Protein AF-G1S7N4-F1 (afdb_monomer)

Solvent-accessible surface area (backbone atoms only — not comparable to full-atom values): 25214 Å² total; per-residue (Å²): 138,88,87,84,89,86,87,91,74,90,84,89,83,88,89,77,92,83,83,85,86,85,81,84,84,90,81,89,83,88,86,82,87,86,81,86,86,88,81,84,91,76,93,77,82,84,87,90,83,66,101,62,57,67,59,55,54,50,50,52,52,51,50,50,48,54,49,49,54,50,48,50,54,49,51,53,50,48,52,52,49,52,53,48,49,54,50,48,53,52,52,48,52,50,52,52,52,56,69,61,59,63,69,69,56,65,60,51,51,48,52,50,53,52,49,52,52,52,50,52,50,51,54,50,51,51,49,54,50,51,51,50,52,50,52,52,53,53,50,52,51,51,54,49,49,51,53,50,53,51,49,52,51,53,51,52,52,54,51,51,51,50,53,51,53,49,51,52,50,52,50,52,48,52,52,47,52,53,51,50,54,52,50,48,53,51,50,51,51,52,51,49,52,52,53,50,51,54,49,50,51,50,51,52,50,48,55,50,50,53,50,48,52,65,62,58,63,69,75,77,70,72,74,61,60,65,61,53,53,51,51,55,50,51,50,52,51,51,50,52,51,47,53,49,52,52,50,52,50,52,50,51,52,52,49,50,52,50,51,52,50,52,49,50,52,52,51,50,52,53,49,51,52,51,51,51,54,50,49,52,50,49,50,54,50,51,48,52,51,50,53,51,53,48,56,60,65,69,74,74,72,84,88,80,93,81,87,84,80,87,76,88,86,87,90,82,90,82,91,76,85,89,80,84,81,86,79,88,74,86,89,81,81,88,83,86,91,88,82,86,78,88,80,90,84,81,90,84,87,86,88,82,89,80,89,82,89,80,82,89,74,87,79,77,79,78,77,78,82,77,80,76,65,51,74,51,74,51,74,44,68,60,98,90,40,85,73,48,77,50,77,50,77,46,81,124

pLDDT: mean 70.78, std 25.37, range [26.88, 98.69]

Mean predicted aligned error: 23.78 Å

InterPro domains:
  IPR003054 Keratin, type II [PR01276] (62-70)
  IPR003054 Keratin, type II [PR01276] (89-101)
  IPR003054 Keratin, type II [PR01276] (134-147)
  IPR003054 Keratin, type II [PR01276] (148-167)
  IPR003054 Keratin, type II [PR01276] (259-276)
  IPR039008 Intermediate filament, rod domain [PF00038] (60-296)
  IPR039008 Intermediate filament, rod domain [PS51842] (60-296)
  IPR039008 Intermediate filament, rod domain [SM01391] (59-325)

Secondary structure (DSSP, 8-state):
----------------S-PPPPP---------------------------TTHHHHHHHHHHHHHHHHHHHHHHHHHHHHHHHHHHHHHHHHHHHHHHHHS--THHHHHHHHHHHHHHHHHHHHHHHHHHHHHHHHHHHHHHHHHHHHHHHHHHHHHHHHHHHHHHHHHHHHHHHHHHHHHHHHHHHHHHHHHHHHHHHHHHHHHHHHHHHHHHHTSS------HHHHHHHHHHHHHHHHHHHHHHHHHHHHHHHHHHHHHHHHHHHHHHHHHHHHHHHHHHHHHHHHHHHHHHHHHTTS-------------------------------------------------------------------------EEEEEEEEETTEEEEEEEEEE--

Sequence (396 aa):
MNGVSWSQGLQEGISAWFGPPASTPASTMSISPTRCPPLGPRAFSSRSYTSGFSRVAAAEKEQIKTLNNKFASFIDKVRFLEQQNKMLETKWSLLQQQKTARSNMDNMFESYINNLRRQLETLGQEKLKLEAELGNMQGLVEDFKNKYEDEINKRTEMENEFVLIKKDVDEAYMNKVELESRLEGLTDEINFLRQLYEEEIRELQSQISDTSVVLSMDNSRSLDMDSIIAEVKAQYEDIANRSRAEAESMYQIKYEELQSLAGKHGDDLRRTKTEISEMNRNISRLQAEIEGLKGQVWAGLGELVLTPHLSGYRLESGMQNMSIHTKTTSGYAGGLSSAYGGLTSPGLSYGLGSSFGSGAGSSSFSRTSSSRAVVVKKIETRDGKLVSESSDVLPK

Radius of gyration: 112.79 Å; Cα contacts (8 Å, |Δi|>4): 38; chains: 1; bounding box: 217×65×321 Å

Organism: Nomascus leucogenys (NCBI:txid61853)

Structure (mmCIF, N/CA/C/O backbone):
data_AF-G1S7N4-F1
#
_entry.id   AF-G1S7N4-F1
#
loop_
_atom_site.group_PDB
_atom_site.id
_atom_site.type_symbol
_atom_site.label_atom_id
_atom_site.label_alt_id
_atom_site.label_comp_id
_atom_site.label_asym_id
_atom_site.label_entity_id
_atom_site.label_seq_id
_atom_site.pdbx_PDB_ins_code
_atom_site.Cartn_x
_atom_site.Cartn_y
_atom_site.Cartn_z
_atom_site.occupancy
_atom_site.B_iso_or_equiv
_atom_site.auth_seq_id
_atom_site.auth_comp_id
_atom_site.auth_asym_id
_atom_site.auth_atom_id
_atom_site.pdbx_PDB_model_num
ATOM 1 N N . MET A 1 1 ? 31.625 20.925 -44.565 1.00 39.47 1 MET A N 1
ATOM 2 C CA . MET A 1 1 ? 32.464 22.113 -44.303 1.00 39.47 1 MET A CA 1
ATOM 3 C C . MET A 1 1 ? 33.794 21.881 -44.981 1.00 39.47 1 MET A C 1
ATOM 5 O O . MET A 1 1 ? 34.461 20.899 -44.690 1.00 39.47 1 MET A O 1
ATOM 9 N N . ASN A 1 2 ? 34.070 22.713 -45.977 1.00 36.34 2 ASN A N 1
ATOM 10 C CA . ASN A 1 2 ? 35.227 22.623 -46.853 1.00 36.34 2 ASN A CA 1
ATOM 11 C C . ASN A 1 2 ? 36.459 23.214 -46.169 1.00 36.34 2 ASN A C 1
ATOM 13 O O . ASN A 1 2 ? 36.339 24.235 -45.497 1.00 36.34 2 ASN A O 1
ATOM 17 N N . GLY A 1 3 ? 37.628 22.645 -46.457 1.00 39.12 3 GLY A N 1
ATOM 18 C CA . GLY A 1 3 ? 38.875 23.399 -46.415 1.00 39.12 3 GLY A CA 1
ATOM 19 C C . GLY A 1 3 ? 40.030 22.659 -45.770 1.00 39.12 3 GLY A C 1
ATOM 20 O O . GLY A 1 3 ? 40.224 22.784 -44.572 1.00 39.12 3 GLY A O 1
ATOM 21 N N . VAL A 1 4 ? 40.853 22.002 -46.591 1.00 42.09 4 VAL A N 1
ATOM 22 C CA . VAL A 1 4 ? 42.312 22.061 -46.434 1.00 42.09 4 VAL A CA 1
ATOM 23 C C . VAL A 1 4 ? 42.925 22.040 -47.835 1.00 42.09 4 VAL A C 1
ATOM 25 O O . VAL A 1 4 ? 42.759 21.084 -48.589 1.00 42.09 4 VAL A O 1
ATOM 28 N N . SER A 1 5 ? 43.587 23.139 -48.193 1.00 41.69 5 SER A N 1
ATOM 29 C CA . SER A 1 5 ? 44.336 23.318 -49.432 1.00 41.69 5 SER A CA 1
ATOM 30 C C . SER A 1 5 ? 45.743 22.766 -49.278 1.00 41.69 5 SER A C 1
ATOM 32 O O . SER A 1 5 ? 46.443 23.229 -48.388 1.00 41.69 5 SER A O 1
ATOM 34 N N . TRP A 1 6 ? 46.191 21.894 -50.176 1.00 33.62 6 TRP A N 1
ATOM 35 C CA . TRP A 1 6 ? 47.615 21.695 -50.458 1.00 33.62 6 TRP A CA 1
ATOM 36 C C . TRP A 1 6 ? 47.750 21.141 -51.873 1.00 33.62 6 TRP A C 1
ATOM 38 O O . TRP A 1 6 ? 47.408 19.985 -52.102 1.00 33.62 6 TRP A O 1
ATOM 48 N N . SER A 1 7 ? 48.193 21.985 -52.810 1.00 34.75 7 SER A N 1
ATOM 49 C CA . SER A 1 7 ? 49.022 21.654 -53.986 1.00 34.75 7 SER A CA 1
ATOM 50 C C . SER A 1 7 ? 48.958 22.804 -54.995 1.00 34.75 7 SER A C 1
ATOM 52 O O . SER A 1 7 ? 48.232 22.752 -55.982 1.00 34.75 7 SER A O 1
ATOM 54 N N . GLN A 1 8 ? 49.731 23.859 -54.745 1.00 35.53 8 GLN A N 1
ATOM 55 C CA . GLN A 1 8 ? 50.234 24.728 -55.809 1.00 35.53 8 GLN A CA 1
ATOM 56 C C . GLN A 1 8 ? 51.742 24.511 -55.865 1.00 35.53 8 GLN A C 1
ATOM 58 O O . GLN A 1 8 ? 52.514 25.132 -55.141 1.00 35.53 8 GLN A O 1
ATOM 63 N N . GLY A 1 9 ? 52.136 23.539 -56.681 1.00 38.28 9 GLY A N 1
ATOM 64 C CA . GLY A 1 9 ? 53.497 23.371 -57.154 1.00 38.28 9 GLY A CA 1
ATOM 65 C C . GLY A 1 9 ? 53.548 23.805 -58.611 1.00 38.28 9 GLY A C 1
ATOM 66 O O . GLY A 1 9 ? 52.822 23.255 -59.430 1.00 38.28 9 GLY A O 1
ATOM 67 N N . LEU A 1 10 ? 54.390 24.805 -58.875 1.00 40.97 10 LEU A N 1
ATOM 68 C CA . LEU A 1 10 ? 55.195 24.975 -60.085 1.00 40.97 10 LEU A CA 1
ATOM 69 C C . LEU A 1 10 ? 54.587 24.517 -61.420 1.00 40.97 10 LEU A C 1
ATOM 71 O O . LEU A 1 10 ? 54.681 23.343 -61.757 1.00 40.97 10 LEU A O 1
ATOM 75 N N . GLN A 1 11 ? 54.150 25.480 -62.238 1.00 36.50 11 GLN A N 1
ATOM 76 C CA . GLN A 1 11 ? 54.560 25.619 -63.648 1.00 36.50 11 GLN A CA 1
ATOM 77 C C . GLN A 1 11 ? 53.815 26.799 -64.290 1.00 36.50 11 GLN A C 1
ATOM 79 O O . GLN A 1 11 ? 52.856 26.630 -65.034 1.00 36.50 11 GLN A O 1
ATOM 84 N N . GLU A 1 12 ? 54.287 28.017 -64.026 1.00 37.84 12 GLU A N 1
ATOM 85 C CA . GLU A 1 12 ? 54.107 29.121 -64.970 1.00 37.84 12 GLU A CA 1
ATOM 86 C C . GLU A 1 12 ? 55.441 29.339 -65.675 1.00 37.84 12 GLU A C 1
ATOM 88 O O . GLU A 1 12 ? 56.440 29.719 -65.067 1.00 37.84 12 GLU A O 1
ATOM 93 N N . GLY A 1 13 ? 55.471 29.027 -66.964 1.00 45.19 13 GLY A N 1
ATOM 94 C CA . GLY A 1 13 ? 56.643 29.222 -67.797 1.00 45.19 13 GLY A CA 1
ATOM 95 C C . GLY A 1 13 ? 56.572 28.359 -69.043 1.00 45.19 13 GLY A C 1
ATOM 96 O O . GLY A 1 13 ? 56.747 27.150 -68.967 1.00 45.19 13 GLY A O 1
ATOM 97 N N . ILE A 1 14 ? 56.424 29.032 -70.187 1.00 42.94 14 ILE A N 1
ATOM 98 C CA . ILE A 1 14 ? 56.493 28.512 -71.563 1.00 42.94 14 ILE A CA 1
ATOM 99 C C . ILE A 1 14 ? 55.135 28.074 -72.143 1.00 42.94 14 ILE A C 1
ATOM 101 O O . ILE A 1 14 ? 54.878 26.908 -72.419 1.00 42.94 14 ILE A O 1
ATOM 105 N N . SER A 1 15 ? 54.282 29.059 -72.425 1.00 38.66 15 SER A N 1
ATOM 106 C CA . SER A 1 15 ? 53.223 28.940 -73.441 1.00 38.66 15 SER A CA 1
ATOM 107 C C . SER A 1 15 ? 52.902 30.299 -74.075 1.00 38.66 15 SER A C 1
ATOM 109 O O . SER A 1 15 ? 51.749 30.685 -74.240 1.00 38.66 15 SER A O 1
ATOM 111 N N . ALA A 1 16 ? 53.949 31.046 -74.421 1.00 43.06 16 ALA A N 1
ATOM 112 C CA . ALA A 1 16 ? 53.898 32.053 -75.474 1.00 43.06 16 ALA A CA 1
ATOM 113 C C . ALA A 1 16 ? 54.702 31.480 -76.644 1.00 43.06 16 ALA A C 1
ATOM 115 O O . ALA A 1 16 ? 55.712 30.832 -76.391 1.00 43.06 16 ALA A O 1
ATOM 116 N N . TRP A 1 17 ? 54.288 31.756 -77.882 1.00 37.06 17 TRP A N 1
ATOM 117 C CA . TRP A 1 17 ? 54.787 31.174 -79.140 1.00 37.06 17 TRP A CA 1
ATOM 118 C C . TRP A 1 17 ? 54.134 29.836 -79.505 1.00 37.06 17 TRP A C 1
ATOM 120 O O . TRP A 1 17 ? 54.704 28.787 -79.267 1.00 37.06 17 TRP A O 1
ATOM 130 N N . PHE A 1 18 ? 52.918 29.880 -80.054 1.00 32.66 18 PHE A N 1
ATOM 131 C CA . PHE A 1 18 ? 52.463 29.145 -81.252 1.00 32.66 18 PHE A CA 1
ATOM 132 C C . PHE A 1 18 ? 50.929 29.223 -81.309 1.00 32.66 18 PHE A C 1
ATOM 134 O O . PHE A 1 18 ? 50.224 28.506 -80.605 1.00 32.66 18 PHE A O 1
ATOM 141 N N . GLY A 1 19 ? 50.409 30.138 -82.130 1.00 38.75 19 GLY A N 1
ATOM 142 C CA . GLY A 1 19 ? 48.990 30.180 -82.491 1.00 38.75 19 GLY A CA 1
ATOM 143 C C . GLY A 1 19 ? 48.681 29.225 -83.658 1.00 38.75 19 GLY A C 1
ATOM 144 O O . GLY A 1 19 ? 49.576 28.955 -84.464 1.00 38.75 19 GLY A O 1
ATOM 145 N N . PRO A 1 20 ? 47.443 28.711 -83.776 1.00 50.19 20 PRO A N 1
ATOM 146 C CA . PRO A 1 20 ? 47.034 27.830 -84.872 1.00 50.19 20 PRO A CA 1
ATOM 147 C C . PRO A 1 20 ? 46.727 28.615 -86.168 1.00 50.19 20 PRO A C 1
ATOM 149 O O . PRO A 1 20 ? 46.264 29.756 -86.088 1.00 50.19 20 PRO A O 1
ATOM 152 N N . PRO A 1 21 ? 46.927 28.030 -87.369 1.00 41.19 21 PRO A N 1
ATOM 153 C CA . PRO A 1 21 ? 46.545 28.665 -88.625 1.00 41.19 21 PRO A CA 1
ATOM 154 C C . PRO A 1 21 ? 45.056 28.439 -88.927 1.00 41.19 21 PRO A C 1
ATOM 156 O O . PRO A 1 21 ? 44.538 27.330 -88.797 1.00 41.19 21 PRO A O 1
ATOM 159 N N . ALA A 1 22 ? 44.375 29.500 -89.362 1.00 37.22 22 ALA A N 1
ATOM 160 C CA . ALA A 1 22 ? 42.995 29.458 -89.830 1.00 37.22 22 ALA A CA 1
ATOM 161 C C . ALA A 1 22 ? 42.919 29.032 -91.308 1.00 37.22 22 ALA A C 1
ATOM 163 O O . ALA A 1 22 ? 43.669 29.508 -92.160 1.00 37.22 22 ALA A O 1
ATOM 164 N N . SER A 1 23 ? 41.983 28.136 -91.603 1.00 35.53 23 SER A N 1
ATOM 165 C CA . SER A 1 23 ? 41.665 27.592 -92.923 1.00 35.53 23 SER A CA 1
ATOM 166 C C . SER A 1 23 ? 40.649 28.457 -93.694 1.00 35.53 23 SER A C 1
ATOM 168 O O . SER A 1 23 ? 39.532 28.615 -93.219 1.00 35.53 23 SER A O 1
ATOM 170 N N . THR A 1 24 ? 41.064 28.942 -94.880 1.00 38.09 24 THR A N 1
ATOM 171 C CA . THR A 1 24 ? 40.389 29.019 -96.218 1.00 38.09 24 THR A CA 1
ATOM 172 C C . THR A 1 24 ? 38.927 29.525 -96.350 1.00 38.09 24 THR A C 1
ATOM 174 O O . THR A 1 24 ? 38.082 29.159 -95.542 1.00 38.09 24 THR A O 1
ATOM 177 N N . PRO A 1 25 ? 38.565 30.259 -97.435 1.00 39.50 25 PRO A N 1
ATOM 178 C CA . PRO A 1 25 ? 38.350 29.620 -98.746 1.00 39.50 25 PRO A CA 1
ATOM 179 C C . PRO A 1 25 ? 38.911 30.361 -99.973 1.00 39.50 25 PRO A C 1
ATOM 181 O O . PRO A 1 25 ? 39.214 31.550 -99.967 1.00 39.50 25 PRO A O 1
ATOM 184 N N . ALA A 1 26 ? 39.041 29.577 -101.042 1.00 31.44 26 ALA A N 1
ATOM 185 C CA . ALA A 1 26 ? 39.477 29.949 -102.376 1.00 31.44 26 ALA A CA 1
ATOM 186 C C . ALA A 1 26 ? 38.503 30.896 -103.101 1.00 31.44 26 ALA A C 1
ATOM 188 O O . ALA A 1 26 ? 37.286 30.797 -102.956 1.00 31.44 26 ALA A O 1
ATOM 189 N N . SER A 1 27 ? 39.044 31.731 -103.990 1.00 30.22 27 SER A N 1
ATOM 190 C CA . SER A 1 27 ? 38.336 32.186 -105.188 1.00 30.22 27 SER A CA 1
ATOM 191 C C . SER A 1 27 ? 39.319 32.370 -106.339 1.00 30.22 27 SER A C 1
ATOM 193 O O . SER A 1 27 ? 40.205 33.219 -106.332 1.00 30.22 27 SER A O 1
ATOM 195 N N . THR A 1 28 ? 39.145 31.479 -107.304 1.00 33.62 28 THR A N 1
ATOM 196 C CA . THR A 1 28 ? 39.736 31.413 -108.634 1.00 33.62 28 THR A CA 1
ATOM 197 C C . THR A 1 28 ? 39.333 32.631 -109.462 1.00 33.62 28 THR A C 1
ATOM 199 O O . THR A 1 28 ? 38.143 32.918 -109.548 1.00 33.62 28 THR A O 1
ATOM 202 N N . MET A 1 29 ? 40.274 33.267 -110.166 1.00 30.34 29 MET A N 1
ATOM 203 C CA . MET A 1 29 ? 39.966 33.938 -111.432 1.00 30.34 29 MET A CA 1
ATOM 204 C C . MET A 1 29 ? 41.006 33.609 -112.502 1.00 30.34 29 MET A C 1
ATOM 206 O O . MET A 1 29 ? 42.206 33.509 -112.265 1.00 30.34 29 MET A O 1
ATOM 210 N N . SER A 1 30 ? 40.444 33.343 -113.670 1.00 33.22 30 SER A N 1
ATOM 211 C CA . SER A 1 30 ? 40.960 32.706 -114.870 1.00 33.22 30 SER A CA 1
ATOM 212 C C . SER A 1 30 ? 41.893 33.584 -115.694 1.00 33.22 30 SER A C 1
ATOM 214 O O . SER A 1 30 ? 41.615 34.766 -115.890 1.00 33.22 30 SER A O 1
ATOM 216 N N . ILE A 1 31 ? 42.889 32.962 -116.329 1.00 34.22 31 ILE A N 1
ATOM 217 C CA . ILE A 1 31 ? 43.518 33.499 -117.538 1.00 34.22 31 ILE A CA 1
ATOM 218 C C . ILE A 1 31 ? 43.319 32.472 -118.656 1.00 34.22 31 ILE A C 1
ATOM 220 O O . ILE A 1 31 ? 43.728 31.317 -118.557 1.00 34.22 31 ILE A O 1
ATOM 224 N N . SER A 1 32 ? 42.641 32.905 -119.710 1.00 30.86 32 SER A N 1
ATOM 225 C CA . SER A 1 32 ? 42.476 32.220 -120.996 1.00 30.86 32 SER A CA 1
ATOM 226 C C . SER A 1 32 ? 42.790 33.253 -122.098 1.00 30.86 32 SER A C 1
ATOM 228 O O . SER A 1 32 ? 42.878 34.444 -121.803 1.00 30.86 32 SER A O 1
ATOM 230 N N . PRO A 1 33 ? 43.075 32.838 -123.339 1.00 50.97 33 PRO A N 1
ATOM 231 C CA . PRO A 1 33 ? 44.357 33.094 -123.984 1.00 50.97 33 PRO A CA 1
ATOM 232 C C . PRO A 1 33 ? 44.255 34.111 -125.127 1.00 50.97 33 PRO A C 1
ATOM 234 O O . PRO A 1 33 ? 43.214 34.220 -125.772 1.00 50.97 33 PRO A O 1
ATOM 237 N N . THR A 1 34 ? 45.371 34.760 -125.477 1.00 33.53 34 THR A N 1
ATOM 238 C CA . THR A 1 34 ? 45.449 35.555 -126.713 1.00 33.53 34 THR A CA 1
ATOM 239 C C . THR A 1 34 ? 46.555 35.046 -127.629 1.00 33.53 34 THR A C 1
ATOM 241 O O . THR A 1 34 ? 47.684 34.774 -127.232 1.00 33.53 34 THR A O 1
ATOM 244 N N . ARG A 1 35 ? 46.133 34.865 -128.874 1.00 32.75 35 ARG A N 1
ATOM 245 C CA . ARG A 1 35 ? 46.729 34.165 -130.006 1.00 32.75 35 ARG A CA 1
ATOM 246 C C . ARG A 1 35 ? 47.730 35.071 -130.736 1.00 32.75 35 ARG A C 1
ATOM 248 O O . ARG A 1 35 ? 47.398 36.214 -131.032 1.00 32.75 35 ARG A O 1
ATOM 255 N N . CYS A 1 36 ? 48.898 34.547 -131.108 1.00 34.16 36 CYS A N 1
ATOM 256 C CA . CYS A 1 36 ? 49.729 35.138 -132.166 1.00 34.16 36 CYS A CA 1
ATOM 257 C C . CYS A 1 36 ? 49.051 34.987 -133.542 1.00 34.16 36 CYS A C 1
ATOM 259 O O . CYS A 1 36 ? 48.459 33.933 -133.801 1.00 34.16 36 CYS A O 1
ATOM 261 N N . PRO A 1 37 ? 49.238 35.941 -134.472 1.00 41.88 37 PRO A N 1
ATOM 262 C CA . PRO A 1 37 ? 49.241 35.669 -135.903 1.00 41.88 37 PRO A CA 1
ATOM 263 C C . PRO A 1 37 ? 50.655 35.802 -136.516 1.00 41.88 37 PRO A C 1
ATOM 265 O O . PRO A 1 37 ? 51.534 36.433 -135.926 1.00 41.88 37 PRO A O 1
ATOM 268 N N . PRO A 1 38 ? 50.898 35.178 -137.683 1.00 61.12 38 PRO A N 1
ATOM 269 C CA . PRO A 1 38 ? 52.233 34.884 -138.197 1.00 61.12 38 PRO A CA 1
ATOM 270 C C . PRO A 1 38 ? 52.680 35.881 -139.274 1.00 61.12 38 PRO A C 1
ATOM 272 O O . PRO A 1 38 ? 51.873 36.284 -140.107 1.00 61.12 38 PRO A O 1
ATOM 275 N N . LEU A 1 39 ? 53.977 36.193 -139.346 1.00 35.56 39 LEU A N 1
ATOM 276 C CA . LEU A 1 39 ? 54.600 36.731 -140.560 1.00 35.56 39 LEU A CA 1
ATOM 277 C C . LEU A 1 39 ? 55.994 36.121 -140.747 1.00 35.56 39 LEU A C 1
ATOM 279 O O . LEU A 1 39 ? 56.809 36.084 -139.828 1.00 35.56 39 LEU A O 1
ATOM 283 N N . GLY A 1 40 ? 56.197 35.582 -141.949 1.00 36.06 40 GLY A N 1
ATOM 284 C CA . GLY A 1 40 ? 57.387 34.875 -142.401 1.00 36.06 40 GLY A CA 1
ATOM 285 C C . GLY A 1 40 ? 58.600 35.770 -142.709 1.00 36.06 40 GLY A C 1
ATOM 286 O O . GLY A 1 40 ? 58.663 36.928 -142.300 1.00 36.06 40 GLY A O 1
ATOM 287 N N . PRO A 1 41 ? 59.599 35.210 -143.409 1.00 54.38 41 PRO A N 1
ATOM 288 C CA . PRO A 1 41 ? 61.005 35.556 -143.261 1.00 54.38 41 PRO A CA 1
ATOM 289 C C . PRO A 1 41 ? 61.397 36.791 -144.074 1.00 54.38 41 PRO A C 1
ATOM 291 O O . PRO A 1 41 ? 61.035 36.925 -145.242 1.00 54.38 41 PRO A O 1
ATOM 294 N N . ARG A 1 42 ? 62.248 37.647 -143.500 1.00 32.38 42 ARG A N 1
ATOM 295 C CA . ARG A 1 42 ? 63.056 38.584 -144.284 1.00 32.38 42 ARG A CA 1
ATOM 296 C C . ARG A 1 42 ? 64.507 38.520 -143.841 1.00 32.38 42 ARG A C 1
ATOM 298 O O . ARG A 1 42 ? 64.875 38.942 -142.750 1.00 32.38 42 ARG A O 1
ATOM 305 N N . ALA A 1 43 ? 65.299 37.952 -144.740 1.00 35.41 43 ALA A N 1
ATOM 306 C CA . ALA A 1 43 ? 66.739 38.049 -144.771 1.00 35.41 43 ALA A CA 1
ATOM 307 C C . ALA A 1 43 ? 67.182 39.511 -144.622 1.00 35.41 43 ALA A C 1
ATOM 309 O O . ALA A 1 43 ? 66.701 40.388 -145.343 1.00 35.41 43 ALA A O 1
ATOM 310 N N . PHE A 1 44 ? 68.146 39.750 -143.735 1.00 30.17 44 PHE A N 1
ATOM 311 C CA . PHE A 1 44 ? 69.046 40.882 -143.866 1.00 30.17 44 PHE A CA 1
ATOM 312 C C . PHE A 1 44 ? 70.484 40.386 -143.753 1.00 30.17 44 PHE A C 1
ATOM 314 O O . PHE A 1 44 ? 70.863 39.652 -142.843 1.00 30.17 44 PHE A O 1
ATOM 321 N N . SER A 1 45 ? 71.225 40.747 -144.788 1.00 32.78 45 SER A N 1
ATOM 322 C CA . SER A 1 45 ? 72.570 40.328 -145.120 1.00 32.78 45 SER A CA 1
ATOM 323 C C . SER A 1 45 ? 73.600 40.851 -144.120 1.00 32.78 45 SER A C 1
ATOM 325 O O . SER A 1 45 ? 73.632 42.036 -143.808 1.00 32.78 45 SER A O 1
ATOM 327 N N . SER A 1 46 ? 74.471 39.932 -143.709 1.00 36.81 46 SER A N 1
ATOM 328 C CA . SER A 1 46 ? 75.930 40.057 -143.609 1.00 36.81 46 SER A CA 1
ATOM 329 C C . SER A 1 46 ? 76.519 41.421 -143.230 1.00 36.81 46 SER A C 1
ATOM 331 O O . SER A 1 46 ? 76.550 42.344 -144.045 1.00 36.81 46 SER A O 1
ATOM 333 N N . ARG A 1 47 ? 77.246 41.458 -142.105 1.00 34.31 47 ARG A N 1
ATOM 334 C CA . ARG A 1 47 ? 78.582 42.065 -142.127 1.00 34.31 47 ARG A CA 1
ATOM 335 C C . ARG A 1 47 ? 79.545 41.375 -141.166 1.00 34.31 47 ARG A C 1
ATOM 337 O O . ARG A 1 47 ? 79.380 41.379 -139.954 1.00 34.31 47 ARG A O 1
ATOM 344 N N . SER A 1 48 ? 80.533 40.741 -141.775 1.00 40.00 48 SER A N 1
ATOM 345 C CA . SER A 1 48 ? 81.621 39.971 -141.191 1.00 40.00 48 SER A CA 1
ATOM 346 C C . SER A 1 48 ? 82.766 40.869 -140.733 1.00 40.00 48 SER A C 1
ATOM 348 O O . SER A 1 48 ? 83.415 41.452 -141.589 1.00 40.00 48 SER A O 1
ATOM 350 N N . TYR A 1 49 ? 83.044 40.888 -139.428 1.00 38.22 49 TYR A N 1
ATOM 351 C CA . TYR A 1 49 ? 84.342 41.139 -138.774 1.00 38.22 49 TYR A CA 1
ATOM 352 C C . TYR A 1 49 ? 84.150 40.534 -137.360 1.00 38.22 49 TYR A C 1
ATOM 354 O O . TYR A 1 49 ? 83.231 40.936 -136.667 1.00 38.22 49 TYR A O 1
ATOM 362 N N . THR A 1 50 ? 84.808 39.493 -136.846 1.00 39.69 50 THR A N 1
ATOM 363 C CA . THR A 1 50 ? 86.239 39.241 -136.667 1.00 39.69 50 THR A CA 1
ATOM 364 C C . THR A 1 50 ? 86.413 37.791 -136.160 1.00 39.69 50 THR A C 1
ATOM 366 O O . THR A 1 50 ? 85.610 37.275 -135.380 1.00 39.69 50 THR A O 1
ATOM 369 N N . SER A 1 51 ? 87.481 37.115 -136.568 1.00 47.44 51 SER A N 1
ATOM 370 C CA . SER A 1 51 ? 87.830 35.715 -136.272 1.00 47.44 51 SER A CA 1
ATOM 371 C C . SER A 1 51 ? 88.352 35.454 -134.837 1.00 47.44 51 SER A C 1
ATOM 373 O O . SER A 1 51 ? 89.115 34.518 -134.612 1.00 47.44 51 SER A O 1
ATOM 375 N N . GLY A 1 52 ? 87.908 36.238 -133.842 1.00 51.59 52 GLY A N 1
ATOM 376 C CA . GLY A 1 52 ? 88.226 36.062 -132.409 1.00 51.59 52 GLY A CA 1
ATOM 377 C C . GLY A 1 52 ? 87.006 35.854 -131.494 1.00 51.59 52 GLY A C 1
ATOM 378 O O . GLY A 1 52 ? 87.108 35.182 -130.467 1.00 51.59 52 GLY A O 1
ATOM 379 N N . PHE A 1 53 ? 85.827 36.346 -131.891 1.00 52.94 53 PHE A N 1
ATOM 380 C CA . PHE A 1 53 ? 84.604 36.329 -131.071 1.00 52.94 53 PHE A CA 1
ATOM 381 C C . PHE A 1 53 ? 83.982 34.926 -130.928 1.00 52.94 53 PHE A C 1
ATOM 383 O O . PHE A 1 53 ? 83.369 34.601 -129.914 1.00 52.94 53 PHE A O 1
ATOM 390 N N . SER A 1 54 ? 84.205 34.044 -131.909 1.00 56.25 54 SER A N 1
ATOM 391 C CA . SER A 1 54 ? 83.666 32.677 -131.895 1.00 56.25 54 SER A CA 1
ATOM 392 C C . SER A 1 54 ? 84.307 31.773 -130.833 1.00 56.25 54 SER A C 1
ATOM 394 O O . SER A 1 54 ? 83.673 30.807 -130.418 1.00 56.25 54 SER A O 1
ATOM 396 N N . ARG A 1 55 ? 85.539 32.058 -130.376 1.00 60.31 55 ARG A N 1
ATOM 397 C CA . ARG A 1 55 ? 86.202 31.281 -129.308 1.00 60.31 55 ARG A CA 1
ATOM 398 C C . ARG A 1 55 ? 85.712 31.683 -127.918 1.00 60.31 55 ARG A C 1
ATOM 400 O O . ARG A 1 55 ? 85.509 30.807 -127.085 1.00 60.31 55 ARG A O 1
ATOM 407 N N . VAL A 1 56 ? 85.475 32.977 -127.691 1.00 65.25 56 VAL A N 1
ATOM 408 C CA . VAL A 1 56 ? 84.932 33.497 -126.424 1.00 65.25 56 VAL A CA 1
ATOM 409 C C . VAL A 1 56 ? 83.463 33.100 -126.265 1.00 65.25 56 VAL A C 1
ATOM 411 O O . VAL A 1 56 ? 83.109 32.534 -125.240 1.00 65.25 56 VAL A O 1
ATOM 414 N N . ALA A 1 57 ? 82.643 33.247 -127.313 1.00 64.56 57 ALA A N 1
ATOM 415 C CA . ALA A 1 57 ? 81.243 32.813 -127.291 1.00 64.56 57 ALA A CA 1
ATOM 416 C C . ALA A 1 57 ? 81.085 31.286 -127.127 1.00 64.56 57 ALA A C 1
ATOM 418 O O . ALA A 1 57 ? 80.140 30.819 -126.494 1.00 64.56 57 ALA A O 1
ATOM 419 N N . ALA A 1 58 ? 82.012 30.483 -127.666 1.00 70.69 58 ALA A N 1
ATOM 420 C CA . ALA A 1 58 ? 82.019 29.035 -127.451 1.00 70.69 58 ALA A CA 1
ATOM 421 C C . ALA A 1 58 ? 82.445 28.655 -126.021 1.00 70.69 58 ALA A C 1
ATOM 423 O O . ALA A 1 58 ? 81.835 27.766 -125.429 1.00 70.69 58 ALA A O 1
ATOM 424 N N . ALA A 1 59 ? 83.445 29.338 -125.453 1.00 73.75 59 ALA A N 1
ATOM 425 C CA . ALA A 1 59 ? 83.882 29.130 -124.072 1.00 73.75 59 ALA A CA 1
ATOM 426 C C . ALA A 1 59 ? 82.812 29.563 -123.052 1.00 73.75 59 ALA A C 1
ATOM 428 O O . ALA A 1 59 ? 82.537 28.830 -122.106 1.00 73.75 59 ALA A O 1
ATOM 429 N N . GLU A 1 60 ? 82.150 30.699 -123.279 1.00 77.31 60 GLU A N 1
ATOM 430 C CA . GLU A 1 60 ? 81.025 31.187 -122.472 1.00 77.31 60 GLU A CA 1
ATOM 431 C C . GLU A 1 60 ? 79.825 30.233 -122.556 1.00 77.31 60 GLU A C 1
ATOM 433 O O . GLU A 1 60 ? 79.251 29.855 -121.537 1.00 77.31 60 GLU A O 1
ATOM 438 N N . LYS A 1 61 ? 79.506 29.726 -123.754 1.00 81.62 61 LYS A N 1
ATOM 439 C CA . LYS A 1 61 ? 78.482 28.687 -123.936 1.00 81.62 61 LYS A CA 1
ATOM 440 C C . LYS A 1 61 ? 78.809 27.406 -123.162 1.00 81.62 61 LYS A C 1
ATOM 442 O O . LYS A 1 61 ? 77.899 26.782 -122.623 1.00 81.62 61 LYS A O 1
ATOM 447 N N . GLU A 1 62 ? 80.075 27.003 -123.088 1.00 79.19 62 GLU A N 1
ATOM 448 C CA . GLU A 1 62 ? 80.494 25.809 -122.342 1.00 79.19 62 GLU A CA 1
ATOM 449 C C . GLU A 1 62 ? 80.482 26.030 -120.820 1.00 79.19 62 GLU A C 1
ATOM 451 O O . GLU A 1 62 ? 80.076 25.145 -120.062 1.00 79.19 62 GLU A O 1
ATOM 456 N N . GLN A 1 63 ? 80.822 27.236 -120.358 1.00 80.94 63 GLN A N 1
ATOM 457 C CA . GLN A 1 63 ? 80.638 27.630 -118.960 1.00 80.94 63 GLN A CA 1
ATOM 458 C C . GLN A 1 63 ? 79.157 27.661 -118.571 1.00 80.94 63 GLN A C 1
ATOM 460 O O . GLN A 1 63 ? 78.797 27.119 -117.527 1.00 80.94 63 GLN A O 1
ATOM 465 N N . ILE A 1 64 ? 78.285 28.199 -119.430 1.00 83.06 64 ILE A N 1
ATOM 466 C CA . ILE A 1 64 ? 76.830 28.196 -119.228 1.00 83.06 64 ILE A CA 1
ATOM 467 C C . ILE A 1 64 ? 76.291 26.764 -119.195 1.00 83.06 64 ILE A C 1
ATOM 469 O O . ILE A 1 64 ? 75.472 26.449 -118.339 1.00 83.06 64 ILE A O 1
ATOM 473 N N . LYS A 1 65 ? 76.770 25.858 -120.055 1.00 84.81 65 LYS A N 1
ATOM 474 C CA . LYS A 1 65 ? 76.403 24.432 -119.973 1.00 84.81 65 LYS A CA 1
ATOM 475 C C . LYS A 1 65 ? 76.881 23.786 -118.680 1.00 84.81 65 LYS A C 1
ATOM 477 O O . LYS A 1 65 ? 76.120 23.059 -118.056 1.00 84.81 65 LYS A O 1
ATOM 482 N N . THR A 1 66 ? 78.114 24.054 -118.259 1.00 85.38 66 THR A N 1
ATOM 483 C CA . THR A 1 66 ? 78.658 23.520 -117.004 1.00 85.38 66 THR A CA 1
ATOM 484 C C . THR A 1 66 ? 77.844 24.013 -115.810 1.00 85.38 66 THR A C 1
ATOM 486 O O . THR A 1 66 ? 77.529 23.241 -114.906 1.00 85.38 66 THR A O 1
ATOM 489 N N . LEU A 1 67 ? 77.455 25.288 -115.822 1.00 88.94 67 LEU A N 1
ATOM 490 C CA . LEU A 1 67 ? 76.598 25.883 -114.807 1.00 88.94 67 LEU A CA 1
ATOM 491 C C . LEU A 1 67 ? 75.178 25.303 -114.854 1.00 88.94 67 LEU A C 1
ATOM 493 O O . LEU A 1 67 ? 74.638 24.943 -113.816 1.00 88.94 67 LEU A O 1
ATOM 497 N N . ASN A 1 68 ? 74.607 25.118 -116.043 1.00 88.56 68 ASN A N 1
ATOM 498 C CA . ASN A 1 68 ? 73.301 24.485 -116.224 1.00 88.56 68 ASN A CA 1
ATOM 499 C C . ASN A 1 68 ? 73.296 23.022 -115.776 1.00 88.56 68 ASN A C 1
ATOM 501 O O . ASN A 1 68 ? 72.341 22.594 -115.140 1.00 88.56 68 ASN A O 1
ATOM 505 N N . ASN A 1 69 ? 74.366 22.268 -116.025 1.00 89.31 69 ASN A N 1
ATOM 506 C CA . ASN A 1 69 ? 74.511 20.900 -115.528 1.00 89.31 69 ASN A CA 1
ATOM 507 C C . ASN A 1 69 ? 74.600 20.878 -113.995 1.00 89.31 69 ASN A C 1
ATOM 509 O O . ASN A 1 69 ? 73.995 20.022 -113.351 1.00 89.31 69 ASN A O 1
ATOM 513 N N . LYS A 1 70 ? 75.287 21.860 -113.391 1.00 89.81 70 LYS A N 1
ATOM 514 C CA . LYS A 1 70 ? 75.281 22.047 -111.933 1.00 89.81 70 LYS A CA 1
ATOM 515 C C . LYS A 1 70 ? 73.878 22.392 -111.426 1.00 89.81 70 LYS A C 1
ATOM 517 O O . LYS A 1 70 ? 73.429 21.766 -110.470 1.00 89.81 70 LYS A O 1
ATOM 522 N N . PHE A 1 71 ? 73.150 23.302 -112.075 1.00 91.44 71 PHE A N 1
ATOM 523 C CA . PHE A 1 71 ? 71.767 23.619 -111.705 1.00 91.44 71 PHE A CA 1
ATOM 524 C C . PHE A 1 71 ? 70.831 22.420 -111.845 1.00 91.44 71 PHE A C 1
ATOM 526 O O . PHE A 1 71 ? 70.049 22.181 -110.934 1.00 91.44 71 PHE A O 1
ATOM 533 N N . ALA A 1 72 ? 70.950 21.622 -112.907 1.00 88.50 72 ALA A N 1
ATOM 534 C CA . ALA A 1 72 ? 70.189 20.386 -113.060 1.00 88.50 72 ALA A CA 1
ATOM 535 C C . ALA A 1 72 ? 70.461 19.421 -111.893 1.00 88.50 72 ALA A C 1
ATOM 537 O O . ALA A 1 72 ? 69.519 18.954 -111.259 1.00 88.50 72 ALA A O 1
ATOM 538 N N . SER A 1 73 ? 71.733 19.232 -111.513 1.00 90.94 73 SER A N 1
ATOM 539 C CA . SER A 1 73 ? 72.088 18.389 -110.362 1.00 90.94 73 SER A CA 1
ATOM 540 C C . SER A 1 73 ? 71.543 18.916 -109.026 1.00 90.94 73 SER A C 1
ATOM 542 O O . SER A 1 73 ? 71.110 18.130 -108.182 1.00 90.94 73 SER A O 1
ATOM 544 N N . PHE A 1 74 ? 71.505 20.241 -108.832 1.00 94.06 74 PHE A N 1
ATOM 545 C CA . PHE A 1 74 ? 70.906 20.851 -107.643 1.00 94.06 74 PHE A CA 1
ATOM 546 C C . PHE A 1 74 ? 69.382 20.724 -107.640 1.00 94.06 74 PHE A C 1
ATOM 548 O O . PHE A 1 74 ? 68.815 20.415 -106.597 1.00 94.06 74 PHE A O 1
ATOM 555 N N . ILE A 1 75 ? 68.720 20.902 -108.785 1.00 92.12 75 ILE A N 1
ATOM 556 C CA . ILE A 1 75 ? 67.269 20.721 -108.926 1.00 92.12 75 ILE A CA 1
ATOM 557 C C . ILE A 1 75 ? 66.884 19.271 -108.619 1.00 92.12 75 ILE A C 1
ATOM 559 O O . ILE A 1 75 ? 65.943 19.042 -107.861 1.00 92.12 75 ILE A O 1
ATOM 563 N N . ASP A 1 76 ? 67.631 18.294 -109.132 1.00 93.00 76 ASP A N 1
ATOM 564 C CA . ASP A 1 76 ? 67.393 16.880 -108.834 1.00 93.00 76 ASP A CA 1
ATOM 565 C C . ASP A 1 76 ? 67.623 16.572 -107.352 1.00 93.00 76 ASP A C 1
ATOM 567 O O . ASP A 1 76 ? 66.849 15.832 -106.739 1.00 93.00 76 ASP A O 1
ATOM 571 N N . LYS A 1 77 ? 68.634 17.195 -106.731 1.00 94.12 77 LYS A N 1
ATOM 572 C CA . LYS A 1 77 ? 68.871 17.052 -105.292 1.00 94.12 77 LYS A CA 1
ATOM 573 C C . LYS A 1 77 ? 67.750 17.667 -104.454 1.00 94.12 77 LYS A C 1
ATOM 575 O O . LYS A 1 77 ? 67.345 17.047 -103.474 1.00 94.12 77 LYS A O 1
ATOM 580 N N . VAL A 1 78 ? 67.239 18.839 -104.832 1.00 94.44 78 VAL A N 1
ATOM 581 C CA . VAL A 1 78 ? 66.097 19.482 -104.165 1.00 94.44 78 VAL A CA 1
ATOM 582 C C . VAL A 1 78 ? 64.849 18.618 -104.311 1.00 94.44 78 VAL A C 1
ATOM 584 O O . VAL A 1 78 ? 64.238 18.302 -103.300 1.00 94.44 78 VAL A O 1
ATOM 587 N N . ARG A 1 79 ? 64.536 18.122 -105.513 1.00 92.69 79 ARG A N 1
ATOM 588 C CA . ARG A 1 79 ? 63.399 17.209 -105.736 1.00 92.69 79 ARG A CA 1
ATOM 589 C C . ARG A 1 79 ? 63.510 15.928 -104.918 1.00 92.69 79 ARG A C 1
ATOM 591 O O . ARG A 1 79 ? 62.529 15.479 -104.333 1.00 92.69 79 ARG A O 1
ATOM 598 N N . PHE A 1 80 ? 64.706 15.347 -104.846 1.00 95.00 80 PHE A N 1
ATOM 599 C CA . PHE A 1 80 ? 64.960 14.170 -104.021 1.00 95.00 80 PHE A CA 1
ATOM 600 C C . PHE A 1 80 ? 64.746 14.465 -102.529 1.00 95.00 80 PHE A C 1
ATOM 602 O O . PHE A 1 80 ? 64.116 13.671 -101.834 1.00 95.00 80 PHE A O 1
ATOM 609 N N . LEU A 1 81 ? 65.225 15.610 -102.035 1.00 95.00 81 LEU A N 1
ATOM 610 C CA . LEU A 1 81 ? 65.027 16.032 -100.646 1.00 95.00 81 LEU A CA 1
ATOM 611 C C . LEU A 1 81 ? 63.563 16.377 -100.342 1.00 95.00 81 LEU A C 1
ATOM 613 O O . LEU A 1 81 ? 63.064 15.991 -99.293 1.00 95.00 81 LEU A O 1
ATOM 617 N N . GLU A 1 82 ? 62.849 17.028 -101.257 1.00 94.06 82 GLU A N 1
ATOM 618 C CA . GLU A 1 82 ? 61.407 17.281 -101.150 1.00 94.06 82 GLU A CA 1
ATOM 619 C C . GLU A 1 82 ? 60.624 15.969 -101.084 1.00 94.06 82 GLU A C 1
ATOM 621 O O . GLU A 1 82 ? 59.736 15.806 -100.247 1.00 94.06 82 GLU A O 1
ATOM 626 N N . GLN A 1 83 ? 60.985 14.993 -101.920 1.00 94.69 83 GLN A N 1
ATOM 627 C CA . GLN A 1 83 ? 60.364 13.674 -101.901 1.00 94.69 83 GLN A CA 1
ATOM 628 C C . GLN A 1 83 ? 60.666 12.921 -100.598 1.00 94.69 83 GLN A C 1
ATOM 630 O O . GLN A 1 83 ? 59.773 12.276 -100.043 1.00 94.69 83 GLN A O 1
ATOM 635 N N . GLN A 1 84 ? 61.892 13.025 -100.076 1.00 96.12 84 GLN A N 1
ATOM 636 C CA . GLN A 1 84 ? 62.247 12.471 -98.768 1.00 96.12 84 GLN A CA 1
ATOM 637 C C . GLN A 1 84 ? 61.488 13.154 -97.628 1.00 96.12 84 GLN A C 1
ATOM 639 O O . GLN A 1 84 ? 60.942 12.455 -96.778 1.00 96.12 84 GLN A O 1
ATOM 644 N N . ASN A 1 85 ? 61.384 14.484 -97.629 1.00 95.06 85 ASN A N 1
ATOM 645 C CA . ASN A 1 85 ? 60.611 15.223 -96.631 1.00 95.06 85 ASN A CA 1
ATOM 646 C C . ASN A 1 85 ? 59.137 14.828 -96.672 1.00 95.06 85 ASN A C 1
ATOM 648 O O . ASN A 1 85 ? 58.571 14.505 -95.635 1.00 95.06 85 ASN A O 1
ATOM 652 N N . LYS A 1 86 ? 58.540 14.707 -97.859 1.00 95.88 86 LYS A N 1
ATOM 653 C CA . LYS A 1 86 ? 57.155 14.241 -98.009 1.00 95.88 86 LYS A CA 1
ATOM 654 C C . LYS A 1 86 ? 56.955 12.808 -97.497 1.00 95.88 86 LYS A C 1
ATOM 656 O O . LYS A 1 86 ? 55.927 12.479 -96.898 1.00 95.88 86 LYS A O 1
ATOM 661 N N . MET A 1 87 ? 57.947 11.935 -97.694 1.00 94.94 87 MET A N 1
ATOM 662 C CA . MET A 1 87 ? 57.946 10.594 -97.101 1.00 94.94 87 MET A CA 1
ATOM 663 C C . MET A 1 87 ? 58.056 10.645 -95.569 1.00 94.94 87 MET A C 1
ATOM 665 O O . MET A 1 87 ? 57.409 9.862 -94.879 1.00 94.94 87 MET A O 1
ATOM 669 N N . LEU A 1 88 ? 58.870 11.544 -95.019 1.00 95.62 88 LEU A N 1
ATOM 670 C CA . LEU A 1 88 ? 59.011 11.708 -93.573 1.00 95.62 88 LEU A CA 1
ATOM 671 C C . LEU A 1 88 ? 57.752 12.307 -92.942 1.00 95.62 88 LEU A C 1
ATOM 673 O O . LEU A 1 88 ? 57.326 11.822 -91.902 1.00 95.62 88 LEU A O 1
ATOM 677 N N . GLU A 1 89 ? 57.108 13.275 -93.589 1.00 94.25 89 GLU A N 1
ATOM 678 C CA . GLU A 1 89 ? 55.834 13.858 -93.157 1.00 94.25 89 GLU A CA 1
ATOM 679 C C . GLU A 1 89 ? 54.720 12.808 -93.099 1.00 94.25 89 GLU A C 1
ATOM 681 O O . GLU A 1 89 ? 53.995 12.717 -92.110 1.00 94.25 89 GLU A O 1
ATOM 686 N N . THR A 1 90 ? 54.610 11.962 -94.127 1.00 93.50 90 THR A N 1
ATOM 687 C CA . THR A 1 90 ? 53.622 10.869 -94.147 1.00 93.50 90 THR A CA 1
ATOM 688 C C . THR A 1 90 ? 53.923 9.803 -93.094 1.00 93.50 90 THR A C 1
ATOM 690 O O . THR A 1 90 ? 53.010 9.374 -92.388 1.00 93.50 90 THR A O 1
ATOM 693 N N . LYS A 1 91 ? 55.195 9.420 -92.911 1.00 93.38 91 LYS A N 1
ATOM 694 C CA . LYS A 1 91 ? 55.612 8.511 -91.827 1.00 93.38 91 LYS A CA 1
ATOM 695 C C . LYS A 1 91 ? 55.338 9.099 -90.443 1.00 93.38 91 LYS A C 1
ATOM 697 O O . LYS A 1 91 ? 54.847 8.385 -89.574 1.00 93.38 91 LYS A O 1
ATOM 702 N N . TRP A 1 92 ? 55.614 10.387 -90.244 1.00 90.50 92 TRP A N 1
ATOM 703 C CA . TRP A 1 92 ? 55.318 11.103 -89.005 1.00 90.50 92 TRP A CA 1
ATOM 704 C C . TRP A 1 92 ? 53.815 11.140 -88.728 1.00 90.50 92 TRP A C 1
ATOM 706 O O . TRP A 1 92 ? 53.390 10.816 -87.624 1.00 90.50 92 TRP A O 1
ATOM 716 N N . SER A 1 93 ? 53.000 11.452 -89.739 1.00 89.31 93 SER A N 1
ATOM 717 C CA . SER A 1 93 ? 51.540 11.461 -89.621 1.00 89.31 93 SER A CA 1
ATOM 718 C C . SER A 1 93 ? 50.988 10.089 -89.215 1.00 89.31 93 SER A C 1
ATOM 720 O O . SER A 1 93 ? 50.188 10.000 -88.284 1.00 89.31 93 SER A O 1
ATOM 722 N N . LEU A 1 94 ? 51.475 9.011 -89.838 1.00 88.00 94 LEU A N 1
ATOM 723 C CA . LEU A 1 94 ? 51.078 7.639 -89.508 1.00 88.00 94 LEU A CA 1
ATOM 724 C C . LEU A 1 94 ? 51.514 7.221 -88.099 1.00 88.00 94 LEU A C 1
ATOM 726 O O . LEU A 1 94 ? 50.711 6.667 -87.353 1.00 88.00 94 LEU A O 1
ATOM 730 N N . LEU A 1 95 ? 52.755 7.517 -87.703 1.00 86.81 95 LEU A N 1
ATOM 731 C CA . LEU A 1 95 ? 53.244 7.219 -86.352 1.00 86.81 95 LEU A CA 1
ATOM 732 C C . LEU A 1 95 ? 52.485 8.011 -85.285 1.00 86.81 95 LEU A C 1
ATOM 734 O O . LEU A 1 95 ? 52.161 7.470 -84.227 1.00 86.81 95 LEU A O 1
ATOM 738 N N . GLN A 1 96 ? 52.151 9.269 -85.566 1.00 83.81 96 GLN A N 1
ATOM 739 C CA . GLN A 1 96 ? 51.344 10.086 -84.671 1.00 83.81 96 GLN A CA 1
ATOM 740 C C . GLN A 1 96 ? 49.928 9.514 -84.532 1.00 83.81 96 GLN A C 1
ATOM 742 O O . GLN A 1 96 ? 49.421 9.411 -83.416 1.00 83.81 96 GLN A O 1
ATOM 747 N N . GLN A 1 97 ? 49.304 9.075 -85.629 1.00 79.88 97 GLN A N 1
ATOM 748 C CA . GLN A 1 97 ? 48.008 8.391 -85.586 1.00 79.88 97 GLN A CA 1
ATOM 749 C C . GLN A 1 97 ? 48.085 7.066 -84.818 1.00 79.88 97 GLN A C 1
ATOM 751 O O . GLN A 1 97 ? 47.210 6.798 -84.002 1.00 79.88 97 GLN A O 1
ATOM 756 N N . GLN A 1 98 ? 49.153 6.283 -84.988 1.00 75.62 98 GLN A N 1
ATOM 757 C CA . GLN A 1 98 ? 49.357 5.031 -84.256 1.00 75.62 98 GLN A CA 1
ATOM 758 C C . GLN A 1 98 ? 49.571 5.260 -82.753 1.00 75.62 98 GLN A C 1
ATOM 760 O O . GLN A 1 98 ? 49.010 4.533 -81.943 1.00 75.62 98 GLN A O 1
ATOM 765 N N . LYS A 1 99 ? 50.314 6.299 -82.354 1.00 65.19 99 LYS A N 1
ATOM 766 C CA . LYS A 1 99 ? 50.424 6.708 -80.942 1.00 65.19 99 LYS A CA 1
ATOM 767 C C . LYS A 1 99 ? 49.084 7.201 -80.379 1.00 65.19 99 LYS A C 1
ATOM 769 O O . LYS A 1 99 ? 48.837 7.089 -79.183 1.00 65.19 99 LYS A O 1
ATOM 774 N N . THR A 1 100 ? 48.223 7.734 -81.246 1.00 61.59 100 THR A N 1
ATOM 775 C CA . THR A 1 100 ? 46.872 8.203 -80.903 1.00 61.59 100 THR A CA 1
ATOM 776 C C . THR A 1 100 ? 45.822 7.090 -80.976 1.00 61.59 100 THR A C 1
ATOM 778 O O . THR A 1 100 ? 44.701 7.294 -80.510 1.00 61.59 100 THR A O 1
ATOM 781 N N . ALA A 1 101 ? 46.166 5.891 -81.469 1.00 61.00 101 ALA A N 1
ATOM 782 C CA . ALA A 1 101 ? 45.400 4.675 -81.214 1.00 61.00 101 ALA A CA 1
ATOM 783 C C . ALA A 1 101 ? 45.556 4.345 -79.721 1.00 61.00 101 ALA A C 1
ATOM 785 O O . ALA A 1 101 ? 46.383 3.531 -79.313 1.00 61.00 101 ALA A O 1
ATOM 786 N N . ARG A 1 102 ? 44.825 5.102 -78.897 1.00 63.94 102 ARG A N 1
ATOM 787 C CA . ARG A 1 102 ? 44.862 5.048 -77.440 1.00 63.94 102 ARG A CA 1
ATOM 788 C C . ARG A 1 102 ? 44.649 3.607 -77.004 1.00 63.94 102 ARG A C 1
ATOM 790 O O . ARG A 1 102 ? 43.681 2.964 -77.410 1.00 63.94 102 ARG A O 1
ATOM 797 N N . SER A 1 103 ? 45.562 3.100 -76.185 1.00 70.81 103 SER A N 1
ATOM 798 C CA . SER A 1 103 ? 45.393 1.809 -75.536 1.00 70.81 103 SER A CA 1
ATOM 799 C C . SER A 1 103 ? 44.082 1.823 -74.739 1.00 70.81 103 SER A C 1
ATOM 801 O O . SER A 1 103 ? 43.783 2.778 -74.029 1.00 70.81 103 SER A O 1
ATOM 803 N N . ASN A 1 104 ? 43.299 0.742 -74.804 1.00 79.62 104 ASN A N 1
ATOM 804 C CA . ASN A 1 104 ? 42.055 0.580 -74.030 1.00 79.62 104 ASN A CA 1
ATOM 805 C C . ASN A 1 104 ? 42.290 0.484 -72.500 1.00 79.62 104 ASN A C 1
ATOM 807 O O . ASN A 1 104 ? 41.391 0.162 -71.730 1.00 79.62 104 ASN A O 1
ATOM 811 N N . MET A 1 105 ? 43.523 0.714 -72.055 1.00 81.75 105 MET A N 1
ATOM 812 C CA . MET A 1 105 ? 43.967 0.578 -70.678 1.00 81.75 105 MET A CA 1
ATOM 813 C C . MET A 1 105 ? 43.339 1.644 -69.775 1.00 81.75 105 MET A C 1
ATOM 815 O O . MET A 1 105 ? 42.844 1.290 -68.709 1.00 81.75 105 MET A O 1
ATOM 819 N N . ASP A 1 106 ? 43.261 2.899 -70.231 1.00 86.50 106 ASP A N 1
ATOM 820 C CA . ASP A 1 106 ? 42.623 3.984 -69.471 1.00 86.50 106 ASP A CA 1
ATOM 821 C C . ASP A 1 106 ? 41.138 3.685 -69.215 1.00 86.50 106 ASP A C 1
ATOM 823 O O . ASP A 1 106 ? 40.657 3.837 -68.096 1.00 86.50 106 ASP A O 1
ATOM 827 N N . ASN A 1 107 ? 40.423 3.155 -70.214 1.00 88.75 107 ASN A N 1
ATOM 828 C CA . ASN A 1 107 ? 39.021 2.757 -70.055 1.00 88.75 107 ASN A CA 1
ATOM 829 C C . ASN A 1 107 ? 38.854 1.573 -69.090 1.00 88.75 107 ASN A C 1
ATOM 831 O O . ASN A 1 107 ? 37.887 1.535 -68.331 1.00 88.75 107 ASN A O 1
ATOM 835 N N . MET A 1 108 ? 39.772 0.597 -69.106 1.00 91.75 108 MET A N 1
ATOM 836 C CA . MET A 1 108 ? 39.730 -0.526 -68.161 1.00 91.75 108 MET A CA 1
ATOM 837 C C . MET A 1 108 ? 40.010 -0.068 -66.729 1.00 91.75 108 MET A C 1
ATOM 839 O O . MET A 1 108 ? 39.288 -0.475 -65.818 1.00 91.75 108 MET A O 1
ATOM 843 N N . PHE A 1 109 ? 41.006 0.802 -66.527 1.00 93.88 109 PHE A N 1
ATOM 844 C CA . PHE A 1 109 ? 41.277 1.381 -65.214 1.00 93.88 109 PHE A CA 1
ATOM 845 C C . PHE A 1 109 ? 40.119 2.247 -64.737 1.00 93.88 109 PHE A C 1
ATOM 847 O O . PHE A 1 109 ? 39.718 2.102 -63.587 1.00 93.88 109 PHE A O 1
ATOM 854 N N . GLU A 1 110 ? 39.502 3.051 -65.604 1.00 95.62 110 GLU A N 1
ATOM 855 C CA . GLU A 1 110 ? 38.339 3.835 -65.194 1.00 95.62 110 GLU A CA 1
ATOM 856 C C . GLU A 1 110 ? 37.110 2.978 -64.904 1.00 95.62 110 GLU A C 1
ATOM 858 O O . GLU A 1 110 ? 36.392 3.224 -63.935 1.00 95.62 110 GLU A O 1
ATOM 863 N N . SER A 1 111 ? 36.872 1.911 -65.667 1.00 95.81 111 SER A N 1
ATOM 864 C CA . SER A 1 111 ? 35.822 0.946 -65.330 1.00 95.81 111 SER A CA 1
ATOM 865 C C . SER A 1 111 ? 36.087 0.275 -63.978 1.00 95.81 111 SER A C 1
ATOM 867 O O . SER A 1 111 ? 35.147 0.062 -63.210 1.00 95.81 111 SER A O 1
ATOM 869 N N . TYR A 1 112 ? 37.345 -0.052 -63.670 1.00 96.75 112 TYR A N 1
ATOM 870 C CA . TYR A 1 112 ? 37.732 -0.648 -62.392 1.00 96.75 112 TYR A CA 1
ATOM 871 C C . TYR A 1 112 ? 37.583 0.342 -61.228 1.00 96.75 112 TYR A C 1
ATOM 873 O O . TYR A 1 112 ? 36.973 0.005 -60.215 1.00 96.75 112 TYR A O 1
ATOM 881 N N . ILE A 1 113 ? 38.041 1.587 -61.391 1.00 96.94 113 ILE A N 1
ATOM 882 C CA . ILE A 1 113 ? 37.867 2.669 -60.411 1.00 96.94 113 ILE A CA 1
ATOM 883 C C . ILE A 1 113 ? 36.378 2.912 -60.149 1.00 96.94 113 ILE A C 1
ATOM 885 O O . ILE A 1 113 ? 35.962 2.994 -58.994 1.00 96.94 113 ILE A O 1
ATOM 889 N N . ASN A 1 114 ? 35.552 2.975 -61.194 1.00 97.56 114 ASN A N 1
ATOM 890 C CA . ASN A 1 114 ? 34.109 3.147 -61.046 1.00 97.56 114 ASN A CA 1
ATOM 891 C C . ASN A 1 114 ? 33.446 1.948 -60.358 1.00 97.56 114 ASN A C 1
ATOM 893 O O . ASN A 1 114 ? 32.547 2.137 -59.538 1.00 97.56 114 ASN A O 1
ATOM 897 N N . ASN A 1 115 ? 33.897 0.721 -60.634 1.00 97.62 115 ASN A N 1
ATOM 898 C CA . ASN A 1 115 ? 33.419 -0.462 -59.925 1.00 97.62 115 ASN A CA 1
ATOM 899 C C . ASN A 1 115 ? 33.757 -0.393 -58.427 1.00 97.62 115 ASN A C 1
ATOM 901 O O . ASN A 1 115 ? 32.860 -0.559 -57.603 1.00 97.62 115 ASN A O 1
ATOM 905 N N . LEU A 1 116 ? 35.003 -0.058 -58.074 1.00 97.69 116 LEU A N 1
ATOM 906 C CA . LEU A 1 116 ? 35.426 0.117 -56.682 1.00 97.69 116 LEU A CA 1
ATOM 907 C C . LEU A 1 116 ? 34.656 1.238 -55.974 1.00 97.69 116 LEU A C 1
ATOM 909 O O . LEU A 1 116 ? 34.249 1.072 -54.828 1.00 97.69 116 LEU A O 1
ATOM 913 N N . ARG A 1 117 ? 34.398 2.361 -56.656 1.00 98.00 117 ARG A N 1
ATOM 914 C CA . ARG A 1 117 ? 33.573 3.454 -56.115 1.00 98.00 117 ARG A CA 1
ATOM 915 C C . ARG A 1 117 ? 32.146 2.995 -55.814 1.00 98.00 117 ARG A C 1
ATOM 917 O O . ARG A 1 117 ? 31.645 3.295 -54.737 1.00 98.00 117 ARG A O 1
ATOM 924 N N . ARG A 1 118 ? 31.517 2.220 -56.709 1.00 97.69 118 ARG A N 1
ATOM 925 C CA . ARG A 1 118 ? 30.178 1.645 -56.466 1.00 97.69 118 ARG A CA 1
ATOM 926 C C . ARG A 1 118 ? 30.179 0.642 -55.314 1.00 97.69 118 ARG A C 1
ATOM 928 O O . ARG A 1 118 ? 29.234 0.635 -54.531 1.00 97.69 118 ARG A O 1
ATOM 935 N N . GLN A 1 119 ? 31.220 -0.184 -55.186 1.00 98.00 119 GLN A N 1
ATOM 936 C CA . GLN A 1 119 ? 31.358 -1.093 -54.041 1.00 98.00 119 GLN A CA 1
ATOM 937 C C . GLN A 1 119 ? 31.477 -0.315 -52.727 1.00 98.00 119 GLN A C 1
ATOM 939 O O . GLN A 1 119 ? 30.779 -0.632 -51.770 1.00 98.00 119 GLN A O 1
ATOM 944 N N . LEU A 1 120 ? 32.304 0.734 -52.696 1.00 98.19 120 LEU A N 1
ATOM 945 C CA . LEU A 1 120 ? 32.454 1.597 -51.526 1.00 98.19 120 LEU A CA 1
ATOM 946 C C . LEU A 1 120 ? 31.134 2.283 -51.153 1.00 98.19 120 LEU A C 1
ATOM 948 O O . LEU A 1 120 ? 30.796 2.348 -49.977 1.00 98.19 120 LEU A O 1
ATOM 952 N N . GLU A 1 121 ? 30.381 2.770 -52.140 1.00 98.06 121 GLU A N 1
ATOM 953 C CA . GLU A 1 121 ? 29.068 3.377 -51.911 1.00 98.06 121 GLU A CA 1
ATOM 954 C C . GLU A 1 121 ? 28.054 2.358 -51.372 1.00 98.06 121 GLU A C 1
ATOM 956 O O . GLU A 1 121 ? 27.351 2.654 -50.410 1.00 98.06 121 GLU A O 1
ATOM 961 N N . THR A 1 122 ? 28.033 1.141 -51.924 1.00 98.12 122 THR A N 1
ATOM 962 C CA . THR A 1 122 ? 27.153 0.052 -51.461 1.00 98.12 122 THR A CA 1
ATOM 963 C C . THR A 1 122 ? 27.475 -0.334 -50.017 1.00 98.12 122 THR A C 1
ATOM 965 O O . THR A 1 122 ? 26.588 -0.333 -49.167 1.00 98.12 122 THR A O 1
ATOM 968 N N . LEU A 1 123 ? 28.756 -0.562 -49.705 1.00 98.12 123 LEU A N 1
ATOM 969 C CA . LEU A 1 123 ? 29.215 -0.836 -48.339 1.00 98.12 123 LEU A CA 1
ATOM 970 C C . LEU A 1 123 ? 28.931 0.343 -47.396 1.00 98.12 123 LEU A C 1
ATOM 972 O O . LEU A 1 123 ? 28.593 0.142 -46.233 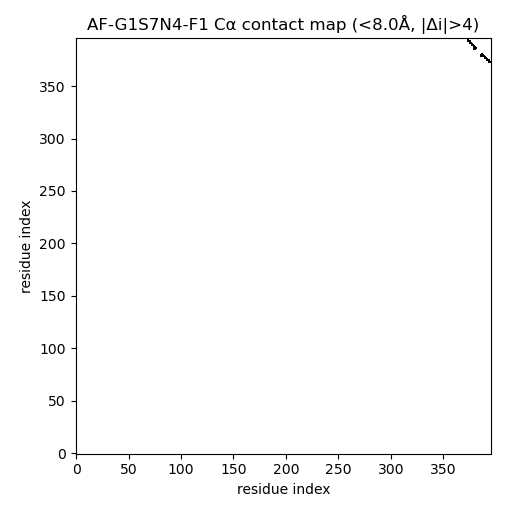1.00 98.12 123 LEU A O 1
ATOM 976 N N . GLY A 1 124 ? 29.037 1.580 -47.888 1.00 98.31 124 GLY A N 1
ATOM 977 C CA . GLY A 1 124 ? 28.675 2.782 -47.140 1.00 98.31 124 GLY A CA 1
ATOM 978 C C . GLY A 1 124 ? 27.188 2.826 -46.785 1.00 98.31 124 GLY A C 1
ATOM 979 O O . GLY A 1 124 ? 26.843 3.137 -45.647 1.00 98.31 124 GLY A O 1
ATOM 980 N N . GLN A 1 125 ? 26.306 2.469 -47.720 1.00 98.31 125 GLN A N 1
ATOM 981 C CA . GLN A 1 125 ? 24.862 2.376 -47.479 1.00 98.31 125 GLN A CA 1
ATOM 982 C C . GLN A 1 125 ? 24.516 1.247 -46.500 1.00 98.31 125 GLN A C 1
ATOM 984 O O . GLN A 1 125 ? 23.715 1.456 -45.590 1.00 98.31 125 GLN A O 1
ATOM 989 N N . GLU A 1 126 ? 25.141 0.075 -46.640 1.00 98.19 126 GLU A N 1
ATOM 990 C CA . GLU A 1 126 ? 24.973 -1.044 -45.704 1.00 98.19 126 GLU A CA 1
ATOM 991 C C . GLU A 1 126 ? 25.429 -0.670 -44.293 1.00 98.19 126 GLU A C 1
ATOM 993 O O . GLU A 1 126 ? 24.716 -0.935 -43.326 1.00 98.19 126 GLU A O 1
ATOM 998 N N . LYS A 1 127 ? 26.569 0.018 -44.172 1.00 98.31 127 LYS A N 1
ATOM 999 C CA . LYS A 1 127 ? 27.048 0.550 -42.897 1.00 98.31 127 LYS A CA 1
ATOM 1000 C C . LYS A 1 127 ? 26.020 1.491 -42.265 1.00 98.31 127 LYS A C 1
ATOM 1002 O O . LYS A 1 127 ? 25.676 1.294 -41.106 1.00 98.31 127 LYS A O 1
ATOM 1007 N N . LEU A 1 128 ? 25.508 2.473 -43.010 1.00 98.31 128 LEU A N 1
ATOM 1008 C CA . LEU A 1 128 ? 24.501 3.413 -42.497 1.00 98.31 128 LEU A CA 1
ATOM 1009 C C . LEU A 1 128 ? 23.215 2.697 -42.066 1.00 98.31 128 LEU A C 1
ATOM 1011 O O . LEU A 1 128 ? 22.619 3.045 -41.048 1.00 98.31 128 LEU A O 1
ATOM 1015 N N . LYS A 1 129 ? 22.795 1.675 -42.819 1.00 98.38 129 LYS A N 1
ATOM 1016 C CA . LYS A 1 129 ? 21.642 0.844 -42.466 1.00 98.38 129 LYS A CA 1
ATOM 1017 C C . LYS A 1 129 ? 21.876 0.097 -41.149 1.00 98.38 129 LYS A C 1
ATOM 1019 O O . LYS A 1 129 ? 21.012 0.135 -40.278 1.00 98.38 129 LYS A O 1
ATOM 1024 N N . LEU A 1 130 ? 23.037 -0.539 -40.987 1.00 98.19 130 LEU A N 1
ATOM 1025 C CA . LEU A 1 130 ? 23.399 -1.244 -39.754 1.00 98.19 130 LEU A CA 1
ATOM 1026 C C . LEU A 1 130 ? 23.540 -0.288 -38.563 1.00 98.19 130 LEU A C 1
ATOM 1028 O O . LEU A 1 130 ? 23.124 -0.629 -37.461 1.00 98.19 130 LEU A O 1
ATOM 1032 N N . GLU A 1 131 ? 24.073 0.918 -38.769 1.00 98.38 131 GLU A N 1
ATOM 1033 C CA . GLU A 1 131 ? 24.136 1.959 -37.735 1.00 98.38 131 GLU A CA 1
ATOM 1034 C C . GLU A 1 131 ? 22.732 2.400 -37.290 1.00 98.38 131 GLU A C 1
ATOM 1036 O O . GLU A 1 131 ? 22.488 2.556 -36.093 1.00 98.38 131 GLU A O 1
ATOM 1041 N N . ALA A 1 132 ? 21.786 2.535 -38.225 1.00 98.25 132 ALA A N 1
ATOM 1042 C CA . ALA A 1 132 ? 20.395 2.841 -37.901 1.00 98.25 132 ALA A CA 1
ATOM 1043 C C . ALA A 1 132 ? 19.700 1.688 -37.151 1.00 98.25 132 ALA A C 1
ATOM 1045 O O . ALA A 1 132 ? 19.002 1.928 -36.166 1.00 98.25 132 ALA A O 1
ATOM 1046 N N . GLU A 1 133 ? 19.904 0.436 -37.573 1.00 98.38 133 GLU A N 1
ATOM 1047 C CA . GLU A 1 133 ? 19.380 -0.746 -36.871 1.00 98.38 133 GLU A CA 1
ATOM 1048 C C . GLU A 1 133 ? 19.963 -0.873 -35.457 1.00 98.38 133 GLU A C 1
ATOM 1050 O O . GLU A 1 133 ? 19.218 -1.132 -34.511 1.00 98.38 133 GLU A O 1
ATOM 1055 N N . LEU A 1 134 ? 21.265 -0.620 -35.291 1.00 98.38 134 LEU A N 1
ATOM 1056 C CA . LEU A 1 134 ? 21.920 -0.583 -33.986 1.00 98.38 134 LEU A CA 1
ATOM 1057 C C . LEU A 1 134 ? 21.301 0.492 -33.086 1.00 98.38 134 LEU A C 1
ATOM 1059 O O . LEU A 1 134 ? 20.963 0.191 -31.944 1.00 98.38 134 LEU A O 1
ATOM 1063 N N . GLY A 1 135 ? 21.108 1.711 -33.600 1.00 98.44 135 GLY A N 1
ATOM 1064 C CA . GLY A 1 135 ? 20.461 2.796 -32.859 1.00 98.44 135 GLY A CA 1
ATOM 1065 C C . GLY A 1 135 ? 19.026 2.453 -32.446 1.00 98.44 135 GLY A C 1
ATOM 1066 O O . GLY A 1 135 ? 18.647 2.676 -31.299 1.00 98.44 135 GLY A O 1
ATOM 1067 N N . ASN A 1 136 ? 18.250 1.831 -33.339 1.00 98.31 136 ASN A N 1
ATOM 1068 C CA . ASN A 1 136 ? 16.894 1.369 -33.031 1.00 98.31 136 ASN A CA 1
ATOM 1069 C C . ASN A 1 136 ? 16.885 0.299 -31.930 1.00 98.31 136 ASN A C 1
ATOM 1071 O O . ASN A 1 136 ? 16.072 0.366 -31.010 1.00 98.31 136 ASN A O 1
ATOM 1075 N N . MET A 1 137 ? 17.791 -0.682 -32.002 1.00 97.94 137 MET A N 1
ATOM 1076 C CA . MET A 1 137 ? 17.898 -1.730 -30.983 1.00 97.94 137 MET A CA 1
ATOM 1077 C C . MET A 1 137 ? 18.371 -1.172 -29.639 1.00 97.94 137 MET A C 1
ATOM 1079 O O . MET A 1 137 ? 17.841 -1.562 -28.604 1.00 97.94 137 MET A O 1
ATOM 1083 N N . GLN A 1 138 ? 19.319 -0.231 -29.639 1.00 98.44 138 GLN A N 1
ATOM 1084 C CA . GLN A 1 138 ? 19.751 0.473 -28.429 1.00 98.44 138 GLN A CA 1
ATOM 1085 C C . GLN A 1 138 ? 18.602 1.261 -27.793 1.00 98.44 138 GLN A C 1
ATOM 1087 O O . GLN A 1 138 ? 18.402 1.155 -26.586 1.00 98.44 138 GLN A O 1
ATOM 1092 N N . GLY A 1 139 ? 17.815 1.984 -28.596 1.00 98.31 139 GLY A N 1
ATOM 1093 C CA . GLY A 1 139 ? 16.620 2.682 -28.120 1.00 98.31 139 GLY A CA 1
ATOM 1094 C C . GLY A 1 139 ? 15.605 1.725 -27.494 1.00 98.31 139 GLY A C 1
ATOM 1095 O O . GLY A 1 139 ? 15.146 1.960 -26.384 1.00 98.31 139 GLY A O 1
ATOM 1096 N N . LEU A 1 140 ? 15.333 0.590 -28.146 1.00 98.38 140 LEU A N 1
ATOM 1097 C CA . LEU A 1 140 ? 14.416 -0.418 -27.614 1.00 98.38 140 LEU A CA 1
ATOM 1098 C C . LEU A 1 140 ? 14.910 -1.024 -26.288 1.00 98.38 140 LEU A C 1
ATOM 1100 O O . LEU A 1 140 ? 14.112 -1.259 -25.381 1.00 98.38 140 LEU A O 1
ATOM 1104 N N . VAL A 1 141 ? 16.215 -1.280 -26.165 1.00 98.56 141 VAL A N 1
ATOM 1105 C CA . VAL A 1 141 ? 16.822 -1.761 -24.915 1.00 98.56 141 VAL A CA 1
ATOM 1106 C C . VAL A 1 141 ? 16.682 -0.722 -23.804 1.00 98.56 141 VAL A C 1
ATOM 1108 O O . VAL A 1 141 ? 16.304 -1.092 -22.693 1.00 98.56 141 VAL A O 1
ATOM 1111 N N . GLU A 1 142 ? 16.929 0.557 -24.091 1.00 98.44 142 GLU A N 1
ATOM 1112 C CA . GLU A 1 142 ? 16.768 1.628 -23.102 1.00 98.44 142 GLU A CA 1
ATOM 1113 C C . GLU A 1 142 ? 15.296 1.805 -22.700 1.00 98.44 142 GLU A C 1
ATOM 1115 O O . GLU A 1 142 ? 14.996 1.924 -21.516 1.00 98.44 142 GLU A O 1
ATOM 1120 N N . ASP A 1 143 ? 14.355 1.708 -23.643 1.00 98.56 143 ASP A N 1
ATOM 1121 C CA . ASP A 1 143 ? 12.919 1.739 -23.351 1.00 98.56 143 ASP A CA 1
ATOM 1122 C C . ASP A 1 143 ? 12.495 0.590 -22.429 1.00 98.56 143 ASP A C 1
ATOM 1124 O O . ASP A 1 143 ? 11.692 0.783 -21.514 1.00 98.56 143 ASP A O 1
ATOM 1128 N N . PHE A 1 144 ? 13.009 -0.625 -22.655 1.00 98.19 144 PHE A N 1
ATOM 1129 C CA . PHE A 1 144 ? 12.745 -1.751 -21.761 1.00 98.19 144 PHE A CA 1
ATOM 1130 C C . PHE A 1 144 ? 13.379 -1.545 -20.393 1.00 98.19 144 PHE A C 1
ATOM 1132 O O . PHE A 1 144 ? 12.717 -1.795 -19.391 1.00 98.19 144 PHE A O 1
ATOM 1139 N N . LYS A 1 145 ? 14.623 -1.068 -20.338 1.00 98.56 145 LYS A N 1
ATOM 1140 C CA . LYS A 1 145 ? 15.300 -0.743 -19.083 1.00 98.56 145 LYS A CA 1
ATOM 1141 C C . LYS A 1 145 ? 14.501 0.280 -18.270 1.00 98.56 145 LYS A C 1
ATOM 1143 O O . LYS A 1 145 ? 14.205 0.001 -17.114 1.00 98.56 145 LYS A O 1
ATOM 1148 N N . ASN A 1 146 ? 14.058 1.373 -18.889 1.00 98.44 146 ASN A N 1
ATOM 1149 C CA . ASN A 1 146 ? 13.219 2.385 -18.243 1.00 98.44 146 ASN A CA 1
ATOM 1150 C C . ASN A 1 146 ? 11.906 1.782 -17.723 1.00 98.44 146 ASN A C 1
ATOM 1152 O O . ASN A 1 146 ? 11.537 2.002 -16.576 1.00 98.44 146 ASN A O 1
ATOM 1156 N N . LYS A 1 147 ? 11.232 0.939 -18.520 1.00 98.56 147 LYS A N 1
ATOM 1157 C CA . LYS A 1 147 ? 10.019 0.228 -18.073 1.00 98.56 147 LYS A CA 1
ATOM 1158 C C . LYS A 1 147 ? 10.279 -0.691 -16.878 1.00 98.56 147 LYS A C 1
ATOM 1160 O O . LYS A 1 147 ? 9.430 -0.780 -15.998 1.00 98.56 147 LYS A O 1
ATOM 1165 N N . TYR A 1 148 ? 11.417 -1.386 -16.844 1.00 98.50 148 TYR A N 1
ATOM 1166 C CA . TYR A 1 148 ? 11.790 -2.223 -15.703 1.00 98.50 148 TYR A CA 1
ATOM 1167 C C . TYR A 1 148 ? 12.090 -1.387 -14.459 1.00 98.50 148 TYR A C 1
ATOM 1169 O O . TYR A 1 148 ? 11.648 -1.756 -13.376 1.00 98.50 148 TYR A O 1
ATOM 1177 N N . GLU A 1 149 ? 12.804 -0.272 -14.602 1.00 98.25 149 GLU A N 1
ATOM 1178 C CA . GLU A 1 149 ? 13.066 0.658 -13.499 1.00 98.25 149 GLU A CA 1
ATOM 1179 C C . GLU A 1 149 ? 11.757 1.243 -12.943 1.00 98.25 149 GLU A C 1
ATOM 1181 O O . GLU A 1 149 ? 11.546 1.221 -11.731 1.00 98.25 149 GLU A O 1
ATOM 1186 N N . ASP A 1 150 ? 10.831 1.660 -13.810 1.00 98.19 150 ASP A N 1
ATOM 1187 C CA . ASP A 1 150 ? 9.500 2.134 -13.414 1.00 98.19 150 ASP A CA 1
ATOM 1188 C C . ASP A 1 150 ? 8.691 1.056 -12.685 1.00 98.19 150 ASP A C 1
ATOM 1190 O O . ASP A 1 150 ? 8.050 1.339 -11.673 1.00 98.19 150 ASP A O 1
ATOM 1194 N N . GLU A 1 151 ? 8.710 -0.186 -13.173 1.00 98.44 151 GLU A N 1
ATOM 1195 C CA . GLU A 1 151 ? 7.989 -1.293 -12.539 1.00 98.44 151 GLU A CA 1
ATOM 1196 C C . GLU A 1 151 ? 8.601 -1.665 -11.181 1.00 98.44 151 GLU A C 1
ATOM 1198 O O . GLU A 1 151 ? 7.874 -1.951 -10.230 1.00 98.44 151 GLU A O 1
ATOM 1203 N N . ILE A 1 152 ? 9.930 -1.601 -11.047 1.00 98.31 152 ILE A N 1
ATOM 1204 C CA . ILE A 1 152 ? 10.620 -1.770 -9.762 1.00 98.31 152 ILE A CA 1
ATOM 1205 C C . ILE A 1 152 ? 10.219 -0.659 -8.790 1.00 98.31 152 ILE A C 1
ATOM 1207 O O . ILE A 1 152 ? 9.922 -0.945 -7.627 1.00 98.31 152 ILE A O 1
ATOM 1211 N N . ASN A 1 153 ? 10.174 0.592 -9.250 1.00 98.19 153 ASN A N 1
ATOM 1212 C CA . ASN A 1 153 ? 9.768 1.727 -8.427 1.00 98.19 153 ASN A CA 1
ATOM 1213 C C . ASN A 1 153 ? 8.311 1.584 -7.967 1.00 98.19 153 ASN A C 1
ATOM 1215 O O . ASN A 1 153 ? 8.049 1.671 -6.769 1.00 98.19 153 ASN A O 1
ATOM 1219 N N . LYS A 1 154 ? 7.385 1.259 -8.879 1.00 98.31 154 LYS A N 1
ATOM 1220 C CA . LYS A 1 154 ? 5.973 0.994 -8.550 1.00 98.31 154 LYS A CA 1
ATOM 1221 C C . LYS A 1 154 ? 5.818 -0.167 -7.580 1.00 98.31 154 LYS A C 1
ATOM 1223 O O . LYS A 1 154 ? 5.078 -0.059 -6.609 1.00 98.31 154 LYS A O 1
ATOM 1228 N N . ARG A 1 155 ? 6.529 -1.276 -7.804 1.00 98.50 155 ARG A N 1
ATOM 1229 C CA . ARG A 1 155 ? 6.532 -2.407 -6.871 1.00 98.50 155 ARG A CA 1
ATOM 1230 C C . ARG A 1 155 ? 6.995 -1.965 -5.486 1.00 98.50 155 ARG A C 1
ATOM 1232 O O . ARG A 1 155 ? 6.364 -2.332 -4.505 1.00 98.50 155 ARG A O 1
ATOM 1239 N N . THR A 1 156 ? 8.074 -1.191 -5.413 1.00 98.12 156 THR A N 1
ATOM 1240 C CA . THR A 1 156 ? 8.625 -0.693 -4.146 1.00 98.12 156 THR A CA 1
ATOM 1241 C C . THR A 1 156 ? 7.632 0.224 -3.433 1.00 98.12 156 THR A C 1
ATOM 1243 O O . THR A 1 156 ? 7.464 0.117 -2.223 1.00 98.12 156 THR A O 1
ATOM 1246 N N . GLU A 1 157 ? 6.936 1.092 -4.167 1.00 98.25 157 GLU A N 1
ATOM 1247 C CA . GLU A 1 157 ? 5.885 1.961 -3.631 1.00 98.25 157 GLU A CA 1
ATOM 1248 C C . GLU A 1 157 ? 4.718 1.144 -3.057 1.00 98.25 157 GLU A C 1
ATOM 1250 O O . GLU A 1 157 ? 4.388 1.296 -1.882 1.00 98.25 157 GLU A O 1
ATOM 1255 N N . MET A 1 158 ? 4.187 0.187 -3.824 1.00 97.62 158 MET A N 1
ATOM 1256 C CA . MET A 1 158 ? 3.123 -0.716 -3.364 1.00 97.62 158 MET A CA 1
ATOM 1257 C C . MET A 1 158 ? 3.564 -1.591 -2.179 1.00 97.62 158 MET A C 1
ATOM 1259 O O . MET A 1 158 ? 2.772 -1.882 -1.286 1.00 97.62 158 MET A O 1
ATOM 1263 N N . GLU A 1 159 ? 4.824 -2.028 -2.147 1.00 98.12 159 GLU A N 1
ATOM 1264 C CA . GLU A 1 159 ? 5.384 -2.810 -1.041 1.00 98.12 159 GLU A CA 1
ATOM 1265 C C . GLU A 1 159 ? 5.538 -1.956 0.228 1.00 98.12 159 GLU A C 1
ATOM 1267 O O . GLU A 1 159 ? 5.219 -2.419 1.323 1.00 98.12 159 GLU A O 1
ATOM 1272 N N . ASN A 1 160 ? 5.915 -0.682 0.091 1.00 98.25 160 ASN A N 1
ATOM 1273 C CA . ASN A 1 160 ? 5.911 0.271 1.200 1.00 98.25 160 ASN A CA 1
ATOM 1274 C C . ASN A 1 160 ? 4.488 0.522 1.727 1.00 98.25 160 ASN A C 1
ATOM 1276 O O . ASN A 1 160 ? 4.277 0.482 2.940 1.00 98.25 160 ASN A O 1
ATOM 1280 N N . GLU A 1 161 ? 3.504 0.731 0.846 1.00 98.38 161 GLU A N 1
ATOM 1281 C CA . GLU A 1 161 ? 2.093 0.860 1.237 1.00 98.38 161 GLU A CA 1
ATOM 1282 C C . GLU A 1 161 ? 1.590 -0.395 1.957 1.00 98.38 161 GLU A C 1
ATOM 1284 O O . GLU A 1 161 ? 0.944 -0.301 3.000 1.00 98.38 161 GLU A O 1
ATOM 1289 N N . PHE A 1 162 ? 1.942 -1.580 1.457 1.00 98.50 162 PHE A N 1
ATOM 1290 C CA . PHE A 1 162 ? 1.600 -2.846 2.097 1.00 98.50 162 PHE A CA 1
ATOM 1291 C C . PHE A 1 162 ? 2.172 -2.948 3.518 1.00 98.50 162 PHE A C 1
ATOM 1293 O O . PHE A 1 162 ? 1.475 -3.383 4.437 1.00 98.50 162 PHE A O 1
ATOM 1300 N N . VAL A 1 163 ? 3.420 -2.519 3.727 1.00 98.62 163 VAL A N 1
ATOM 1301 C CA . VAL A 1 163 ? 4.042 -2.485 5.060 1.00 98.62 163 VAL A CA 1
ATOM 1302 C C . VAL A 1 163 ? 3.316 -1.512 5.995 1.00 98.62 163 VAL A C 1
ATOM 1304 O O . VAL A 1 163 ? 3.116 -1.842 7.165 1.00 98.62 163 VAL A O 1
ATOM 1307 N N . LEU A 1 164 ? 2.883 -0.348 5.500 1.00 98.38 164 LEU A N 1
ATOM 1308 C CA . LEU A 1 164 ? 2.092 0.606 6.285 1.00 98.38 164 LEU A CA 1
ATOM 1309 C C . LEU A 1 164 ? 0.730 0.025 6.673 1.00 98.38 164 LEU A C 1
ATOM 1311 O O . LEU A 1 164 ? 0.391 0.016 7.852 1.00 98.38 164 LEU A O 1
ATOM 1315 N N . ILE A 1 165 ? -0.001 -0.553 5.717 1.00 98.25 165 ILE A N 1
ATOM 1316 C CA . ILE A 1 165 ? -1.297 -1.192 5.983 1.00 98.25 165 ILE A CA 1
ATOM 1317 C C . ILE A 1 165 ? -1.139 -2.332 6.991 1.00 98.25 165 ILE A C 1
ATOM 1319 O O . ILE A 1 165 ? -1.966 -2.488 7.885 1.00 98.25 165 ILE A O 1
ATOM 1323 N N . LYS A 1 166 ? -0.065 -3.123 6.891 1.00 98.56 166 LYS A N 1
ATOM 1324 C CA . LYS A 1 166 ? 0.224 -4.178 7.865 1.00 98.56 166 LYS A CA 1
ATOM 1325 C C . LYS A 1 166 ? 0.408 -3.608 9.273 1.00 98.56 166 LYS A C 1
ATOM 1327 O O . LYS A 1 166 ? -0.169 -4.141 10.215 1.00 98.56 166 LYS A O 1
ATOM 1332 N N . LYS A 1 167 ? 1.169 -2.519 9.410 1.00 98.69 167 LYS A N 1
ATOM 1333 C CA . LYS A 1 167 ? 1.341 -1.825 10.691 1.00 98.69 167 LYS A CA 1
ATOM 1334 C C . LYS A 1 167 ? -0.002 -1.325 11.238 1.00 98.69 167 LYS A C 1
ATOM 1336 O O . LYS A 1 167 ? -0.263 -1.513 12.422 1.00 98.69 167 LYS A O 1
ATOM 1341 N N . ASP A 1 168 ? -0.850 -0.739 10.396 1.00 98.44 168 ASP A N 1
ATOM 1342 C CA . ASP A 1 168 ? -2.166 -0.235 10.808 1.00 98.44 168 ASP A CA 1
ATOM 1343 C C . ASP A 1 168 ? -3.107 -1.376 11.236 1.00 98.44 168 ASP A C 1
ATOM 1345 O O . ASP A 1 168 ? -3.865 -1.235 12.196 1.00 98.44 168 ASP A O 1
ATOM 1349 N N . VAL A 1 169 ? -3.033 -2.537 10.572 1.00 98.69 169 VAL A N 1
ATOM 1350 C CA . VAL A 1 169 ? -3.755 -3.756 10.978 1.00 98.69 169 VAL A CA 1
ATOM 1351 C C . VAL A 1 169 ? -3.262 -4.263 12.330 1.00 98.69 169 VAL A C 1
ATOM 1353 O O . VAL A 1 169 ? -4.088 -4.583 13.184 1.00 98.69 169 VAL A O 1
ATOM 1356 N N . ASP A 1 170 ? -1.947 -4.314 12.545 1.00 98.62 170 ASP A N 1
ATOM 1357 C CA . ASP A 1 170 ? -1.368 -4.722 13.826 1.00 98.62 170 ASP A CA 1
ATOM 1358 C C . ASP A 1 170 ? -1.781 -3.747 14.948 1.00 98.62 170 ASP A C 1
ATOM 1360 O O . ASP A 1 170 ? -2.179 -4.177 16.029 1.00 98.62 170 ASP A O 1
ATOM 1364 N N . GLU A 1 171 ? -1.779 -2.435 14.690 1.00 98.44 171 GLU A N 1
ATOM 1365 C CA . GLU A 1 171 ? -2.244 -1.412 15.637 1.00 98.44 171 GLU A CA 1
ATOM 1366 C C . GLU A 1 171 ? -3.741 -1.557 15.955 1.00 98.44 171 GLU A C 1
ATOM 1368 O O . GLU A 1 171 ? -4.139 -1.561 17.123 1.00 98.44 171 GLU A O 1
ATOM 1373 N N . ALA A 1 172 ? -4.581 -1.746 14.935 1.00 98.56 172 ALA A N 1
ATOM 1374 C CA . ALA A 1 172 ? -6.005 -2.007 15.115 1.00 98.56 172 ALA A CA 1
ATOM 1375 C C . ALA A 1 172 ? -6.255 -3.303 15.902 1.00 98.56 172 ALA A C 1
ATOM 1377 O O . ALA A 1 172 ? -7.154 -3.347 16.744 1.00 98.56 172 ALA A O 1
ATOM 1378 N N . TYR A 1 173 ? -5.449 -4.342 15.671 1.00 98.56 173 TYR A N 1
ATOM 1379 C CA . TYR A 1 173 ? -5.523 -5.595 16.413 1.00 98.56 173 TYR A CA 1
ATOM 1380 C C . TYR A 1 173 ? -5.139 -5.407 17.885 1.00 98.56 173 TYR A C 1
ATOM 1382 O O . TYR A 1 173 ? -5.863 -5.875 18.761 1.00 98.56 173 TYR A O 1
ATOM 1390 N N . MET A 1 174 ? -4.065 -4.669 18.182 1.00 98.44 174 MET A N 1
ATOM 1391 C CA . MET A 1 174 ? -3.680 -4.355 19.564 1.00 98.44 174 MET A CA 1
ATOM 1392 C C . MET A 1 174 ? -4.772 -3.564 20.295 1.00 98.44 174 MET A C 1
ATOM 1394 O O . MET A 1 174 ? -5.131 -3.915 21.418 1.00 98.44 174 MET A O 1
ATOM 1398 N N . ASN A 1 175 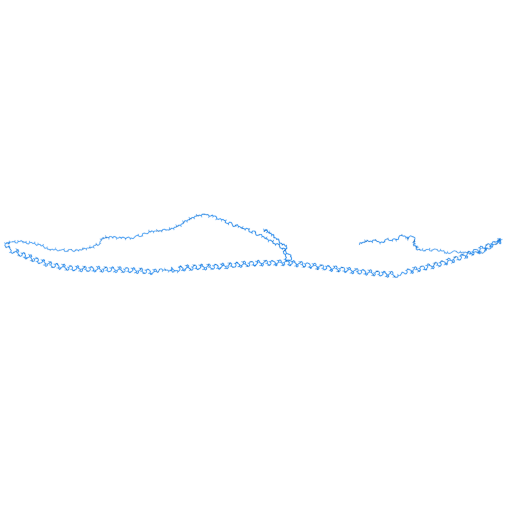? -5.359 -2.557 19.640 1.00 98.44 175 ASN A N 1
ATOM 1399 C CA . ASN A 1 175 ? -6.481 -1.791 20.189 1.00 98.44 175 ASN A CA 1
ATOM 1400 C C . ASN A 1 175 ? -7.712 -2.673 20.430 1.00 98.44 175 ASN A C 1
ATOM 1402 O O . ASN A 1 175 ? -8.373 -2.553 21.460 1.00 98.44 175 ASN A O 1
ATOM 1406 N N . LYS A 1 176 ? -8.019 -3.580 19.495 1.00 98.56 176 LYS A N 1
ATOM 1407 C CA . LYS A 1 176 ? -9.103 -4.553 19.652 1.00 98.56 176 LYS A CA 1
ATOM 1408 C C . LYS A 1 176 ? -8.873 -5.423 20.889 1.00 98.56 176 LYS A C 1
ATOM 1410 O O . LYS A 1 176 ? -9.775 -5.525 21.712 1.00 98.56 176 LYS A O 1
ATOM 1415 N N . VAL A 1 177 ? -7.682 -6.005 21.038 1.00 98.62 177 VAL A N 1
ATOM 1416 C CA . VAL A 1 177 ? -7.339 -6.863 22.183 1.00 98.62 177 VAL A CA 1
ATOM 1417 C C . VAL A 1 177 ? -7.417 -6.088 23.504 1.00 98.62 177 VAL A C 1
ATOM 1419 O O . VAL A 1 177 ? -7.942 -6.601 24.490 1.00 98.62 177 VAL A O 1
ATOM 1422 N N . GLU A 1 178 ? -6.957 -4.834 23.539 1.00 98.38 178 GLU A N 1
ATOM 1423 C CA . GLU A 1 178 ? -7.090 -3.983 24.728 1.00 98.38 178 GLU A CA 1
ATOM 1424 C C . GLU A 1 178 ? -8.565 -3.727 25.086 1.00 98.38 178 GLU A C 1
ATOM 1426 O O . GLU A 1 178 ? -8.949 -3.809 26.255 1.00 98.38 178 GLU A O 1
ATOM 1431 N N . LEU A 1 179 ? -9.408 -3.440 24.090 1.00 98.31 179 LEU A N 1
ATOM 1432 C CA . LEU A 1 179 ? -10.844 -3.247 24.296 1.00 98.31 179 LEU A CA 1
ATOM 1433 C C . LEU A 1 179 ? -11.546 -4.534 24.741 1.00 98.31 179 LEU A C 1
ATOM 1435 O O . LEU A 1 179 ? -12.412 -4.463 25.609 1.00 98.31 179 LEU A O 1
ATOM 1439 N N . GLU A 1 180 ? -11.166 -5.692 24.200 1.00 98.25 180 GLU A N 1
ATOM 1440 C CA . GLU A 1 180 ? -11.673 -6.999 24.635 1.00 98.25 180 GLU A CA 1
ATOM 1441 C C . GLU A 1 180 ? -11.321 -7.268 26.106 1.00 98.25 180 GLU A C 1
ATOM 1443 O O . GLU A 1 180 ? -12.201 -7.642 26.875 1.00 98.25 180 GLU A O 1
ATOM 1448 N N . SER A 1 181 ? -10.092 -6.966 26.538 1.00 98.50 181 SER A N 1
ATOM 1449 C CA . SER A 1 181 ? -9.694 -7.085 27.949 1.00 98.50 181 SER A CA 1
ATOM 1450 C C . SER A 1 181 ? -10.481 -6.141 28.869 1.00 98.50 181 SER A C 1
ATOM 1452 O O . SER A 1 181 ? -10.893 -6.535 29.960 1.00 98.50 181 SER A O 1
ATOM 1454 N N . ARG A 1 182 ? -10.744 -4.898 28.438 1.00 98.06 182 ARG A N 1
ATOM 1455 C CA . ARG A 1 182 ? -11.597 -3.967 29.201 1.00 98.06 182 ARG A CA 1
ATOM 1456 C C . ARG A 1 182 ? -13.044 -4.449 29.277 1.00 98.06 182 ARG A C 1
ATOM 1458 O O . ARG A 1 182 ? -13.680 -4.285 30.314 1.00 98.06 182 ARG A O 1
ATOM 1465 N N . LEU A 1 183 ? -13.565 -5.022 28.192 1.00 98.56 183 LEU A N 1
ATOM 1466 C CA . LEU A 1 183 ? -14.904 -5.604 28.152 1.00 98.56 183 LEU A CA 1
ATOM 1467 C C . LEU A 1 183 ? -15.013 -6.791 29.109 1.00 98.56 183 LEU A C 1
ATOM 1469 O O . LEU A 1 183 ? -15.997 -6.876 29.841 1.00 98.56 183 LEU A O 1
ATOM 1473 N N . GLU A 1 184 ? -14.014 -7.672 29.129 1.00 98.31 184 GLU A N 1
ATOM 1474 C CA . GLU A 1 184 ? -13.936 -8.794 30.068 1.00 98.31 184 GLU A CA 1
ATOM 1475 C C . GLU A 1 184 ? -13.918 -8.288 31.516 1.00 98.31 184 GLU A C 1
ATOM 1477 O O . GLU A 1 184 ? -14.781 -8.672 32.301 1.00 98.31 184 GLU A O 1
ATOM 1482 N N . GLY A 1 185 ? -13.062 -7.308 31.835 1.00 98.44 185 GLY A N 1
ATOM 1483 C CA . GLY A 1 185 ? -13.018 -6.700 33.169 1.00 98.44 185 GLY A CA 1
ATOM 1484 C C . GLY A 1 185 ? -14.348 -6.070 33.611 1.00 98.44 185 GLY A C 1
ATOM 1485 O O . GLY A 1 185 ? -14.785 -6.274 34.741 1.00 98.44 185 GLY A O 1
ATOM 1486 N N . LEU A 1 186 ? -15.039 -5.351 32.718 1.00 98.31 186 LEU A N 1
ATOM 1487 C CA . LEU A 1 186 ? -16.370 -4.797 33.005 1.00 98.31 186 LEU A CA 1
ATOM 1488 C C . LEU A 1 186 ? -17.440 -5.887 33.151 1.00 98.31 186 LEU A C 1
ATOM 1490 O O . LEU A 1 186 ? -18.377 -5.741 33.935 1.00 98.31 186 LEU A O 1
ATOM 1494 N N . THR A 1 187 ? -17.324 -6.978 32.397 1.00 98.31 187 THR A N 1
ATOM 1495 C CA . THR A 1 187 ? -18.241 -8.120 32.495 1.00 98.31 187 THR A CA 1
ATOM 1496 C C . THR A 1 187 ? -18.088 -8.815 33.845 1.00 98.31 187 THR A C 1
ATOM 1498 O O . THR A 1 187 ? -19.093 -9.123 34.489 1.00 98.31 187 THR A O 1
ATOM 1501 N N . ASP A 1 188 ? -16.853 -8.997 34.306 1.00 98.38 188 ASP A N 1
ATOM 1502 C CA . ASP A 1 188 ? -16.555 -9.539 35.629 1.00 98.38 188 ASP A CA 1
ATOM 1503 C C . ASP A 1 188 ? -17.080 -8.632 36.745 1.00 98.38 188 ASP A C 1
ATOM 1505 O O . ASP A 1 188 ? -17.702 -9.126 37.686 1.00 98.38 188 ASP A O 1
ATOM 1509 N N . GLU A 1 189 ? -16.932 -7.309 36.619 1.00 98.31 189 GLU A N 1
ATOM 1510 C CA . GLU A 1 189 ? -17.495 -6.346 37.5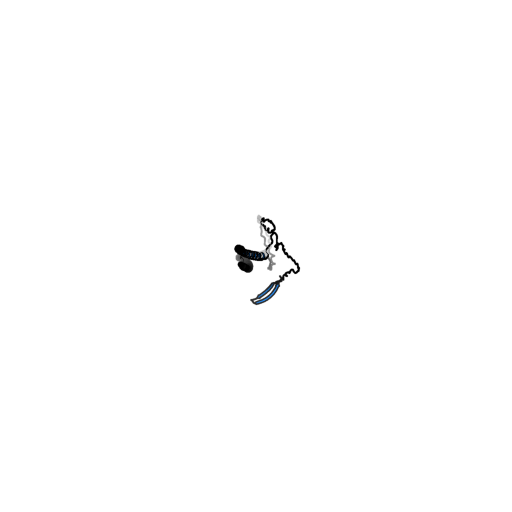74 1.00 98.31 189 GLU A CA 1
ATOM 1511 C C . GLU A 1 189 ? -19.029 -6.424 37.631 1.00 98.31 189 GLU A C 1
ATOM 1513 O O . GLU A 1 189 ? -19.613 -6.483 38.715 1.00 98.31 189 GLU A O 1
ATOM 1518 N N . ILE A 1 190 ? -19.702 -6.510 36.478 1.00 98.19 190 ILE A N 1
ATOM 1519 C CA . ILE A 1 190 ? -21.159 -6.702 36.417 1.00 98.19 190 ILE A CA 1
ATOM 1520 C C . ILE A 1 190 ? -21.567 -8.011 37.100 1.00 98.19 190 ILE A C 1
ATOM 1522 O O . ILE A 1 190 ? -22.549 -8.040 37.845 1.00 98.19 190 ILE A O 1
ATOM 1526 N N . ASN A 1 191 ? -20.843 -9.101 36.849 1.00 98.31 191 ASN A N 1
ATOM 1527 C CA . ASN A 1 191 ? -21.133 -10.396 37.458 1.00 98.31 191 ASN A CA 1
ATOM 1528 C C . ASN A 1 191 ? -20.912 -10.370 38.973 1.00 98.31 191 ASN A C 1
ATOM 1530 O O . ASN A 1 191 ? -21.742 -10.900 39.712 1.00 98.31 191 ASN A O 1
ATOM 1534 N N . PHE A 1 192 ? -19.849 -9.711 39.434 1.00 98.56 192 PHE A N 1
ATOM 1535 C CA . PHE A 1 192 ? -19.587 -9.489 40.851 1.00 98.56 192 PHE A CA 1
ATOM 1536 C C . PHE A 1 192 ? -20.723 -8.704 41.512 1.00 98.56 192 PHE A C 1
ATOM 1538 O O . PHE A 1 192 ? -21.265 -9.157 42.515 1.00 98.56 192 PHE A O 1
ATOM 1545 N N . LEU A 1 193 ? -21.148 -7.578 40.928 1.00 98.25 193 LEU A N 1
ATOM 1546 C CA . LEU A 1 193 ? -22.245 -6.770 41.471 1.00 98.25 193 LEU A CA 1
ATOM 1547 C C . LEU A 1 193 ? -23.570 -7.539 41.506 1.00 98.25 193 LEU A C 1
ATOM 1549 O O . LEU A 1 193 ? -24.314 -7.440 42.476 1.00 98.25 193 LEU A O 1
ATOM 1553 N N . ARG A 1 194 ? -23.864 -8.345 40.479 1.00 97.94 194 ARG A N 1
ATOM 1554 C CA . ARG A 1 194 ? -25.048 -9.220 40.477 1.00 97.94 194 ARG A CA 1
ATOM 1555 C C . ARG A 1 194 ? -25.011 -10.231 41.619 1.00 97.94 194 ARG A C 1
ATOM 1557 O O . ARG A 1 194 ? -26.017 -10.390 42.300 1.00 97.94 194 ARG A O 1
ATOM 1564 N N . GLN A 1 195 ? -23.873 -10.896 41.830 1.00 98.00 195 GLN A N 1
ATOM 1565 C CA . GLN A 1 195 ? -23.706 -11.838 42.941 1.00 98.00 195 GLN A CA 1
ATOM 1566 C C . GLN A 1 195 ? -23.800 -11.131 44.296 1.00 98.00 195 GLN A C 1
ATOM 1568 O O . GLN A 1 195 ? -24.463 -11.637 45.193 1.00 98.00 195 GLN A O 1
ATOM 1573 N N . LEU A 1 196 ? -23.194 -9.947 44.423 1.00 98.31 196 LEU A N 1
ATOM 1574 C CA . LEU A 1 196 ? -23.243 -9.135 45.636 1.00 98.31 196 LEU A CA 1
ATOM 1575 C C . LEU A 1 196 ? -24.682 -8.768 46.008 1.00 98.31 196 LEU A C 1
ATOM 1577 O O . LEU A 1 196 ? -25.086 -8.987 47.145 1.00 98.31 196 LEU A O 1
ATOM 1581 N N . TYR A 1 197 ? -25.464 -8.249 45.059 1.00 97.75 197 TYR A N 1
ATOM 1582 C CA . TYR A 1 197 ? -26.855 -7.876 45.322 1.00 97.75 197 TYR A CA 1
ATOM 1583 C C . TYR A 1 197 ? -27.748 -9.084 45.600 1.00 97.75 197 TYR A C 1
ATOM 1585 O O . TYR A 1 197 ? -28.646 -8.994 46.430 1.00 97.75 197 TYR A O 1
ATOM 1593 N N . GLU A 1 198 ? -27.505 -10.222 44.950 1.00 97.69 198 GLU A N 1
ATOM 1594 C CA . GLU A 1 198 ? -28.218 -11.464 45.264 1.00 97.69 198 GLU A CA 1
ATOM 1595 C C . GLU A 1 198 ? -27.935 -11.923 46.706 1.00 97.69 198 GLU A C 1
ATOM 1597 O O . GLU A 1 198 ? -28.845 -12.359 47.411 1.00 97.69 198 GLU A O 1
ATOM 1602 N N . GLU A 1 199 ? -26.688 -11.789 47.167 1.00 96.38 199 GLU A N 1
ATOM 1603 C CA . GLU A 1 199 ? -26.311 -12.104 48.546 1.00 96.38 199 GLU A CA 1
ATOM 1604 C C . GLU A 1 199 ? -26.919 -11.116 49.547 1.00 96.38 199 GLU A C 1
ATOM 1606 O O . GLU A 1 199 ? -27.483 -11.539 50.552 1.00 96.38 199 GLU A O 1
ATOM 1611 N N . GLU A 1 200 ? -26.881 -9.815 49.251 1.00 97.00 200 GLU A N 1
ATOM 1612 C CA . GLU A 1 200 ? -27.490 -8.773 50.084 1.00 97.00 200 GLU A CA 1
ATOM 1613 C C . GLU A 1 200 ? -29.005 -8.984 50.216 1.00 97.00 200 GLU A C 1
ATOM 1615 O O . GLU A 1 200 ? -29.553 -8.927 51.317 1.00 97.00 200 GLU A O 1
ATOM 1620 N N . ILE A 1 201 ? -29.693 -9.310 49.115 1.00 96.81 201 ILE A N 1
ATOM 1621 C CA . ILE A 1 201 ? -31.120 -9.658 49.141 1.00 96.81 201 ILE A CA 1
ATOM 1622 C C . ILE A 1 201 ? -31.356 -10.890 50.018 1.00 96.81 201 ILE A C 1
ATOM 1624 O O . ILE A 1 201 ? -32.301 -10.894 50.810 1.00 96.81 201 ILE A O 1
ATOM 1628 N N . ARG A 1 202 ? -30.518 -11.927 49.905 1.00 95.81 202 ARG A N 1
ATOM 1629 C CA . ARG A 1 202 ? -30.636 -13.141 50.723 1.00 95.81 202 ARG A CA 1
ATOM 1630 C C . ARG A 1 202 ? -30.424 -12.851 52.207 1.00 95.81 202 ARG A C 1
ATOM 1632 O O . ARG A 1 202 ? -31.183 -13.356 53.032 1.00 95.81 202 ARG A O 1
ATOM 1639 N N . GLU A 1 203 ? -29.440 -12.027 52.551 1.00 95.44 203 GLU A N 1
ATOM 1640 C CA . GLU A 1 203 ? -29.177 -11.614 53.929 1.00 95.44 203 GLU A CA 1
ATOM 1641 C C . GLU A 1 203 ? -30.355 -10.814 54.499 1.00 95.44 203 GLU A C 1
ATOM 1643 O O . GLU A 1 203 ? -30.846 -11.126 55.583 1.00 95.44 203 GLU A O 1
ATOM 1648 N N . LEU A 1 204 ? -30.881 -9.843 53.747 1.00 94.56 204 LEU A N 1
ATOM 1649 C CA . LEU A 1 204 ? -32.060 -9.074 54.152 1.00 94.56 204 LEU A CA 1
ATOM 1650 C C . LEU A 1 204 ? -33.297 -9.966 54.318 1.00 94.56 204 LEU A C 1
ATOM 1652 O O . LEU A 1 204 ? -34.042 -9.810 55.284 1.00 94.56 204 LEU A O 1
ATOM 1656 N N . GLN A 1 205 ? -33.514 -10.930 53.418 1.00 93.81 205 GLN A N 1
ATOM 1657 C CA . GLN A 1 205 ? -34.581 -11.922 53.565 1.00 93.81 205 GLN A CA 1
ATOM 1658 C C . GLN A 1 205 ? -34.399 -12.768 54.829 1.00 93.81 205 GLN A C 1
ATOM 1660 O O . GLN A 1 205 ? -35.383 -12.982 55.537 1.00 93.81 205 GLN A O 1
ATOM 1665 N N . SER A 1 206 ? -33.167 -13.184 55.147 1.00 92.50 206 SER A N 1
ATOM 1666 C CA . SER A 1 206 ? -32.851 -13.892 56.395 1.00 92.50 206 SER A CA 1
ATOM 1667 C C . SER A 1 206 ? -33.181 -13.038 57.616 1.00 92.50 206 SER A C 1
ATOM 1669 O O . SER A 1 206 ? -33.887 -13.497 58.507 1.00 92.50 206 SER A O 1
ATOM 1671 N N . GLN A 1 207 ? -32.754 -11.771 57.641 1.00 91.62 207 GLN A N 1
ATOM 1672 C CA . GLN A 1 207 ? -33.041 -10.852 58.748 1.00 91.62 207 GLN A CA 1
ATOM 1673 C C . GLN A 1 207 ? -34.549 -10.628 58.935 1.00 91.62 207 GLN A C 1
ATOM 1675 O O . GLN A 1 207 ? -35.040 -10.589 60.069 1.00 91.62 207 GLN A O 1
ATOM 1680 N N . ILE A 1 208 ? -35.305 -10.511 57.835 1.00 89.06 208 ILE A N 1
ATOM 1681 C CA . ILE A 1 208 ? -36.769 -10.422 57.870 1.00 89.06 208 ILE A CA 1
ATOM 1682 C C . ILE A 1 208 ? -37.366 -11.720 58.415 1.00 89.06 208 ILE A C 1
ATOM 1684 O O . ILE A 1 208 ? -38.245 -11.647 59.272 1.00 89.06 208 ILE A O 1
ATOM 1688 N N . SER A 1 209 ? -36.910 -12.895 57.966 1.00 85.94 209 SER A N 1
ATOM 1689 C CA . SER A 1 209 ? -37.414 -14.172 58.481 1.00 85.94 209 SER A CA 1
ATOM 1690 C C . SER A 1 209 ? -37.064 -14.384 59.950 1.00 85.94 209 SER A C 1
ATOM 1692 O O . SER A 1 209 ? -37.936 -14.789 60.708 1.00 85.94 209 SER A O 1
ATOM 1694 N N . ASP A 1 210 ? -35.857 -14.033 60.388 1.00 78.12 210 ASP A N 1
ATOM 1695 C CA . ASP A 1 210 ? -35.422 -14.160 61.781 1.00 78.12 210 ASP A CA 1
ATOM 1696 C C . ASP A 1 210 ? -36.240 -13.231 62.687 1.00 78.12 210 ASP A C 1
ATOM 1698 O O . ASP A 1 210 ? -36.760 -13.654 63.719 1.00 78.12 210 ASP A O 1
ATOM 1702 N N . THR A 1 211 ? -36.457 -11.981 62.262 1.00 73.94 211 THR A N 1
ATOM 1703 C CA . THR A 1 211 ? -37.327 -11.030 62.975 1.00 73.94 211 THR A CA 1
ATOM 1704 C C . THR A 1 211 ? -38.785 -11.485 62.956 1.00 73.94 211 THR A C 1
ATOM 1706 O O . THR A 1 211 ? -39.472 -11.398 63.971 1.00 73.94 211 THR A O 1
ATOM 1709 N N . SER A 1 212 ? -39.269 -12.013 61.827 1.00 67.75 212 SER A N 1
ATOM 1710 C CA . SER A 1 212 ? -40.606 -12.598 61.715 1.00 67.75 212 SER A CA 1
ATOM 1711 C C . SER A 1 212 ? -40.772 -13.785 62.657 1.00 67.75 212 SER A C 1
ATOM 1713 O O . SER A 1 212 ? -41.833 -13.905 63.252 1.00 67.75 212 SER A O 1
ATOM 1715 N N . VAL A 1 213 ? -39.752 -14.634 62.822 1.00 63.50 213 VAL A N 1
ATOM 1716 C CA . VAL A 1 213 ? -39.770 -15.780 63.742 1.00 63.50 213 VAL A CA 1
ATOM 1717 C C . VAL A 1 213 ? -39.752 -15.316 65.202 1.00 63.50 213 VAL A C 1
ATOM 1719 O O . VAL A 1 213 ? -40.502 -15.842 66.024 1.00 63.50 213 VAL A O 1
ATOM 1722 N N . VAL A 1 214 ? -38.970 -14.280 65.526 1.00 60.72 214 VAL A N 1
ATOM 1723 C CA . VAL A 1 214 ? -38.975 -13.640 66.856 1.00 60.72 214 VAL A CA 1
ATOM 1724 C C . VAL A 1 214 ? -40.337 -13.007 67.167 1.00 60.72 214 VAL A C 1
ATOM 1726 O O . VAL A 1 214 ? -40.821 -13.111 68.292 1.00 60.72 214 VAL A O 1
ATOM 1729 N N . LEU A 1 215 ? -40.998 -12.394 66.182 1.00 59.00 215 LEU A N 1
ATOM 1730 C CA . LEU A 1 215 ? -42.343 -11.825 66.335 1.00 59.00 215 LEU A CA 1
ATOM 1731 C C . LEU A 1 215 ? -43.459 -12.883 66.274 1.00 59.00 215 LEU A C 1
ATOM 1733 O O . LEU A 1 215 ? -44.544 -12.650 66.808 1.00 59.00 215 LEU A O 1
ATOM 1737 N N . SER A 1 216 ? -43.202 -14.045 65.668 1.00 54.56 216 SER A N 1
ATOM 1738 C CA . SER A 1 216 ? -44.109 -15.195 65.641 1.00 54.56 216 SER A CA 1
ATOM 1739 C C . SER A 1 216 ? -43.917 -16.147 66.824 1.00 54.56 216 SER A C 1
ATOM 1741 O O . SER A 1 216 ? -44.500 -17.229 66.809 1.00 54.56 216 SER A O 1
ATOM 1743 N N . MET A 1 217 ? -43.150 -15.771 67.858 1.00 59.19 217 MET A N 1
ATOM 1744 C CA . MET A 1 217 ? -43.310 -16.350 69.198 1.00 59.19 217 MET A CA 1
ATOM 1745 C C . MET A 1 217 ? -44.719 -16.015 69.704 1.00 59.19 217 MET A C 1
ATOM 1747 O O . MET A 1 217 ? -44.896 -15.045 70.431 1.00 59.19 217 MET A O 1
ATOM 1751 N N . ASP A 1 218 ? -45.721 -16.771 69.251 1.00 56.34 218 ASP A N 1
ATOM 1752 C CA . ASP A 1 218 ? -47.096 -16.847 69.757 1.00 56.34 218 ASP A CA 1
ATOM 1753 C C . ASP A 1 218 ? -47.659 -15.550 70.371 1.00 56.34 218 ASP A C 1
ATOM 1755 O O . ASP A 1 218 ? -48.287 -15.546 71.429 1.00 56.34 218 ASP A O 1
ATOM 1759 N N . ASN A 1 219 ? -47.506 -14.421 69.672 1.00 56.72 219 ASN A N 1
ATOM 1760 C CA . ASN A 1 219 ? -48.164 -13.169 70.053 1.00 56.72 219 ASN A CA 1
ATOM 1761 C C . ASN A 1 219 ? -49.638 -13.133 69.596 1.00 56.72 219 ASN A C 1
ATOM 1763 O O . ASN A 1 219 ? -50.304 -12.104 69.644 1.00 56.72 219 ASN A O 1
ATOM 1767 N N . SER A 1 220 ? -50.167 -14.280 69.160 1.00 57.00 220 SER A N 1
ATOM 1768 C CA . SER A 1 220 ? -51.599 -14.534 69.004 1.00 57.00 220 SER A CA 1
ATOM 1769 C C . SER A 1 220 ? -52.160 -15.235 70.243 1.00 57.00 220 SER A C 1
ATOM 1771 O O . SER A 1 220 ? -52.975 -16.148 70.162 1.00 57.00 220 SER A O 1
ATOM 1773 N N . ARG A 1 221 ? -51.777 -14.778 71.438 1.00 61.19 221 ARG A N 1
ATOM 1774 C CA . ARG A 1 221 ? -52.555 -15.065 72.644 1.00 61.19 221 ARG A CA 1
ATOM 1775 C C . ARG A 1 221 ? -53.815 -14.202 72.604 1.00 61.19 221 ARG A C 1
ATOM 1777 O O . ARG A 1 221 ? -53.957 -13.261 73.380 1.00 61.19 221 ARG A O 1
ATOM 1784 N N . SER A 1 222 ? -54.717 -14.482 71.662 1.00 63.00 222 SER A N 1
ATOM 1785 C CA . SER A 1 222 ? -56.081 -13.976 71.752 1.00 63.00 222 SER A CA 1
ATOM 1786 C C . SER A 1 222 ? -56.633 -14.493 73.073 1.00 63.00 222 SER A C 1
ATOM 1788 O O . SER A 1 222 ? -56.820 -15.697 73.245 1.00 63.00 222 SER A O 1
ATOM 1790 N N . LEU A 1 223 ? -56.793 -13.596 74.043 1.00 67.00 223 LEU A N 1
ATOM 1791 C CA . LEU A 1 223 ? -57.490 -13.915 75.276 1.00 67.00 223 LEU A CA 1
ATOM 1792 C C . LEU A 1 223 ? -58.910 -14.301 74.872 1.00 67.00 223 LEU A C 1
ATOM 1794 O O . LEU A 1 223 ? -59.602 -13.504 74.239 1.00 67.00 223 LEU A O 1
ATOM 1798 N N . ASP A 1 224 ? -59.310 -15.534 75.175 1.00 74.12 224 ASP A N 1
ATOM 1799 C CA . ASP A 1 224 ? -60.681 -15.988 74.981 1.00 74.12 224 ASP A CA 1
ATOM 1800 C C . ASP A 1 224 ? -61.578 -15.232 75.966 1.00 74.12 224 ASP A C 1
ATOM 1802 O O . ASP A 1 224 ? -61.770 -15.617 77.124 1.00 74.12 224 ASP A O 1
ATOM 1806 N N . MET A 1 225 ? -62.055 -14.076 75.508 1.00 78.12 225 MET A N 1
ATOM 1807 C CA . MET A 1 225 ? -62.889 -13.180 76.296 1.00 78.12 225 MET A CA 1
ATOM 1808 C C . MET A 1 225 ? -64.209 -13.854 76.668 1.00 78.12 225 MET A C 1
ATOM 1810 O O . MET A 1 225 ? -64.745 -13.560 77.733 1.00 78.12 225 MET A O 1
ATOM 1814 N N . ASP A 1 226 ? -64.700 -14.791 75.855 1.00 84.56 226 ASP A N 1
ATOM 1815 C CA . ASP A 1 226 ? -65.949 -15.499 76.122 1.00 84.56 226 ASP A CA 1
ATOM 1816 C C . ASP A 1 226 ? -65.788 -16.477 77.289 1.00 84.56 226 ASP A C 1
ATOM 1818 O O . ASP A 1 226 ? -66.642 -16.503 78.180 1.00 84.56 226 ASP A O 1
ATOM 1822 N N . SER A 1 227 ? -64.662 -17.197 77.364 1.00 84.12 227 SER A N 1
ATOM 1823 C CA . SER A 1 227 ? -64.340 -18.040 78.524 1.00 84.12 227 SER A CA 1
ATOM 1824 C C . SER A 1 227 ? -64.197 -17.221 79.810 1.00 84.12 227 SER A C 1
ATOM 1826 O O . SER A 1 227 ? -64.739 -17.610 80.845 1.00 84.12 227 SER A O 1
ATOM 1828 N N . ILE A 1 228 ? -63.513 -16.070 79.768 1.00 84.12 228 ILE A N 1
ATOM 1829 C CA . ILE A 1 228 ? -63.340 -15.209 80.953 1.00 84.12 228 ILE A CA 1
ATOM 1830 C C . ILE A 1 228 ? -64.691 -14.628 81.403 1.00 84.12 228 ILE A C 1
ATOM 1832 O O . ILE A 1 228 ? -64.996 -14.601 82.595 1.00 84.12 228 ILE A O 1
ATOM 1836 N N . ILE A 1 229 ? -65.537 -14.194 80.465 1.00 88.50 229 ILE A N 1
ATOM 1837 C CA . ILE A 1 229 ? -66.877 -13.677 80.775 1.00 88.50 229 ILE A CA 1
ATOM 1838 C C . ILE A 1 229 ? -67.771 -14.782 81.354 1.00 88.50 229 ILE A C 1
ATOM 1840 O O . ILE A 1 229 ? -68.534 -14.513 82.285 1.00 88.50 229 ILE A O 1
ATOM 1844 N N . ALA A 1 230 ? -67.695 -16.009 80.832 1.00 91.06 230 ALA A N 1
ATOM 1845 C CA . ALA A 1 230 ? -68.439 -17.150 81.360 1.00 91.06 230 ALA A CA 1
ATOM 1846 C C . ALA A 1 230 ? -68.023 -17.484 82.802 1.00 91.06 230 ALA A C 1
ATOM 1848 O O . ALA A 1 230 ? -68.889 -17.687 83.653 1.00 91.06 230 ALA A O 1
ATOM 1849 N N . GLU A 1 231 ? -66.723 -17.460 83.101 1.00 90.38 231 GLU A N 1
ATOM 1850 C CA . GLU A 1 231 ? -66.206 -17.711 84.449 1.00 90.38 231 GLU A CA 1
ATOM 1851 C C . GLU A 1 231 ? -66.626 -16.618 85.443 1.00 90.38 231 GLU A C 1
ATOM 1853 O O . GLU A 1 231 ? -67.103 -16.921 86.537 1.00 90.38 231 GLU A O 1
ATOM 1858 N N . VAL A 1 232 ? -66.551 -15.342 85.049 1.00 92.31 232 VAL A N 1
ATOM 1859 C CA . VAL A 1 232 ? -67.028 -14.231 85.887 1.00 92.31 232 VAL A CA 1
ATOM 1860 C C . VAL A 1 232 ? -68.532 -14.352 86.156 1.00 92.31 232 VAL A C 1
ATOM 1862 O O . VAL A 1 232 ? -68.965 -14.171 87.294 1.00 92.31 232 VAL A O 1
ATOM 1865 N N . LYS A 1 233 ? -69.340 -14.701 85.146 1.00 90.69 233 LYS A N 1
ATOM 1866 C CA . LYS A 1 233 ? -70.784 -14.934 85.324 1.00 90.69 233 LYS A CA 1
ATOM 1867 C C . LYS A 1 233 ? -71.064 -16.075 86.302 1.00 90.69 233 LYS A C 1
ATOM 1869 O O . LYS A 1 233 ? -71.878 -15.888 87.203 1.00 90.69 233 LYS A O 1
ATOM 1874 N N . ALA A 1 234 ? -70.363 -17.200 86.170 1.00 91.88 234 ALA A N 1
ATOM 1875 C CA . ALA A 1 234 ? -70.507 -18.339 87.075 1.00 91.88 234 ALA A CA 1
ATOM 1876 C C . ALA A 1 234 ? -70.174 -17.956 88.527 1.00 91.88 234 ALA A C 1
ATOM 1878 O O . ALA A 1 234 ? -70.925 -18.285 89.442 1.00 91.88 234 ALA A O 1
ATOM 1879 N N . GLN A 1 235 ? -69.114 -17.171 88.750 1.00 91.75 235 GLN A N 1
ATOM 1880 C CA . GLN A 1 235 ? -68.783 -16.697 90.096 1.00 91.75 235 GLN A CA 1
ATOM 1881 C C . GLN A 1 235 ? -69.853 -15.770 90.686 1.00 91.75 235 GLN A C 1
ATOM 1883 O O . GLN A 1 235 ? -70.141 -15.857 91.880 1.00 91.75 235 GLN A O 1
ATOM 1888 N N . TYR A 1 236 ? -70.464 -14.898 89.881 1.00 90.88 236 TYR A N 1
ATOM 1889 C CA . TYR A 1 236 ? -71.568 -14.057 90.351 1.00 90.88 236 TYR A CA 1
ATOM 1890 C C . TYR A 1 236 ? -72.814 -14.873 90.700 1.00 90.88 236 TYR A C 1
ATOM 1892 O O . TYR A 1 236 ? -73.444 -14.592 91.721 1.00 90.88 236 TYR A O 1
ATOM 1900 N N . GLU A 1 237 ? -73.149 -15.889 89.904 1.00 91.56 237 GLU A N 1
ATOM 1901 C CA . GLU A 1 237 ? -74.240 -16.816 90.223 1.00 91.56 237 GLU A CA 1
ATOM 1902 C C . GLU A 1 237 ? -73.957 -17.589 91.517 1.00 91.56 237 GLU A C 1
ATOM 1904 O O . GLU A 1 237 ? -74.826 -17.663 92.385 1.00 91.56 237 GLU A O 1
ATOM 1909 N N . ASP A 1 238 ? -72.730 -18.069 91.718 1.00 93.00 238 ASP A N 1
ATOM 1910 C CA . ASP A 1 238 ? -72.327 -18.760 92.946 1.00 93.00 238 ASP A CA 1
ATOM 1911 C C . ASP A 1 238 ? -72.379 -17.859 94.183 1.00 93.00 238 ASP A C 1
ATOM 1913 O O . ASP A 1 238 ? -72.786 -18.300 95.261 1.00 93.00 238 ASP A O 1
ATOM 1917 N N . ILE A 1 239 ? -71.960 -16.597 94.059 1.00 91.56 239 ILE A N 1
ATOM 1918 C CA . ILE A 1 239 ? -72.035 -15.617 95.151 1.00 91.56 239 ILE A CA 1
ATOM 1919 C C . ILE A 1 239 ? -73.498 -15.282 95.460 1.00 91.56 239 ILE A C 1
ATOM 1921 O O . ILE A 1 239 ? -73.876 -15.234 96.631 1.00 91.56 239 ILE A O 1
ATOM 1925 N N . ALA A 1 240 ? -74.337 -15.095 94.439 1.00 89.94 240 ALA A N 1
ATOM 1926 C CA . ALA A 1 240 ? -75.762 -14.835 94.618 1.00 89.94 240 ALA A CA 1
ATOM 1927 C C . ALA A 1 240 ? -76.478 -16.026 95.278 1.00 89.94 240 ALA A C 1
ATOM 1929 O O . ALA A 1 240 ? -77.258 -15.836 96.211 1.00 89.94 240 ALA A O 1
ATOM 1930 N N . ASN A 1 241 ? -76.163 -17.251 94.854 1.00 91.19 241 ASN A N 1
ATOM 1931 C CA . ASN A 1 241 ? -76.703 -18.475 95.439 1.00 91.19 241 ASN A CA 1
ATOM 1932 C C . ASN A 1 241 ? -76.241 -18.667 96.887 1.00 91.19 241 ASN A C 1
ATOM 1934 O O . ASN A 1 241 ? -77.063 -18.989 97.744 1.00 91.19 241 ASN A O 1
ATOM 1938 N N . ARG A 1 242 ? -74.962 -18.406 97.196 1.00 91.94 242 ARG A N 1
ATOM 1939 C CA . ARG A 1 242 ? -74.458 -18.417 98.580 1.00 91.94 242 ARG A CA 1
ATOM 1940 C C . ARG A 1 242 ? -75.160 -17.384 99.450 1.00 91.94 242 ARG A C 1
ATOM 1942 O O . ARG A 1 242 ? -75.650 -17.736 100.515 1.00 91.94 242 ARG A O 1
ATOM 1949 N N . SER A 1 243 ? -75.290 -16.147 98.975 1.00 91.12 243 SER A N 1
ATOM 1950 C CA . SER A 1 243 ? -75.993 -15.090 99.709 1.00 91.12 243 SER A CA 1
ATOM 1951 C C . SER A 1 243 ? -77.462 -15.447 99.957 1.00 91.12 243 SER A C 1
ATOM 1953 O O . SER A 1 243 ? -77.984 -15.218 101.049 1.00 91.12 243 SER A O 1
ATOM 1955 N N . ARG A 1 244 ? -78.123 -16.072 98.977 1.00 90.62 244 ARG A N 1
ATOM 1956 C CA . ARG A 1 244 ? -79.489 -16.573 99.133 1.00 90.62 244 ARG A CA 1
ATOM 1957 C C . ARG A 1 244 ? -79.573 -17.692 100.172 1.00 90.62 244 ARG A C 1
ATOM 1959 O O . ARG A 1 244 ? -80.430 -17.623 101.046 1.00 90.62 244 ARG A O 1
ATOM 1966 N N . ALA A 1 245 ? -78.688 -18.684 100.105 1.00 89.94 245 ALA A N 1
ATOM 1967 C CA . ALA A 1 245 ? -78.659 -19.796 101.053 1.00 89.94 245 ALA A CA 1
ATOM 1968 C C . ALA A 1 245 ? -78.348 -19.326 102.487 1.00 89.94 245 ALA A C 1
ATOM 1970 O O . ALA A 1 245 ? -78.958 -19.799 103.444 1.00 89.94 245 ALA A O 1
ATOM 1971 N N . GLU A 1 246 ? -77.445 -18.357 102.645 1.00 89.62 246 GLU A N 1
ATOM 1972 C CA . GLU A 1 246 ? -77.152 -17.723 103.933 1.00 89.62 246 GLU A CA 1
ATOM 1973 C C . GLU A 1 246 ? -78.364 -16.960 104.474 1.00 89.62 246 GLU A C 1
ATOM 1975 O O . GLU A 1 246 ? -78.690 -17.092 105.653 1.00 89.62 246 GLU A O 1
ATOM 1980 N N . ALA A 1 247 ? -79.076 -16.213 103.624 1.00 88.69 247 ALA A N 1
ATOM 1981 C CA . ALA A 1 247 ? -80.306 -15.535 104.018 1.00 88.69 247 ALA A CA 1
ATOM 1982 C C . ALA A 1 247 ? -81.395 -16.536 104.439 1.00 88.69 247 ALA A C 1
ATOM 1984 O O . ALA A 1 247 ? -82.014 -16.353 105.484 1.00 88.69 247 ALA A O 1
ATOM 1985 N N . GLU A 1 248 ? -81.607 -17.608 103.672 1.00 89.19 248 GLU A N 1
ATOM 1986 C CA . GLU A 1 248 ? -82.572 -18.669 103.992 1.00 89.19 248 GLU A CA 1
ATOM 1987 C C . GLU A 1 248 ? -82.219 -19.379 105.313 1.00 89.19 248 GLU A C 1
ATOM 1989 O O . GLU A 1 248 ? -83.092 -19.555 106.162 1.00 89.19 248 GLU A O 1
ATOM 1994 N N . SER A 1 249 ? -80.940 -19.688 105.551 1.00 88.69 249 SER A N 1
ATOM 1995 C CA . SER A 1 249 ? -80.450 -20.242 106.823 1.00 88.69 249 SER A CA 1
ATOM 1996 C C . SER A 1 249 ? -80.661 -19.278 107.998 1.00 88.69 249 SER A C 1
ATOM 1998 O O . SER A 1 249 ? -81.181 -19.663 109.046 1.00 88.69 249 SER A O 1
ATOM 2000 N N . MET A 1 250 ? -80.343 -17.994 107.816 1.00 89.56 250 MET A N 1
ATOM 2001 C CA . MET A 1 250 ? -80.584 -16.958 108.823 1.00 89.56 250 MET A CA 1
ATOM 2002 C C . MET A 1 250 ? -82.072 -16.809 109.152 1.00 89.56 250 MET A C 1
ATOM 2004 O O . MET A 1 250 ? -82.429 -16.668 110.324 1.00 89.56 250 MET A O 1
ATOM 2008 N N . TYR A 1 251 ? -82.948 -16.866 108.144 1.00 88.50 251 TYR A N 1
ATOM 2009 C CA . TYR A 1 251 ? -84.395 -16.868 108.352 1.00 88.50 251 TYR A CA 1
ATOM 2010 C C . TYR A 1 251 ? -84.859 -18.115 109.102 1.00 88.50 251 TYR A C 1
ATOM 2012 O O . TYR A 1 251 ? -85.670 -17.989 110.018 1.00 88.50 251 TYR A O 1
ATOM 2020 N N . GLN A 1 252 ? -84.320 -19.288 108.772 1.00 88.75 252 GLN A N 1
ATOM 2021 C CA . GLN A 1 252 ? -84.639 -20.537 109.456 1.00 88.75 252 GLN A CA 1
ATOM 2022 C C . GLN A 1 252 ? -84.247 -20.485 110.940 1.00 88.75 252 GLN A C 1
ATOM 2024 O O . GLN A 1 252 ? -85.082 -20.758 111.801 1.00 88.75 252 GLN A O 1
ATOM 2029 N N . ILE A 1 253 ? -83.029 -20.029 111.254 1.00 89.62 253 ILE A N 1
ATOM 2030 C CA . ILE A 1 253 ? -82.560 -19.843 112.637 1.00 89.62 253 ILE A CA 1
ATOM 2031 C C . ILE A 1 253 ? -83.463 -18.854 113.379 1.00 89.62 253 ILE A C 1
ATOM 2033 O O . ILE A 1 253 ? -83.891 -19.121 114.500 1.00 89.62 253 ILE A O 1
ATOM 2037 N N . LYS A 1 254 ? -83.799 -17.714 112.759 1.00 87.19 254 LYS A N 1
ATOM 2038 C CA . LYS A 1 254 ? -84.686 -16.719 113.380 1.00 87.19 254 LYS A CA 1
ATOM 2039 C C . LYS A 1 254 ? -86.095 -17.257 113.613 1.00 87.19 254 LYS A C 1
ATOM 2041 O O . LYS A 1 254 ? -86.703 -16.930 114.631 1.00 87.19 254 LYS A O 1
ATOM 2046 N N . TYR A 1 255 ? -86.606 -18.084 112.707 1.00 86.12 255 TYR A N 1
ATOM 2047 C CA . TYR A 1 255 ? -87.900 -18.736 112.865 1.00 86.12 255 TYR A CA 1
ATOM 2048 C C . TYR A 1 255 ? -87.882 -19.756 114.012 1.00 86.12 255 TYR A C 1
ATOM 2050 O O . TYR A 1 255 ? -88.774 -19.734 114.857 1.00 86.12 255 TYR A O 1
ATOM 2058 N N . GLU A 1 256 ? -86.841 -20.585 114.105 1.00 85.88 256 GLU A N 1
ATOM 2059 C CA . GLU A 1 256 ? -86.655 -21.550 115.196 1.00 85.88 256 GLU A CA 1
ATOM 2060 C C . GLU A 1 256 ? -86.454 -20.868 116.558 1.00 85.88 256 GLU A C 1
ATOM 2062 O O . GLU A 1 256 ? -87.030 -21.301 117.558 1.00 85.88 256 GLU A O 1
ATOM 2067 N N . GLU A 1 257 ? -85.705 -19.761 116.616 1.00 85.31 257 GLU A N 1
ATOM 2068 C CA . GLU A 1 257 ? -85.566 -18.938 117.824 1.00 85.31 257 GLU A CA 1
ATOM 2069 C C . GLU A 1 257 ? -86.918 -18.380 118.279 1.00 85.31 257 GLU A C 1
ATOM 2071 O O . GLU A 1 257 ? -87.256 -18.478 119.460 1.00 85.31 257 GLU A O 1
ATOM 2076 N N . LEU A 1 258 ? -87.712 -17.826 117.356 1.00 83.75 258 LEU A N 1
ATOM 2077 C CA . LEU A 1 258 ? -89.050 -17.317 117.662 1.00 83.75 258 LEU A CA 1
ATOM 2078 C C . LEU A 1 258 ? -90.001 -18.439 118.087 1.00 83.75 258 LEU A C 1
ATOM 2080 O O . LEU A 1 258 ? -90.775 -18.251 119.023 1.00 83.75 258 LEU A O 1
ATOM 2084 N N . GLN A 1 259 ? -89.923 -19.613 117.459 1.00 84.50 259 GLN A N 1
ATOM 2085 C CA . GLN A 1 259 ? -90.717 -20.784 117.828 1.00 84.50 259 GLN A CA 1
ATOM 2086 C C . GLN A 1 259 ? -90.341 -21.307 119.221 1.00 84.50 259 GLN A C 1
ATOM 2088 O O . GLN A 1 259 ? -91.222 -21.586 120.034 1.00 84.50 259 GLN A O 1
ATOM 2093 N N . SER A 1 260 ? -89.045 -21.388 119.529 1.00 83.00 260 SER A N 1
ATOM 2094 C CA . SER A 1 260 ? -88.533 -21.763 120.852 1.00 83.00 260 SER A CA 1
ATOM 2095 C C . SER A 1 260 ? -88.930 -20.740 121.916 1.00 83.00 260 SER A C 1
ATOM 2097 O O . SER A 1 260 ? -89.376 -21.111 123.002 1.00 83.00 260 SER A O 1
ATOM 2099 N N . LEU A 1 261 ? -88.839 -19.443 121.605 1.00 83.94 261 LEU A N 1
ATOM 2100 C CA . LEU A 1 261 ? -89.247 -18.367 122.505 1.00 83.94 261 LEU A CA 1
ATOM 2101 C C . LEU A 1 261 ? -90.758 -18.387 122.757 1.00 83.94 261 LEU A C 1
ATOM 2103 O O . LEU A 1 261 ? -91.171 -18.248 123.905 1.00 83.94 261 LEU A O 1
ATOM 2107 N N . ALA A 1 262 ? -91.572 -18.603 121.723 1.00 77.94 262 ALA A N 1
ATOM 2108 C CA . ALA A 1 262 ? -93.015 -18.771 121.855 1.00 77.94 262 ALA A CA 1
ATOM 2109 C C . ALA A 1 262 ? -93.369 -20.021 122.678 1.00 77.94 262 ALA A C 1
ATOM 2111 O O . ALA A 1 262 ? -94.254 -19.954 123.530 1.00 77.94 262 ALA A O 1
ATOM 2112 N N . GLY A 1 263 ? -92.640 -21.129 122.492 1.00 78.69 263 GLY A N 1
ATOM 2113 C CA . GLY A 1 263 ? -92.754 -22.330 123.323 1.00 78.69 263 GLY A CA 1
ATOM 2114 C C . GLY A 1 263 ? -92.465 -22.042 124.799 1.00 78.69 263 GLY A C 1
ATOM 2115 O O . GLY A 1 263 ? -93.296 -22.337 125.653 1.00 78.69 263 GLY A O 1
ATOM 2116 N N . LYS A 1 264 ? -91.349 -21.359 125.092 1.00 80.81 264 LYS A N 1
ATOM 2117 C CA . LYS A 1 264 ? -90.983 -20.933 126.455 1.00 80.81 264 LYS A CA 1
ATOM 2118 C C . LYS A 1 264 ? -92.016 -19.994 127.078 1.00 80.81 264 LYS A C 1
ATOM 2120 O O . LYS A 1 264 ? -92.399 -20.200 128.221 1.00 80.81 264 LYS A O 1
ATOM 2125 N N . HIS A 1 265 ? -92.517 -19.009 126.329 1.00 80.12 265 HIS A N 1
ATOM 2126 C CA . HIS A 1 265 ? -93.584 -18.122 126.812 1.00 80.12 265 HIS A CA 1
ATOM 2127 C C . HIS A 1 265 ? -94.885 -18.892 127.085 1.00 80.12 265 HIS A C 1
ATOM 2129 O O . HIS A 1 265 ? -95.596 -18.575 128.037 1.00 80.12 265 HIS A O 1
ATOM 2135 N N . GLY A 1 266 ? -95.194 -19.918 126.286 1.00 80.19 266 GLY A N 1
ATOM 2136 C CA . GLY A 1 266 ? -96.306 -20.833 126.546 1.00 80.19 266 GLY A CA 1
ATOM 2137 C C . GLY A 1 266 ? -96.129 -21.624 127.847 1.00 80.19 266 GLY A C 1
ATOM 2138 O O . GLY A 1 266 ? -97.068 -21.721 128.643 1.00 80.19 266 GLY A O 1
ATOM 2139 N N . ASP A 1 267 ? -94.924 -22.136 128.099 1.00 80.19 267 ASP A N 1
ATOM 2140 C CA . ASP A 1 267 ? -94.586 -22.862 129.326 1.00 80.19 267 ASP A CA 1
ATOM 2141 C C . ASP A 1 267 ? -94.586 -21.956 130.567 1.00 80.19 267 ASP A C 1
ATOM 2143 O O . ASP A 1 267 ? -95.149 -22.336 131.597 1.00 80.19 267 ASP A O 1
ATOM 2147 N N . ASP A 1 268 ? -94.053 -20.737 130.469 1.00 82.25 268 ASP A N 1
ATOM 2148 C CA . ASP A 1 268 ? -94.078 -19.736 131.542 1.00 82.25 268 ASP A CA 1
ATOM 2149 C C . ASP A 1 268 ? -95.508 -19.277 131.856 1.00 82.25 268 ASP A C 1
ATOM 2151 O O . ASP A 1 268 ? -95.882 -19.119 133.021 1.00 82.25 268 ASP A O 1
ATOM 2155 N N . LEU A 1 269 ? -96.371 -19.141 130.846 1.00 80.31 269 LEU A N 1
ATOM 2156 C CA . LEU A 1 269 ? -97.791 -18.862 131.063 1.00 80.31 269 LEU A CA 1
ATOM 2157 C C . LEU A 1 269 ? -98.492 -20.031 131.777 1.00 80.31 269 LEU A C 1
ATOM 2159 O O . LEU A 1 269 ? -99.340 -19.831 132.651 1.00 80.31 269 LEU A O 1
ATOM 2163 N N . ARG A 1 270 ? -98.121 -21.275 131.451 1.00 82.81 270 ARG A N 1
ATOM 2164 C CA . ARG A 1 270 ? -98.629 -22.463 132.149 1.00 82.81 270 ARG A CA 1
ATOM 2165 C C . ARG A 1 270 ? -98.132 -22.519 133.596 1.00 82.81 270 ARG A C 1
ATOM 2167 O O . ARG A 1 270 ? -98.921 -22.837 134.485 1.00 82.81 270 ARG A O 1
ATOM 2174 N N . ARG A 1 271 ? -96.868 -22.161 133.832 1.00 83.50 271 ARG A N 1
ATOM 2175 C CA . ARG A 1 271 ? -96.243 -22.080 135.158 1.00 83.50 271 ARG A CA 1
ATOM 2176 C C . ARG A 1 271 ? -96.879 -20.996 136.030 1.00 83.50 271 ARG A C 1
ATOM 2178 O O . ARG A 1 271 ? -97.287 -21.274 137.155 1.00 83.50 271 ARG A O 1
ATOM 2185 N N . THR A 1 272 ? -97.046 -19.787 135.506 1.00 79.50 272 THR A N 1
ATOM 2186 C CA . THR A 1 272 ? -97.721 -18.692 136.223 1.00 79.50 272 THR A CA 1
ATOM 2187 C C . THR A 1 272 ? -99.177 -19.042 136.526 1.00 79.50 272 THR A C 1
ATOM 2189 O O . THR A 1 272 ? -99.659 -18.766 137.619 1.00 79.50 272 THR A O 1
ATOM 2192 N N . LYS A 1 273 ? -99.881 -19.755 135.636 1.00 83.38 273 LYS A N 1
ATOM 2193 C CA . LYS A 1 273 ? -101.224 -20.290 135.921 1.00 83.38 273 LYS A CA 1
ATOM 2194 C C . LYS A 1 273 ? -101.236 -21.299 137.079 1.00 83.38 273 LYS A C 1
ATOM 2196 O O . LYS A 1 273 ? -102.169 -21.278 137.890 1.00 83.38 273 LYS A O 1
ATOM 2201 N N . THR A 1 274 ? -100.237 -22.181 137.175 1.00 81.88 274 THR A N 1
ATOM 2202 C CA . THR A 1 274 ? -100.103 -23.091 138.326 1.00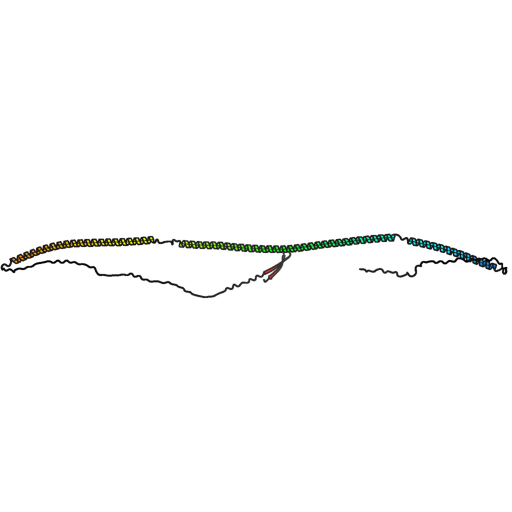 81.88 274 THR A CA 1
ATOM 2203 C C . THR A 1 274 ? -99.777 -22.334 139.614 1.00 81.88 274 THR A C 1
ATOM 2205 O O . THR A 1 274 ? -100.445 -22.568 140.618 1.00 81.88 274 THR A O 1
ATOM 2208 N N . GLU A 1 275 ? -98.875 -21.350 139.570 1.00 82.88 275 GLU A N 1
ATOM 2209 C CA . GLU A 1 275 ? -98.529 -20.497 140.719 1.00 82.88 275 GLU A CA 1
ATOM 2210 C C . GLU A 1 275 ? -99.732 -19.658 141.192 1.00 82.88 275 GLU A C 1
ATOM 2212 O O . GLU A 1 275 ? -99.994 -19.566 142.387 1.00 82.88 275 GLU A O 1
ATOM 2217 N N . ILE A 1 276 ? -100.549 -19.126 140.275 1.00 80.94 276 ILE A N 1
ATOM 2218 C CA . ILE A 1 276 ? -101.816 -18.445 140.600 1.00 80.94 276 ILE A CA 1
ATOM 2219 C C . ILE A 1 276 ? -102.795 -19.405 141.285 1.00 80.94 276 ILE A C 1
ATOM 2221 O O . ILE A 1 276 ? -103.480 -19.026 142.233 1.00 80.94 276 ILE A O 1
ATOM 2225 N N . SER A 1 277 ? -102.865 -20.658 140.835 1.00 78.50 277 SER A N 1
ATOM 2226 C CA . SER A 1 277 ? -103.733 -21.668 141.452 1.00 78.50 277 SER A CA 1
ATOM 2227 C C . SER A 1 277 ? -103.267 -22.032 142.868 1.00 78.50 277 SER A C 1
ATOM 2229 O O . SER A 1 277 ? -104.094 -22.234 143.757 1.00 78.50 277 SER A O 1
ATOM 2231 N N . GLU A 1 278 ? -101.956 -22.072 143.110 1.00 81.25 278 GLU A N 1
ATOM 2232 C CA . GLU A 1 278 ? -101.365 -22.269 144.439 1.00 81.25 278 GLU A CA 1
ATOM 2233 C C . GLU A 1 278 ? -101.560 -21.053 145.349 1.00 81.25 278 GLU A C 1
ATOM 2235 O O . GLU A 1 278 ? -101.975 -21.209 146.499 1.00 81.25 278 GLU A O 1
ATOM 2240 N N . MET A 1 279 ? -101.364 -19.836 144.834 1.00 78.00 279 MET A N 1
ATOM 2241 C CA . MET A 1 279 ? -101.671 -18.603 145.561 1.00 78.00 279 MET A CA 1
ATOM 2242 C C . MET A 1 279 ? -103.156 -18.516 145.917 1.00 78.00 279 MET A C 1
ATOM 2244 O O . MET A 1 279 ? -103.478 -18.180 147.050 1.00 78.00 279 MET A O 1
ATOM 2248 N N . ASN A 1 280 ? -104.069 -18.905 145.024 1.00 79.06 280 ASN A N 1
ATOM 2249 C CA . ASN A 1 280 ? -105.504 -18.956 145.326 1.00 79.06 280 ASN A CA 1
ATOM 2250 C C . ASN A 1 280 ? -105.848 -19.977 146.425 1.00 79.06 280 ASN A C 1
ATOM 2252 O O . ASN A 1 280 ? -106.704 -19.707 147.272 1.00 79.06 280 ASN A O 1
ATOM 2256 N N . ARG A 1 281 ? -105.160 -21.127 146.472 1.00 81.12 281 ARG A N 1
ATOM 2257 C CA . ARG A 1 281 ? -105.285 -22.085 147.589 1.00 81.12 281 ARG A CA 1
ATOM 2258 C C . ARG A 1 281 ? -104.750 -21.500 148.895 1.00 81.12 281 ARG A C 1
ATOM 2260 O O . ARG A 1 281 ? -105.391 -21.652 149.931 1.00 81.12 281 ARG A O 1
ATOM 2267 N N . ASN A 1 282 ? -103.623 -20.790 148.845 1.00 80.00 282 ASN A N 1
ATOM 2268 C CA . ASN A 1 282 ? -103.056 -20.104 150.005 1.00 80.00 282 ASN A CA 1
ATOM 2269 C C . ASN A 1 282 ? -103.959 -18.972 150.508 1.00 80.00 282 ASN A C 1
ATOM 2271 O O . ASN A 1 282 ? -104.139 -18.849 151.714 1.00 80.00 282 ASN A O 1
ATOM 2275 N N . ILE A 1 283 ? -104.572 -18.198 149.610 1.00 78.31 283 ILE A N 1
ATOM 2276 C CA . ILE A 1 283 ? -105.568 -17.174 149.951 1.00 78.31 283 ILE A CA 1
ATOM 2277 C C . ILE A 1 283 ? -106.770 -17.823 150.634 1.00 78.31 283 ILE A C 1
ATOM 2279 O O . ILE A 1 283 ? -107.171 -17.362 151.695 1.00 78.31 283 ILE A O 1
ATOM 2283 N N . SER A 1 284 ? -107.297 -18.922 150.089 1.00 77.69 284 SER A N 1
ATOM 2284 C CA . SER A 1 284 ? -108.427 -19.643 150.698 1.00 77.69 284 SER A CA 1
ATOM 2285 C C . SER A 1 284 ? -108.072 -20.197 152.088 1.00 77.69 284 SER A C 1
ATOM 2287 O O . SER A 1 284 ? -108.875 -20.121 153.014 1.00 77.69 284 SER A O 1
ATOM 2289 N N . ARG A 1 285 ? -106.843 -20.704 152.269 1.00 80.31 285 ARG A N 1
ATOM 2290 C CA . ARG A 1 285 ? -106.318 -21.161 153.567 1.00 80.31 285 ARG A CA 1
ATOM 2291 C C . ARG A 1 285 ? -106.187 -20.015 154.574 1.00 80.31 285 ARG A C 1
ATOM 2293 O O . ARG A 1 285 ? -106.614 -20.163 155.712 1.00 80.31 285 ARG A O 1
ATOM 2300 N N . LEU A 1 286 ? -105.627 -18.879 154.156 1.00 74.88 286 LEU A N 1
ATOM 2301 C CA . LEU A 1 286 ? -105.493 -17.684 154.994 1.00 74.88 286 LEU A CA 1
ATOM 2302 C C . LEU A 1 286 ? -106.858 -17.069 155.327 1.00 74.88 286 LEU A C 1
ATOM 2304 O O . LEU A 1 286 ? -107.055 -16.596 156.439 1.00 74.88 286 LEU A O 1
ATOM 2308 N N . GLN A 1 287 ? -107.823 -17.109 154.405 1.00 75.44 287 GLN A N 1
ATOM 2309 C CA . GLN A 1 287 ? -109.208 -16.724 154.682 1.00 75.44 287 GLN A CA 1
ATOM 2310 C C . GLN A 1 287 ? -109.830 -17.638 155.740 1.00 75.44 287 GLN A C 1
ATOM 2312 O O . GLN A 1 287 ? -110.411 -17.123 156.688 1.00 75.44 287 GLN A O 1
ATOM 2317 N N . ALA A 1 288 ? -109.622 -18.956 155.654 1.00 74.38 288 ALA A N 1
ATOM 2318 C CA . ALA A 1 288 ? -110.063 -19.894 156.686 1.00 74.38 288 ALA A CA 1
ATOM 2319 C C . ALA A 1 288 ? -109.376 -19.653 158.049 1.00 74.38 288 ALA A C 1
ATOM 2321 O O . ALA A 1 288 ? -110.030 -19.748 159.086 1.00 74.38 288 ALA A O 1
ATOM 2322 N N . GLU A 1 289 ? -108.090 -19.283 158.071 1.00 73.88 289 GLU A N 1
ATOM 2323 C CA . GLU A 1 289 ? -107.395 -18.856 159.299 1.00 73.88 289 GLU A CA 1
ATOM 2324 C C . GLU A 1 289 ? -107.972 -17.545 159.863 1.00 73.88 289 GLU A C 1
ATOM 2326 O O . GLU A 1 289 ? -108.178 -17.439 161.071 1.00 73.88 289 GLU A O 1
ATOM 2331 N N . ILE A 1 290 ? -108.301 -16.562 159.017 1.00 68.81 290 ILE A N 1
ATOM 2332 C CA . ILE A 1 290 ? -108.934 -15.298 159.432 1.00 68.81 290 ILE A CA 1
ATOM 2333 C C . ILE A 1 290 ? -110.353 -15.536 159.963 1.00 68.81 290 ILE A C 1
ATOM 2335 O O . ILE A 1 290 ? -110.752 -14.909 160.944 1.00 68.81 290 ILE A O 1
ATOM 2339 N N . GLU A 1 291 ? -111.119 -16.437 159.352 1.00 69.81 291 GLU A N 1
ATOM 2340 C CA . GLU A 1 291 ? -112.454 -16.826 159.817 1.00 69.81 291 GLU A CA 1
ATOM 2341 C C . GLU A 1 291 ? -112.370 -17.580 161.154 1.00 69.81 291 GLU A C 1
ATOM 2343 O O . GLU A 1 291 ? -113.155 -17.315 162.065 1.00 69.81 291 GLU A O 1
ATOM 2348 N N . GLY A 1 292 ? -111.351 -18.431 161.326 1.00 68.00 292 GLY A N 1
ATOM 2349 C CA . GLY A 1 292 ? -111.038 -19.090 162.596 1.00 68.00 292 GLY A CA 1
ATOM 2350 C C . GLY A 1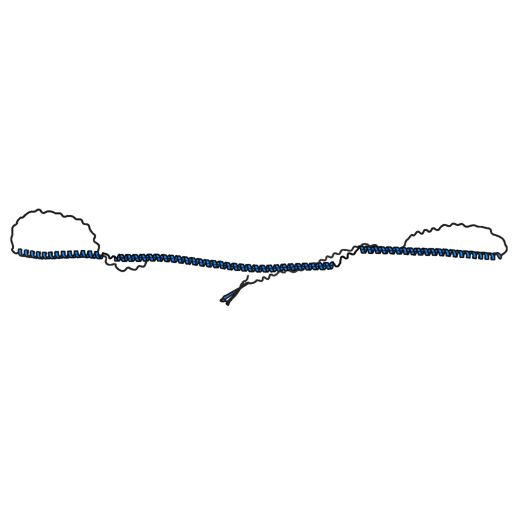 292 ? -110.638 -18.110 163.705 1.00 68.00 292 GLY A C 1
ATOM 2351 O O . GLY A 1 292 ? -111.115 -18.226 164.835 1.00 68.00 292 GLY A O 1
ATOM 2352 N N . LEU A 1 293 ? -109.826 -17.097 163.387 1.00 61.38 293 LEU A N 1
ATOM 2353 C CA . LEU A 1 293 ? -109.417 -16.048 164.330 1.00 61.38 293 LEU A CA 1
ATOM 2354 C C . LEU A 1 293 ? -110.560 -15.078 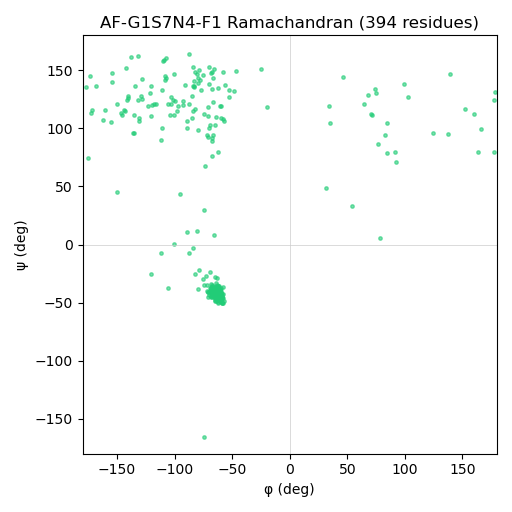164.657 1.00 61.38 293 LEU A C 1
ATOM 2356 O O . LEU A 1 293 ? -110.697 -14.658 165.805 1.00 61.38 293 LEU A O 1
ATOM 2360 N N . LYS A 1 294 ? -111.444 -14.774 163.698 1.00 56.69 294 LYS A N 1
ATOM 2361 C CA . LYS A 1 294 ? -112.708 -14.081 163.987 1.00 56.69 294 LYS A CA 1
ATOM 2362 C C . LYS A 1 294 ? -113.598 -14.938 164.891 1.00 56.69 294 LYS A C 1
ATOM 2364 O O . LYS A 1 294 ? -114.120 -14.416 165.866 1.00 56.69 294 LYS A O 1
ATOM 2369 N N . GLY A 1 295 ? -113.689 -16.248 164.673 1.00 58.19 295 GLY A N 1
ATOM 2370 C CA . GLY A 1 295 ? -114.401 -17.161 165.574 1.00 58.19 295 GLY A CA 1
ATOM 2371 C C . GLY A 1 295 ? -113.876 -17.147 167.019 1.00 58.19 295 GLY A C 1
ATOM 2372 O O . GLY A 1 295 ? -114.670 -17.200 167.955 1.00 58.19 295 GLY A O 1
ATOM 2373 N N . GLN A 1 296 ? -112.562 -16.997 167.222 1.00 55.38 296 GLN A N 1
ATOM 2374 C CA . GLN A 1 296 ? -111.957 -16.919 168.562 1.00 55.38 296 GLN A CA 1
ATOM 2375 C C . GLN A 1 296 ? -112.181 -15.571 169.265 1.00 55.38 296 GLN A C 1
ATOM 2377 O O . GLN A 1 296 ? -112.295 -15.533 170.488 1.00 55.38 296 GLN A O 1
ATOM 2382 N N . VAL A 1 297 ? -112.305 -14.471 168.518 1.00 52.84 297 VAL A N 1
ATOM 2383 C CA . VAL A 1 297 ? -112.573 -13.136 169.088 1.00 52.84 297 VAL A CA 1
ATOM 2384 C C . VAL A 1 297 ? -114.067 -12.925 169.382 1.00 52.84 297 VAL A C 1
ATOM 2386 O O . VAL A 1 297 ? -114.417 -12.186 170.298 1.00 52.84 297 VAL A O 1
ATOM 2389 N N . TRP A 1 298 ? -114.960 -13.633 168.685 1.00 42.09 298 TRP A N 1
ATOM 2390 C CA . TRP A 1 298 ? -116.413 -13.551 168.894 1.00 42.09 298 TRP A CA 1
ATOM 2391 C C . TRP A 1 298 ? -116.954 -14.438 170.036 1.00 42.09 298 TRP A C 1
ATOM 2393 O O . TRP A 1 298 ? -118.136 -14.350 170.356 1.00 42.09 298 TRP A O 1
ATOM 2403 N N . ALA A 1 299 ? -116.111 -15.237 170.703 1.00 49.19 299 ALA A N 1
ATOM 2404 C CA . ALA A 1 299 ? -116.502 -16.080 171.843 1.00 49.19 299 ALA A CA 1
ATOM 2405 C C . ALA A 1 299 ? -116.139 -15.497 173.233 1.00 49.19 299 ALA A C 1
ATOM 2407 O O . ALA A 1 299 ? -116.418 -16.134 174.247 1.00 49.19 299 ALA A O 1
ATOM 2408 N N . GLY A 1 300 ? -115.523 -14.305 173.305 1.00 47.38 300 GLY A N 1
ATOM 2409 C CA . GLY A 1 300 ? -114.961 -13.743 174.548 1.00 47.38 300 GLY A CA 1
ATOM 2410 C C . GLY A 1 300 ? -115.646 -12.506 175.149 1.00 47.38 300 GLY A C 1
ATOM 2411 O O . GLY A 1 300 ? -115.289 -12.116 176.256 1.00 47.38 300 GLY A O 1
ATOM 2412 N N . LEU A 1 301 ? -116.616 -11.880 174.474 1.00 35.31 301 LEU A N 1
ATOM 2413 C CA . LEU A 1 301 ? -117.389 -10.755 175.023 1.00 35.31 301 LEU A CA 1
ATOM 2414 C C . LEU A 1 301 ? -118.875 -10.949 174.711 1.00 35.31 301 LEU A C 1
ATOM 2416 O O . LEU A 1 301 ? -119.343 -10.649 173.615 1.00 35.31 301 LEU A O 1
ATOM 2420 N N . GLY A 1 302 ? -119.599 -11.505 175.682 1.00 38.50 302 GLY A N 1
ATOM 2421 C CA . GLY A 1 302 ? -121.049 -11.642 175.641 1.00 38.50 302 GLY A CA 1
ATOM 2422 C C . GLY A 1 302 ? -121.767 -10.343 176.010 1.00 38.50 302 GLY A C 1
ATOM 2423 O O . GLY A 1 302 ? -121.353 -9.638 176.924 1.00 38.50 302 GLY A O 1
ATOM 2424 N N . GLU A 1 303 ? -122.885 -10.125 175.313 1.00 29.64 303 GLU A N 1
ATOM 2425 C CA . GLU A 1 303 ? -124.045 -9.324 175.727 1.00 29.64 303 GLU A CA 1
ATOM 2426 C C . GLU A 1 303 ? -123.922 -7.787 175.653 1.00 29.64 303 GLU A C 1
ATOM 2428 O O . GLU A 1 303 ? -123.644 -7.115 176.636 1.00 29.64 303 GLU A O 1
ATOM 2433 N N . LEU A 1 304 ? -124.216 -7.214 174.474 1.00 35.22 304 LEU A N 1
ATOM 2434 C CA . LEU A 1 304 ? -125.375 -6.323 174.275 1.00 35.22 304 LEU A CA 1
ATOM 2435 C C . LEU A 1 304 ? -125.553 -5.976 172.781 1.00 35.22 304 LEU A C 1
ATOM 2437 O O . LEU A 1 304 ? 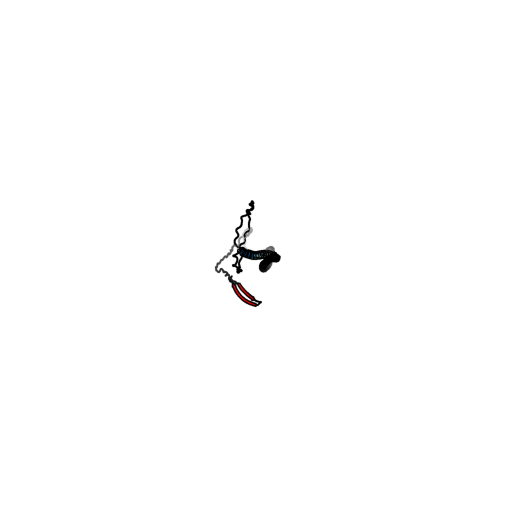-124.753 -5.300 172.143 1.00 35.22 304 LEU A O 1
ATOM 2441 N N . VAL A 1 305 ? -126.663 -6.480 172.262 1.00 36.94 305 VAL A N 1
ATOM 2442 C CA . VAL A 1 305 ? -127.526 -6.004 171.174 1.00 36.94 305 VAL A CA 1
ATOM 2443 C C . VAL A 1 305 ? -127.393 -4.503 170.819 1.00 36.94 305 VAL A C 1
ATOM 2445 O O . VAL A 1 305 ? -127.739 -3.654 171.630 1.00 36.94 305 VAL A O 1
ATOM 2448 N N . LEU A 1 306 ? -126.984 -4.173 169.582 1.00 34.50 306 LEU A N 1
ATOM 2449 C CA . LEU A 1 306 ? -127.834 -3.537 168.549 1.00 34.50 306 LEU A CA 1
ATOM 2450 C C . LEU A 1 306 ? -127.052 -3.219 167.257 1.00 34.50 306 LEU A C 1
ATOM 2452 O O . LEU A 1 306 ? -126.047 -2.518 167.230 1.00 34.50 306 LEU A O 1
ATOM 2456 N N . THR A 1 307 ? -127.596 -3.767 166.177 1.00 41.03 307 THR A N 1
ATOM 2457 C CA . THR A 1 307 ? -127.290 -3.639 164.746 1.00 41.03 307 THR A CA 1
ATOM 2458 C C . THR A 1 307 ? -127.093 -2.211 164.220 1.00 41.03 307 THR A C 1
ATOM 2460 O O . THR A 1 307 ? -127.880 -1.334 164.580 1.00 41.03 307 THR A O 1
ATOM 2463 N N . PRO A 1 308 ? -126.249 -2.024 163.184 1.00 43.78 308 PRO A N 1
ATOM 2464 C CA . PRO A 1 308 ? -126.508 -1.050 162.140 1.00 43.78 308 PRO A CA 1
ATOM 2465 C C . PRO A 1 308 ? -126.920 -1.711 160.819 1.00 43.78 308 PRO A C 1
ATOM 2467 O O . PRO A 1 308 ? -126.462 -2.777 160.409 1.00 43.78 308 PRO A O 1
ATOM 2470 N N . HIS A 1 309 ? -127.843 -0.997 160.198 1.00 34.59 309 HIS A N 1
ATOM 2471 C CA . HIS A 1 309 ? -128.532 -1.215 158.946 1.00 34.59 309 HIS A CA 1
ATOM 2472 C C . HIS A 1 309 ? -127.610 -1.033 157.721 1.00 34.59 309 HIS A C 1
ATOM 2474 O O . HIS A 1 309 ? -126.651 -0.267 157.751 1.00 34.59 309 HIS A O 1
ATOM 2480 N N . LEU A 1 310 ? -127.994 -1.744 156.654 1.00 43.22 310 LEU A N 1
ATOM 2481 C CA . LEU A 1 310 ? -127.624 -1.701 155.226 1.00 43.22 310 LEU A CA 1
ATOM 2482 C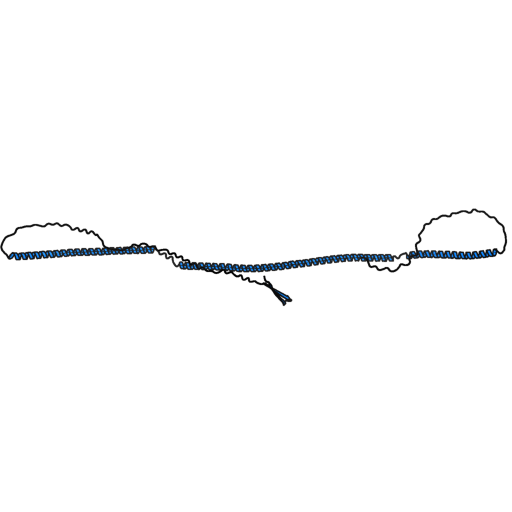 C . LEU A 1 310 ? -127.088 -0.353 154.700 1.00 43.22 310 LEU A C 1
ATOM 2484 O O . LEU A 1 310 ? -127.540 0.698 155.140 1.00 43.22 310 LEU A O 1
ATOM 2488 N N . SER A 1 311 ? -126.228 -0.303 153.677 1.00 38.44 311 SER A N 1
ATOM 2489 C CA . SER A 1 311 ? -126.471 -0.752 152.286 1.00 38.44 311 SER A CA 1
ATOM 2490 C C . SER A 1 311 ? -125.162 -0.570 151.486 1.00 38.44 311 SER A C 1
ATOM 2492 O O . SER A 1 311 ? -124.485 0.427 151.705 1.00 38.44 311 SER A O 1
ATOM 2494 N N . GLY A 1 312 ? -124.673 -1.500 150.645 1.00 38.66 312 GLY A N 1
ATOM 2495 C CA . GLY A 1 312 ? -125.177 -1.805 149.284 1.00 38.66 312 GLY A CA 1
ATOM 2496 C C . GLY A 1 312 ? -124.971 -0.585 148.366 1.00 38.66 312 GLY A C 1
ATOM 2497 O O . GLY A 1 312 ? -125.459 0.480 148.724 1.00 38.66 312 GLY A O 1
ATOM 2498 N N . TYR A 1 313 ? -124.248 -0.594 147.236 1.00 36.25 313 TYR A N 1
ATOM 2499 C CA . TYR A 1 313 ? -124.346 -1.423 146.015 1.00 36.25 313 TYR A CA 1
ATOM 2500 C C . TYR A 1 313 ? -123.063 -1.191 145.167 1.00 36.25 313 TYR A C 1
ATOM 2502 O O . TYR A 1 313 ? -122.529 -0.090 145.191 1.00 36.25 313 TYR A O 1
ATOM 2510 N N . ARG A 1 314 ? -122.396 -2.193 144.574 1.00 34.78 314 ARG A N 1
ATOM 2511 C CA . ARG A 1 314 ? -122.688 -3.017 143.371 1.00 34.78 314 ARG A CA 1
ATOM 2512 C C . ARG A 1 314 ? -121.857 -2.559 142.156 1.00 34.78 314 ARG A C 1
ATOM 2514 O O . ARG A 1 314 ? -121.847 -1.396 141.783 1.00 34.78 314 ARG A O 1
ATOM 2521 N N . LEU A 1 315 ? -121.175 -3.557 141.599 1.00 48.12 315 LEU A N 1
ATOM 2522 C CA . LEU A 1 315 ? -120.293 -3.604 140.434 1.00 48.12 315 LEU A CA 1
ATOM 2523 C C . LEU A 1 315 ? -121.026 -3.359 139.104 1.00 48.12 315 LEU A C 1
ATOM 2525 O O . LEU A 1 315 ? -122.143 -3.843 138.960 1.00 48.12 315 LEU A O 1
ATOM 2529 N N . GLU A 1 316 ? -120.333 -2.762 138.129 1.00 32.03 316 GLU A N 1
ATOM 2530 C CA . GLU A 1 316 ? -120.292 -3.157 136.701 1.00 32.03 3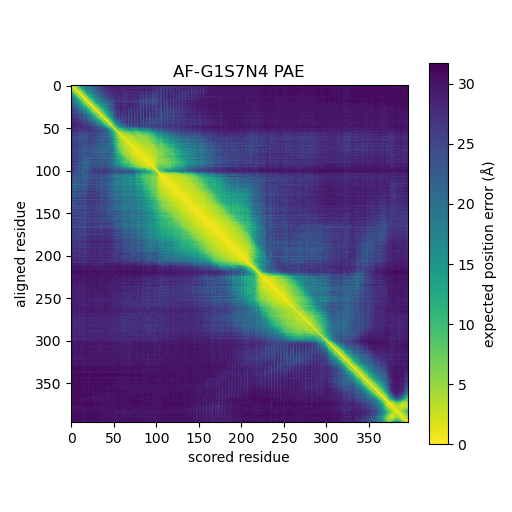16 GLU A CA 1
ATOM 2531 C C . GLU A 1 316 ? -119.204 -2.310 136.004 1.00 32.03 316 GLU A C 1
ATOM 2533 O O . GLU A 1 316 ? -119.161 -1.098 136.170 1.00 32.03 316 GLU A O 1
ATOM 2538 N N . SER A 1 317 ? -118.122 -2.896 135.486 1.00 45.19 317 SER A N 1
ATOM 2539 C CA . SER A 1 317 ? -117.976 -3.632 134.216 1.00 45.19 317 SER A CA 1
ATOM 2540 C C . SER A 1 317 ? -118.027 -2.723 132.982 1.00 45.19 317 SER A C 1
ATOM 2542 O O . SER A 1 317 ? -119.055 -2.153 132.639 1.00 45.19 317 SER A O 1
ATOM 2544 N N . GLY A 1 318 ? -116.877 -2.614 132.314 1.00 34.53 318 GLY A N 1
ATOM 2545 C CA . GLY A 1 318 ? -116.664 -1.831 131.101 1.00 34.53 318 GLY A CA 1
ATOM 2546 C C . GLY A 1 318 ? -115.246 -2.053 130.584 1.00 34.53 318 GLY A C 1
ATOM 2547 O O . GLY A 1 318 ? -114.365 -1.221 130.775 1.00 34.53 318 GLY A O 1
ATOM 2548 N N . MET A 1 319 ? -115.008 -3.228 129.998 1.00 47.50 319 MET A N 1
ATOM 2549 C CA . MET A 1 319 ? -113.779 -3.561 129.278 1.00 47.50 319 MET A CA 1
ATOM 2550 C C . MET A 1 319 ? -113.742 -2.780 127.958 1.00 47.50 319 MET A C 1
ATOM 2552 O O . MET A 1 319 ? -114.593 -3.001 127.098 1.00 47.50 319 MET A O 1
ATOM 2556 N N . GLN A 1 320 ? -112.740 -1.917 127.767 1.00 35.88 320 GLN A N 1
ATOM 2557 C CA . GLN A 1 320 ? -112.426 -1.335 126.461 1.00 35.88 320 GLN A CA 1
ATOM 2558 C C . GLN A 1 320 ? -111.032 -1.798 126.016 1.00 35.88 320 GLN A C 1
ATOM 2560 O O . GLN A 1 320 ? -110.036 -1.599 126.709 1.00 35.88 320 GLN A O 1
ATOM 2565 N N . ASN A 1 321 ? -111.014 -2.460 124.859 1.00 34.12 321 ASN A N 1
ATOM 2566 C CA . ASN A 1 321 ? -109.868 -3.060 124.182 1.00 34.12 321 ASN A CA 1
ATOM 2567 C C . ASN A 1 321 ? -108.692 -2.094 123.970 1.00 34.12 321 ASN A C 1
ATOM 2569 O O . ASN A 1 321 ? -108.846 -1.011 123.409 1.00 34.12 321 ASN A O 1
ATOM 2573 N N . MET A 1 322 ? -107.496 -2.574 124.306 1.00 32.53 322 MET A N 1
ATOM 2574 C CA . MET A 1 322 ? -106.217 -2.032 123.859 1.00 32.53 322 MET A CA 1
ATOM 2575 C C . MET A 1 322 ? -105.977 -2.406 122.390 1.00 32.53 322 MET A C 1
ATOM 2577 O O . MET A 1 322 ? -105.753 -3.574 122.080 1.00 32.53 322 MET A O 1
ATOM 2581 N N . SER A 1 323 ? -105.990 -1.422 121.488 1.00 34.78 323 SER A N 1
ATOM 2582 C CA . SER A 1 323 ? -105.435 -1.554 120.135 1.00 34.78 323 SER A CA 1
ATOM 2583 C C . SER A 1 323 ? -104.192 -0.674 120.034 1.00 34.78 323 SER A C 1
ATOM 2585 O O . SER A 1 323 ? -104.290 0.546 119.897 1.00 34.78 323 SER A O 1
ATOM 2587 N N . ILE A 1 324 ? -103.013 -1.289 120.151 1.00 35.69 324 ILE A N 1
ATOM 2588 C CA . ILE A 1 324 ? -101.734 -0.639 119.852 1.00 35.69 324 ILE A CA 1
ATOM 2589 C C . ILE A 1 324 ? -101.445 -0.873 118.367 1.00 35.69 324 ILE A C 1
ATOM 2591 O O . ILE A 1 324 ? -101.057 -1.966 117.964 1.00 35.69 324 ILE A O 1
ATOM 2595 N N . HIS A 1 325 ? -101.598 0.171 117.552 1.00 35.03 325 HIS A N 1
ATOM 2596 C CA . HIS A 1 325 ? -100.964 0.241 116.239 1.00 35.03 325 HIS A CA 1
ATOM 2597 C C . HIS A 1 325 ? -99.537 0.778 116.402 1.00 35.03 325 HIS A C 1
ATOM 2599 O O . HIS A 1 325 ? -99.339 1.967 116.646 1.00 35.03 325 HIS A O 1
ATOM 2605 N N . THR A 1 326 ? -98.534 -0.081 116.222 1.00 33.72 326 THR A N 1
ATOM 2606 C CA . THR A 1 326 ? -97.138 0.335 116.041 1.00 33.72 326 THR A CA 1
ATOM 2607 C C . THR A 1 326 ? -96.939 0.789 114.596 1.00 33.72 326 THR A C 1
ATOM 2609 O O . THR A 1 326 ? -96.763 -0.032 113.697 1.00 33.72 326 THR A O 1
ATOM 2612 N N . LYS A 1 327 ? -96.981 2.102 114.350 1.00 32.50 327 LYS A N 1
ATOM 2613 C CA . LYS A 1 327 ? -96.420 2.677 113.123 1.00 32.50 327 LYS A CA 1
ATOM 2614 C C . LYS A 1 327 ? -94.926 2.898 113.331 1.00 32.50 327 LYS A C 1
ATOM 2616 O O . LYS A 1 327 ? -94.516 3.697 114.166 1.00 32.50 327 LYS A O 1
ATOM 2621 N N . THR A 1 328 ? -94.145 2.163 112.554 1.00 43.44 328 THR A N 1
ATOM 2622 C CA . THR A 1 328 ? -92.727 2.373 112.282 1.00 43.44 328 THR A CA 1
ATOM 2623 C C . THR A 1 328 ? -92.523 3.744 111.638 1.00 43.44 328 THR A C 1
ATOM 2625 O O . THR A 1 328 ? -93.051 4.018 110.562 1.00 43.44 328 THR A O 1
ATOM 2628 N N . THR A 1 329 ? -91.764 4.626 112.285 1.00 30.55 329 THR A N 1
ATOM 2629 C CA . THR A 1 329 ? -91.207 5.816 111.635 1.00 30.55 329 THR A CA 1
ATOM 2630 C C . THR A 1 329 ? -89.947 6.284 112.351 1.00 30.55 329 THR A C 1
ATOM 2632 O O . THR A 1 329 ? -89.909 6.309 113.579 1.00 30.55 329 THR A O 1
ATOM 2635 N N . SER A 1 330 ? -88.971 6.702 111.537 1.00 32.34 330 SER A N 1
ATOM 2636 C CA . SER A 1 330 ? -87.752 7.438 111.889 1.00 32.34 330 SER A CA 1
ATOM 2637 C C . SER A 1 330 ? -86.712 6.621 112.672 1.00 32.34 330 SER A C 1
ATOM 2639 O O . SER A 1 330 ? -86.942 6.223 113.803 1.00 32.34 330 SER A O 1
ATOM 2641 N N . GLY A 1 331 ? -85.534 6.282 112.152 1.00 32.88 331 GLY A N 1
ATOM 2642 C CA . GLY A 1 331 ? -84.686 6.999 111.203 1.00 32.88 331 GLY A CA 1
ATOM 2643 C C . GLY A 1 331 ? -83.318 7.148 111.871 1.00 32.88 331 GLY A C 1
ATOM 2644 O O . GLY A 1 331 ? -83.142 8.035 112.700 1.00 32.88 331 GLY A O 1
ATOM 2645 N N . TYR A 1 332 ? -82.378 6.247 111.568 1.00 26.88 332 TYR A N 1
ATOM 2646 C CA . TYR A 1 332 ? -81.005 6.314 112.072 1.00 26.88 332 TYR A CA 1
ATOM 2647 C C . TYR A 1 332 ? -79.991 5.894 110.998 1.00 26.88 332 TYR A C 1
ATOM 2649 O O . TYR A 1 332 ? -80.062 4.790 110.471 1.00 26.88 332 TYR A O 1
ATOM 2657 N N . ALA A 1 333 ? -79.058 6.825 110.779 1.00 29.86 333 ALA A N 1
ATOM 2658 C CA . ALA A 1 333 ? -77.633 6.688 110.471 1.00 29.86 333 ALA A CA 1
ATOM 2659 C C . ALA A 1 333 ? -77.127 6.109 109.134 1.00 29.86 333 ALA A C 1
ATOM 2661 O O . ALA A 1 333 ? -77.380 4.963 108.797 1.00 29.86 333 ALA A O 1
ATOM 2662 N N . GLY A 1 334 ? -76.224 6.907 108.533 1.00 31.19 334 GLY A N 1
ATOM 2663 C CA . GLY A 1 334 ? -74.984 6.481 107.860 1.00 31.19 334 GLY A CA 1
ATOM 2664 C C . GLY A 1 334 ? -75.174 5.831 106.489 1.00 31.19 334 GLY A C 1
ATOM 2665 O O . GLY A 1 334 ? -75.972 4.931 106.327 1.00 31.19 334 GLY A O 1
ATOM 2666 N N . GLY A 1 335 ? -74.483 6.202 105.420 1.00 29.03 335 GLY A N 1
ATOM 2667 C CA . GLY A 1 335 ? -73.188 6.849 105.284 1.00 29.03 335 GLY A CA 1
ATOM 2668 C C . GLY A 1 335 ? -72.462 6.160 104.120 1.00 29.03 335 GLY A C 1
ATOM 2669 O O . GLY A 1 335 ? -72.609 4.956 103.948 1.00 29.03 335 GLY A O 1
ATOM 2670 N N . LEU A 1 336 ? -71.652 6.940 103.395 1.00 32.16 336 LEU A N 1
ATOM 2671 C CA . LEU A 1 336 ? -70.639 6.538 102.399 1.00 32.16 336 LEU A CA 1
ATOM 2672 C C . LEU A 1 336 ? -71.183 6.261 100.979 1.00 32.16 336 LEU A C 1
ATOM 2674 O O . LEU A 1 336 ? -71.813 5.251 100.708 1.00 32.16 336 LEU A O 1
ATOM 2678 N N . SER A 1 337 ? -71.159 7.250 100.078 1.00 29.36 337 SER A N 1
ATOM 2679 C CA . SER A 1 337 ? -70.013 7.804 99.321 1.00 29.36 337 SER A CA 1
ATOM 2680 C C . SER A 1 337 ? -69.695 7.013 98.048 1.00 29.36 337 SER A C 1
ATOM 2682 O O . SER A 1 337 ? -69.045 5.975 98.106 1.00 29.36 337 SER A O 1
ATOM 2684 N N . SER A 1 338 ? -70.073 7.560 96.891 1.00 34.28 338 SER A N 1
ATOM 2685 C CA . SER A 1 338 ? -69.352 7.358 95.630 1.00 34.28 338 SER A CA 1
ATOM 2686 C C . SER A 1 338 ? -69.767 8.446 94.640 1.00 34.28 338 SER A C 1
ATOM 2688 O O . SER A 1 338 ? -70.895 8.465 94.153 1.00 34.28 338 SER A O 1
ATOM 2690 N N . ALA A 1 339 ? -68.866 9.394 94.393 1.00 32.12 339 ALA A N 1
ATOM 2691 C CA . ALA A 1 339 ? -68.979 10.388 93.335 1.00 32.12 339 ALA A CA 1
ATOM 2692 C C . ALA A 1 339 ? -67.605 10.490 92.664 1.00 32.12 339 ALA A C 1
ATOM 2694 O O . ALA A 1 339 ? -66.711 11.170 93.161 1.00 32.12 339 ALA A O 1
ATOM 2695 N N . TYR A 1 340 ? -67.427 9.772 91.556 1.00 32.25 340 TYR A N 1
ATOM 2696 C CA . TYR A 1 340 ? -66.296 9.961 90.652 1.00 32.25 340 TYR A CA 1
ATOM 2697 C C . TYR A 1 340 ? -66.680 11.019 89.604 1.00 32.25 340 TYR A C 1
ATOM 2699 O O . TYR A 1 340 ? -67.380 10.724 88.639 1.00 32.25 340 TYR A O 1
ATOM 2707 N N . GLY A 1 341 ? -66.218 12.257 89.805 1.00 33.69 341 GLY A N 1
ATOM 2708 C CA . GLY A 1 341 ? -65.702 13.086 88.705 1.00 33.69 341 GLY A CA 1
ATOM 2709 C C . GLY A 1 341 ? -64.286 12.582 88.388 1.00 33.69 341 GLY A C 1
ATOM 2710 O O . GLY A 1 341 ? -63.588 12.120 89.282 1.00 33.69 341 GLY A O 1
ATOM 2711 N N . GLY A 1 342 ? -63.815 12.506 87.148 1.00 32.59 342 GLY A N 1
ATOM 2712 C CA . GLY A 1 342 ? -63.870 13.544 86.134 1.00 32.59 342 GLY A CA 1
ATOM 2713 C C . GLY A 1 342 ? -62.593 14.371 86.235 1.00 32.59 342 GLY A C 1
ATOM 2714 O O . GLY A 1 342 ? -62.640 15.434 86.830 1.00 32.59 342 GLY A O 1
ATOM 2715 N N . LEU A 1 343 ? -61.472 13.891 85.682 1.00 34.41 343 LEU A N 1
ATOM 2716 C CA . LEU A 1 343 ? -60.318 14.730 85.356 1.00 34.41 343 LEU A CA 1
ATOM 2717 C C . LEU A 1 343 ? -59.543 14.169 84.158 1.00 34.41 343 LEU A C 1
ATOM 2719 O O . LEU A 1 343 ? -59.038 13.051 84.144 1.00 34.41 343 LEU A O 1
ATOM 2723 N N . THR A 1 344 ? -59.485 15.033 83.158 1.00 32.88 344 THR A N 1
ATOM 2724 C CA . THR A 1 344 ? -58.617 15.067 81.990 1.00 32.88 344 THR A CA 1
ATOM 2725 C C . THR A 1 344 ? -57.139 15.108 82.379 1.00 32.88 344 THR A C 1
ATOM 2727 O O . THR A 1 344 ? -56.771 15.741 83.369 1.00 32.88 344 THR A O 1
ATOM 2730 N N . SER A 1 345 ? -56.272 14.522 81.558 1.00 33.09 345 SER A N 1
ATOM 2731 C CA . SER A 1 345 ? -54.826 14.765 81.594 1.00 33.09 345 SER A CA 1
ATOM 2732 C C . SER A 1 345 ? -54.243 14.792 80.176 1.00 33.09 345 SER A C 1
ATOM 2734 O O . SER A 1 345 ? -54.851 14.231 79.263 1.00 33.09 345 SER A O 1
ATOM 2736 N N . PRO A 1 346 ? -53.138 15.529 79.974 1.00 47.44 346 PRO A N 1
ATOM 2737 C CA . PRO A 1 346 ? -52.915 16.342 78.783 1.00 47.44 346 PRO A CA 1
ATOM 2738 C C . PRO A 1 346 ? -51.856 15.766 77.839 1.00 47.44 346 PRO A C 1
ATOM 2740 O O . PRO A 1 346 ? -50.985 14.994 78.236 1.00 47.44 346 PRO A O 1
ATOM 2743 N N . GLY A 1 347 ? -51.908 16.220 76.585 1.00 34.09 347 GLY A N 1
ATOM 2744 C CA . GLY A 1 347 ? -50.847 16.026 75.604 1.00 34.09 347 GLY A CA 1
ATOM 2745 C C . GLY A 1 347 ? -49.569 16.779 75.976 1.00 34.09 347 GLY A C 1
ATOM 2746 O O . GLY A 1 347 ? -49.612 17.903 76.475 1.00 34.09 347 GLY A O 1
ATOM 2747 N N . LEU A 1 348 ? -48.428 16.154 75.691 1.00 35.53 348 LEU A N 1
ATOM 2748 C CA . LEU A 1 348 ? -47.107 16.761 75.772 1.00 35.53 348 LEU A CA 1
ATOM 2749 C C . LEU A 1 348 ? -46.455 16.708 74.391 1.00 35.53 348 LEU A C 1
ATOM 2751 O O . LEU A 1 348 ? -46.090 15.643 73.901 1.00 35.53 348 LEU A O 1
ATOM 2755 N N . SER A 1 349 ? -46.315 17.887 73.785 1.00 30.62 349 SER A N 1
ATOM 2756 C CA . SER A 1 349 ? -45.361 18.156 72.715 1.00 30.62 349 SER A CA 1
ATOM 2757 C C . SER A 1 349 ? -44.058 18.652 73.334 1.00 30.62 349 SER A C 1
ATOM 2759 O O . SER A 1 349 ? -44.089 19.540 74.187 1.00 30.62 349 SER A O 1
ATOM 2761 N N . TYR A 1 350 ? -42.925 18.174 72.842 1.00 38.00 350 TYR A N 1
ATOM 2762 C CA . TYR A 1 350 ? -41.632 18.820 73.032 1.00 38.00 350 TYR A CA 1
ATOM 2763 C C . TYR A 1 350 ? -40.947 18.914 71.670 1.00 38.00 350 TYR A C 1
ATOM 2765 O O . TYR A 1 350 ? -40.500 17.926 71.099 1.00 38.00 350 TYR A O 1
ATOM 2773 N N . GLY A 1 351 ? -40.913 20.135 71.142 1.00 31.88 351 GLY A N 1
ATOM 2774 C CA . GLY A 1 351 ? -39.956 20.561 70.137 1.00 31.88 351 GLY A CA 1
ATOM 2775 C C . GLY A 1 351 ? -38.903 21.418 70.829 1.00 31.88 351 GLY A C 1
ATOM 2776 O O . GLY A 1 351 ? -39.245 22.381 71.511 1.00 31.88 351 GLY A O 1
ATOM 2777 N N . LEU A 1 352 ? -37.633 21.068 70.653 1.00 39.16 352 LEU A N 1
ATOM 2778 C CA . LEU A 1 352 ? -36.492 21.923 70.957 1.00 39.16 352 LEU A CA 1
ATOM 2779 C C . LEU A 1 352 ? -35.528 21.820 69.781 1.00 39.16 352 LEU A C 1
ATOM 2781 O O . LEU A 1 352 ? -34.946 20.770 69.524 1.00 39.16 352 LEU A O 1
ATOM 2785 N N . GLY A 1 353 ? -35.417 22.925 69.049 1.00 31.55 353 GLY A N 1
ATOM 2786 C CA . GLY A 1 353 ? -34.343 23.147 68.101 1.00 31.55 353 GLY A CA 1
ATOM 2787 C C . GLY A 1 353 ? -33.096 23.650 68.818 1.00 31.55 353 GLY A C 1
ATOM 2788 O O . GLY A 1 353 ? -33.177 24.400 69.791 1.00 31.55 353 GLY A O 1
ATOM 2789 N N . SER A 1 354 ? -31.940 23.290 68.280 1.00 35.09 354 SER A N 1
ATOM 2790 C CA . SER A 1 354 ? -30.685 23.986 68.523 1.00 35.09 354 SER A CA 1
ATOM 2791 C C . SER A 1 354 ? -29.872 23.985 67.233 1.00 35.09 354 SER A C 1
ATOM 2793 O O . SER A 1 354 ? -29.475 22.957 66.694 1.00 35.09 354 SER A O 1
ATOM 2795 N N . SER A 1 355 ? -29.691 25.199 66.727 1.00 36.69 355 SER A N 1
ATOM 2796 C CA . SER A 1 355 ? -28.757 25.565 65.677 1.00 36.69 355 SER A CA 1
ATOM 2797 C C . SER A 1 355 ? -27.351 25.628 66.274 1.00 36.69 355 SER A C 1
ATOM 2799 O O . SER A 1 355 ? -27.160 26.260 67.314 1.00 36.69 355 SER A O 1
ATOM 2801 N N . PHE A 1 356 ? -26.369 25.026 65.608 1.00 38.50 356 PHE A N 1
ATOM 2802 C CA . PHE A 1 356 ? -24.972 25.434 65.710 1.00 38.50 356 PHE A CA 1
ATOM 2803 C C . PHE A 1 356 ? -24.333 25.343 64.325 1.00 38.50 356 PHE A C 1
ATOM 2805 O O . PHE A 1 356 ? -24.429 24.334 63.629 1.00 38.50 356 PHE A O 1
ATOM 2812 N N . GLY A 1 357 ? -23.739 26.457 63.905 1.00 33.16 357 GLY A N 1
ATOM 2813 C CA . GLY A 1 357 ? -22.985 26.571 62.667 1.00 33.16 357 GLY A CA 1
ATOM 2814 C C . GLY A 1 357 ? -21.520 26.191 62.845 1.00 33.16 357 GLY A C 1
ATOM 2815 O O . GLY A 1 357 ? -21.014 26.147 63.966 1.00 33.16 357 GLY A O 1
ATOM 2816 N N . SER A 1 358 ? -20.874 25.957 61.703 1.00 37.38 358 SER A N 1
ATOM 2817 C CA . SER A 1 358 ? -19.433 25.970 61.364 1.00 37.38 358 SER A CA 1
ATOM 2818 C C . SER A 1 358 ? -19.307 24.985 60.195 1.00 37.38 358 SER A C 1
ATOM 2820 O O . SER A 1 358 ? -19.731 23.848 60.325 1.00 37.38 358 SER A O 1
ATOM 2822 N N . GLY A 1 359 ? -18.913 25.356 58.980 1.00 32.91 359 GLY A N 1
ATOM 2823 C CA . GLY A 1 359 ? -17.672 26.041 58.634 1.00 32.91 359 GLY A CA 1
ATOM 2824 C C . GLY A 1 359 ? -16.675 24.994 58.111 1.00 32.91 359 GLY A C 1
ATOM 2825 O O . GLY A 1 359 ? -16.564 23.926 58.698 1.00 32.91 359 GLY A O 1
ATOM 2826 N N . ALA A 1 360 ? -15.949 25.338 57.040 1.00 37.00 360 ALA A N 1
ATOM 2827 C CA . ALA A 1 360 ? -15.008 24.499 56.281 1.00 37.00 360 ALA A CA 1
ATOM 2828 C C . ALA A 1 360 ? -15.668 23.432 55.383 1.00 37.00 360 ALA A C 1
ATOM 2830 O O . ALA A 1 360 ? -16.560 22.708 55.786 1.00 37.00 360 ALA A O 1
ATOM 2831 N N . GLY A 1 361 ? -15.283 23.252 54.130 1.00 35.41 361 GLY A N 1
ATOM 2832 C CA . GLY A 1 361 ? -14.276 23.916 53.324 1.00 35.41 361 GLY A CA 1
ATOM 2833 C C . GLY A 1 361 ? -14.284 23.214 51.974 1.00 35.41 361 GLY A C 1
ATOM 2834 O O . GLY A 1 361 ? -14.297 21.988 51.909 1.00 35.41 361 GLY A O 1
ATOM 2835 N N . SER A 1 362 ? -14.332 23.987 50.897 1.00 37.22 362 SER A N 1
ATOM 2836 C CA . SER A 1 362 ? -14.235 23.473 49.538 1.00 37.22 362 SER A CA 1
ATOM 2837 C C . SER A 1 362 ? -12.841 22.872 49.351 1.00 37.22 362 SER A C 1
ATOM 2839 O O . SER A 1 362 ? -11.861 23.606 49.208 1.00 37.22 362 SER A O 1
ATOM 2841 N N . SER A 1 363 ? -12.722 21.546 49.380 1.00 35.56 363 SER A N 1
ATOM 2842 C CA . SER A 1 363 ? -11.497 20.857 48.987 1.00 35.56 363 SER A CA 1
ATOM 2843 C C . SER A 1 363 ? -11.348 20.958 47.471 1.00 35.56 363 SER A C 1
ATOM 2845 O O . SER A 1 363 ? -11.900 20.191 46.685 1.00 35.56 363 SER A O 1
ATOM 2847 N N . SER A 1 364 ? -10.594 21.974 47.062 1.00 35.34 364 SER A N 1
ATOM 2848 C CA . SER A 1 364 ? -10.012 22.070 45.733 1.00 35.34 364 SER A CA 1
ATOM 2849 C C . SER A 1 364 ? -9.104 20.854 45.531 1.00 35.34 364 SER A C 1
ATOM 2851 O O . SER A 1 364 ? -8.059 20.735 46.172 1.00 35.34 364 SER A O 1
ATOM 2853 N N . PHE A 1 365 ? -9.517 19.914 44.682 1.00 32.75 365 PHE A N 1
ATOM 2854 C CA . PHE A 1 365 ? -8.644 18.836 44.238 1.00 32.75 365 PHE A CA 1
ATOM 2855 C C . PHE A 1 365 ? -7.574 19.434 43.321 1.00 32.75 365 PHE A C 1
ATOM 2857 O O . PHE A 1 365 ? -7.813 19.705 42.143 1.00 32.75 365 PHE A O 1
ATOM 2864 N N . SER A 1 366 ? -6.381 19.646 43.874 1.00 35.56 366 SER A N 1
ATOM 2865 C CA . SER A 1 366 ? -5.171 19.928 43.110 1.00 35.56 366 SER A CA 1
ATOM 2866 C C . SER A 1 366 ? -4.927 18.786 42.123 1.00 35.56 366 SER A C 1
ATOM 2868 O O . SER A 1 366 ? -4.504 17.699 42.512 1.00 35.56 366 SER A O 1
ATOM 2870 N N . ARG A 1 367 ? -5.177 19.026 40.830 1.00 39.94 367 ARG A N 1
ATOM 2871 C CA . ARG A 1 367 ? -4.644 18.168 39.767 1.00 39.94 367 ARG A CA 1
ATOM 2872 C C . ARG A 1 367 ? -3.128 18.280 39.809 1.00 39.94 367 ARG A C 1
ATOM 2874 O O . ARG A 1 367 ? -2.569 19.308 39.433 1.00 39.94 367 ARG A O 1
ATOM 2881 N N . THR A 1 368 ? -2.454 17.220 40.230 1.00 39.03 368 THR A N 1
ATOM 2882 C CA . THR A 1 368 ? -1.048 17.042 39.895 1.00 39.03 368 THR A CA 1
ATOM 2883 C C . THR A 1 368 ? -0.986 16.753 38.394 1.00 39.03 368 THR A C 1
ATOM 2885 O O . THR A 1 368 ? -1.330 15.672 37.922 1.00 39.03 368 THR A O 1
ATOM 2888 N N . SER A 1 369 ? -0.605 17.756 37.602 1.00 47.59 369 SER A N 1
ATOM 2889 C CA . SER A 1 369 ? -0.200 17.532 36.214 1.00 47.59 369 SER A CA 1
ATOM 2890 C C . SER A 1 369 ? 1.110 16.750 36.240 1.00 47.59 369 SER A C 1
ATOM 2892 O O . SER A 1 369 ? 2.188 17.333 36.338 1.00 47.59 369 SER A O 1
ATOM 2894 N N . SER A 1 370 ? 1.029 15.420 36.210 1.00 48.16 370 SER A N 1
ATOM 2895 C CA . SER A 1 370 ? 2.196 14.576 35.970 1.00 48.16 370 SER A CA 1
ATOM 2896 C C . SER A 1 370 ? 2.601 14.742 34.503 1.00 48.16 370 SER A C 1
ATOM 2898 O O . SER A 1 370 ? 2.070 14.073 33.616 1.00 48.16 370 SER A O 1
ATOM 2900 N N . SER A 1 371 ? 3.509 15.683 34.234 1.00 53.12 371 SER A N 1
ATOM 2901 C CA . SER A 1 371 ? 4.136 15.829 32.920 1.00 53.12 371 SER A CA 1
ATOM 2902 C C . SER A 1 371 ? 5.011 14.606 32.658 1.00 53.12 371 SER A C 1
ATOM 2904 O O . SER A 1 371 ? 6.162 14.536 33.083 1.00 53.12 371 SER A O 1
ATOM 2906 N N . ARG A 1 372 ? 4.449 13.604 31.978 1.00 61.91 372 ARG A N 1
ATOM 2907 C CA . ARG A 1 372 ? 5.217 12.487 31.424 1.00 61.91 372 ARG A CA 1
ATOM 2908 C C . ARG A 1 372 ? 6.044 13.006 30.248 1.00 61.91 372 ARG A C 1
ATOM 2910 O O . ARG A 1 372 ? 5.479 13.343 29.210 1.00 61.91 372 ARG A O 1
ATOM 2917 N N . ALA A 1 373 ? 7.362 13.062 30.417 1.00 60.66 373 ALA A N 1
ATOM 2918 C CA . ALA A 1 373 ? 8.297 13.292 29.322 1.00 60.66 373 ALA A CA 1
ATOM 2919 C C . ALA A 1 373 ? 8.515 11.989 28.539 1.00 60.66 373 ALA A C 1
ATOM 2921 O O . ALA A 1 373 ? 8.615 10.913 29.135 1.00 60.66 373 ALA A O 1
ATOM 2922 N N . VAL A 1 374 ? 8.575 12.081 27.211 1.00 71.12 374 VAL A N 1
ATOM 2923 C CA . VAL A 1 374 ? 8.901 10.942 26.344 1.00 71.12 374 VAL A CA 1
ATOM 2924 C C . VAL A 1 374 ? 10.407 10.965 26.108 1.00 71.12 374 VAL A C 1
ATOM 2926 O O . VAL A 1 374 ? 10.941 11.948 25.597 1.00 71.12 374 VAL A O 1
ATOM 2929 N N . VAL A 1 375 ? 11.093 9.893 26.506 1.00 69.06 375 VAL A N 1
ATOM 2930 C CA . VAL A 1 375 ? 12.529 9.718 26.260 1.00 69.06 375 VAL A CA 1
ATOM 2931 C C . VAL A 1 375 ? 12.690 8.844 25.026 1.00 69.06 375 VAL A C 1
ATOM 2933 O O . VAL A 1 375 ? 12.300 7.677 25.040 1.00 69.06 375 VAL A O 1
ATOM 2936 N N . VAL A 1 376 ? 13.251 9.405 23.959 1.00 76.69 376 VAL A N 1
ATOM 2937 C CA . VAL A 1 376 ? 13.562 8.660 22.738 1.00 76.69 376 VAL A CA 1
ATOM 2938 C C . VAL A 1 376 ? 15.027 8.253 22.804 1.00 76.69 376 VAL A C 1
ATOM 2940 O O . VAL A 1 376 ? 15.916 9.100 22.889 1.00 76.69 376 VAL A O 1
ATOM 2943 N N . LYS A 1 377 ? 15.281 6.942 22.781 1.00 80.50 377 LYS A N 1
ATOM 2944 C CA . LYS A 1 377 ? 16.632 6.381 22.717 1.00 80.50 377 LYS A CA 1
ATOM 2945 C C . LYS A 1 377 ? 16.953 5.969 21.293 1.00 80.50 377 LYS A C 1
ATOM 2947 O O . LYS A 1 377 ? 16.247 5.146 20.714 1.00 80.50 377 LYS A O 1
ATOM 2952 N N . LYS A 1 378 ? 18.038 6.509 20.746 1.00 83.50 378 LYS A N 1
ATOM 2953 C CA . LYS A 1 378 ? 18.584 6.088 19.459 1.00 83.50 378 LYS A CA 1
ATOM 2954 C C . LYS A 1 378 ? 19.807 5.219 19.714 1.00 83.50 378 LYS A C 1
ATOM 2956 O O . LYS A 1 378 ? 20.755 5.661 20.359 1.00 83.50 378 LYS A O 1
ATOM 2961 N N . ILE A 1 379 ? 19.751 3.986 19.220 1.00 82.12 379 ILE A N 1
ATOM 2962 C CA . ILE A 1 379 ? 20.810 2.991 19.375 1.00 82.12 379 ILE A CA 1
ATOM 2963 C C . ILE A 1 379 ? 21.328 2.637 17.983 1.00 82.12 379 ILE A C 1
ATOM 2965 O O . ILE A 1 379 ? 20.561 2.187 17.132 1.00 82.12 379 ILE A O 1
ATOM 2969 N N . GLU A 1 380 ? 22.621 2.843 17.748 1.00 83.75 380 GLU A N 1
ATOM 2970 C CA . GLU A 1 380 ? 23.288 2.476 16.501 1.00 83.75 380 GLU A CA 1
ATOM 2971 C C . GLU A 1 380 ? 24.078 1.181 16.702 1.00 83.75 380 GLU A C 1
ATOM 2973 O O . GLU A 1 380 ? 24.926 1.079 17.595 1.00 83.75 380 GLU A O 1
ATOM 2978 N N . THR A 1 381 ? 23.799 0.177 15.870 1.00 82.31 381 THR A N 1
ATOM 2979 C CA . THR A 1 381 ? 24.522 -1.100 15.873 1.00 82.31 381 THR A CA 1
ATOM 2980 C C . THR A 1 381 ? 25.172 -1.338 14.517 1.00 82.31 381 THR A C 1
ATOM 2982 O O . THR A 1 381 ? 24.558 -1.111 13.476 1.00 82.31 381 THR A O 1
ATOM 2985 N N . ARG A 1 382 ? 26.423 -1.806 14.528 1.00 71.44 382 ARG A N 1
ATOM 2986 C CA . ARG A 1 382 ? 27.156 -2.251 13.336 1.00 71.44 382 ARG A CA 1
ATOM 2987 C C . ARG A 1 382 ? 27.718 -3.637 13.623 1.00 71.44 382 ARG A C 1
ATOM 2989 O O . ARG A 1 382 ? 28.308 -3.852 14.680 1.00 71.44 382 ARG A O 1
ATOM 2996 N N . ASP A 1 383 ? 27.452 -4.586 12.730 1.00 74.00 383 ASP A N 1
ATOM 2997 C CA . ASP A 1 383 ? 27.866 -5.993 12.853 1.00 74.00 383 ASP A CA 1
ATOM 2998 C C . ASP A 1 383 ? 27.431 -6.665 14.175 1.00 74.00 383 ASP A C 1
ATOM 3000 O O . ASP A 1 383 ? 28.133 -7.504 14.737 1.00 74.00 383 ASP A O 1
ATOM 3004 N N . GLY A 1 384 ? 26.269 -6.269 14.709 1.00 80.38 384 GLY A N 1
ATOM 3005 C CA . GLY A 1 384 ? 25.710 -6.823 15.948 1.00 80.38 384 GLY A CA 1
ATOM 3006 C C . GLY A 1 384 ? 26.336 -6.296 17.246 1.00 80.38 384 GLY A C 1
ATOM 3007 O O . GLY A 1 384 ? 25.968 -6.765 18.322 1.00 80.38 384 GLY A O 1
ATOM 3008 N N . LYS A 1 385 ? 27.243 -5.309 17.184 1.00 70.25 385 LYS A N 1
ATOM 3009 C CA . LYS A 1 385 ? 27.804 -4.625 18.362 1.00 70.25 385 LYS A CA 1
ATOM 3010 C C . LYS A 1 385 ? 27.276 -3.193 18.479 1.00 70.25 385 LYS A C 1
ATOM 3012 O O . LYS A 1 385 ? 27.114 -2.503 17.474 1.00 70.25 385 LYS A O 1
ATOM 3017 N N . LEU A 1 386 ? 27.007 -2.755 19.713 1.00 81.62 386 LEU A N 1
ATOM 3018 C CA . LEU A 1 386 ? 26.573 -1.389 20.035 1.00 81.62 386 LEU A CA 1
ATOM 3019 C C . LEU A 1 386 ? 27.710 -0.402 19.745 1.00 81.62 386 LEU A C 1
ATOM 3021 O O . LEU A 1 386 ? 28.803 -0.551 20.290 1.00 81.62 386 LEU A O 1
ATOM 3025 N N . VAL A 1 387 ? 27.450 0.581 18.881 1.00 77.44 387 VAL A N 1
ATOM 3026 C CA . VAL A 1 387 ? 28.431 1.589 18.446 1.00 77.44 387 VAL A CA 1
ATOM 3027 C C . VAL A 1 387 ? 28.153 2.947 19.092 1.00 77.44 387 VAL A C 1
ATOM 3029 O O . VAL A 1 387 ? 29.098 3.632 19.479 1.00 77.44 387 VAL A O 1
ATOM 3032 N N . SER A 1 388 ? 26.884 3.330 19.264 1.00 76.81 388 SER A N 1
ATOM 3033 C CA . SER A 1 388 ? 26.509 4.567 19.961 1.00 76.81 388 SER A CA 1
ATOM 3034 C C . SER A 1 388 ? 25.103 4.484 20.579 1.00 76.81 388 SER A C 1
ATOM 3036 O O . SER A 1 388 ? 24.218 3.802 20.056 1.00 76.81 388 SER A O 1
ATOM 3038 N N . GLU A 1 389 ? 24.903 5.169 21.712 1.00 84.88 389 GLU A N 1
ATOM 3039 C CA . GLU A 1 389 ? 23.602 5.359 22.369 1.00 84.88 389 GLU A CA 1
ATOM 3040 C C . GLU A 1 389 ? 23.439 6.845 22.708 1.00 84.88 389 GLU A C 1
ATOM 3042 O O . GLU A 1 389 ? 24.283 7.424 23.392 1.00 84.88 389 GLU A O 1
ATOM 3047 N N . SER A 1 390 ? 22.353 7.461 22.237 1.00 75.25 390 SER A N 1
ATOM 3048 C CA . SER A 1 390 ? 21.961 8.821 22.627 1.00 75.25 390 SER A CA 1
ATOM 3049 C C . SER A 1 390 ? 20.506 8.840 23.081 1.00 75.25 390 SER A C 1
ATOM 3051 O O . SER A 1 390 ? 19.665 8.130 22.525 1.00 75.25 390 SER A O 1
ATOM 3053 N N . SER A 1 391 ? 20.214 9.638 24.109 1.00 77.25 391 SER A N 1
ATOM 3054 C CA . SER A 1 391 ? 18.876 9.787 24.692 1.00 77.25 391 SER A CA 1
ATOM 3055 C C . SER A 1 391 ? 18.455 11.249 24.644 1.00 77.25 391 SER A C 1
ATOM 3057 O O . SER A 1 391 ? 19.096 12.077 25.287 1.00 77.25 391 SER A O 1
ATOM 3059 N N . ASP A 1 392 ? 17.360 11.542 23.946 1.00 72.44 392 ASP A N 1
ATOM 3060 C CA . ASP A 1 392 ? 16.765 12.878 23.906 1.00 72.44 392 ASP A CA 1
ATOM 3061 C C . ASP A 1 392 ? 15.420 12.873 24.638 1.00 72.44 392 ASP A C 1
ATOM 3063 O O . ASP A 1 392 ? 14.582 11.983 24.454 1.00 72.44 392 ASP A O 1
ATOM 3067 N N . VAL A 1 393 ? 15.220 13.867 25.505 1.00 68.75 393 VAL A N 1
ATOM 3068 C CA . VAL A 1 393 ? 13.990 14.037 26.287 1.00 68.75 393 VAL A CA 1
ATOM 3069 C C . VAL A 1 393 ? 13.147 15.112 25.619 1.00 68.75 393 VAL A C 1
ATOM 3071 O O . VAL A 1 393 ? 13.516 16.285 25.631 1.00 68.75 393 VAL A O 1
ATOM 3074 N N . LEU A 1 394 ? 12.013 14.719 25.042 1.00 57.00 394 LEU A N 1
ATOM 3075 C CA . LEU A 1 394 ? 11.097 15.661 24.407 1.00 57.00 394 LEU A CA 1
ATOM 3076 C C . LEU A 1 394 ? 10.026 16.113 25.414 1.00 57.00 394 LEU A C 1
ATOM 3078 O O . LEU A 1 394 ? 9.316 15.263 25.972 1.00 57.00 394 LEU A O 1
ATOM 3082 N N . PRO A 1 395 ? 9.882 17.428 25.667 1.00 56.75 395 PRO A N 1
ATOM 3083 C CA . PRO A 1 395 ? 8.701 17.950 26.341 1.00 56.75 395 PRO A CA 1
ATOM 3084 C C . PRO A 1 395 ? 7.494 17.832 25.396 1.00 56.75 395 PRO A C 1
ATOM 3086 O O . PRO A 1 395 ? 7.626 18.071 24.196 1.00 56.75 395 PRO A O 1
ATOM 3089 N N . LYS A 1 396 ? 6.341 17.414 25.931 1.00 58.53 396 LYS A N 1
ATOM 3090 C CA . LYS A 1 396 ? 5.077 17.351 25.181 1.00 58.53 396 LYS A CA 1
ATOM 3091 C C . LYS A 1 396 ? 4.488 18.731 24.939 1.00 58.53 396 LYS A C 1
ATOM 3093 O O . LYS A 1 396 ? 4.534 19.542 25.892 1.00 58.53 396 LYS A O 1
#

Foldseek 3Di:
DDDDDDDDDDDDDDDDDDDDDDDDDDDDDDDDDDDDDDDDDDDDDDDDDDPPVVVVVVVVVVVVVVVVVVVVVVVVVVVVVVVVVVVVVVVVVVVVVVPVVDDCVVVVVVVVVVVVVVVVVVVVVVVVVVVVVVVVVVVVVVVVVVVVVVVVVVVVVVVVVVVVVVVVVVVVVVVVVVVVVVVVVVVVVVVVVVVVVVVVVVVVVVVVVVVVVVVPPCPVPPPPVVVVVVVVVVVVVVVVVVVVVVVVVVVVVVVVVVVVVVVVVVVVVVVVVVVVVVVVVVVVVVVVVVVVVVVVVVVPDDDDDDDDDDDDDDDDDDDDDDDDDDDDDDDDDDDDDDDDDDDDDDDDDDDDDDDDDDDDDPPDPPPPPPQDWDKDWDWDDDPNDTDDIDIDTDGD